Protein 3Q1P (pdb70)

InterPro domains:
  IPR000086 NUDIX hydrolase domain [PF00293] (69-178)
  IPR000086 NUDIX hydrolase domain [PS51462] (66-194)
  IPR015797 NUDIX hydrolase-like domain superfamily [SSF55811] (22-200)
  IPR059176 UDP-X diphosphatase-like, N-terminal oligomerisation domain [PF12535] (4-58)

Organism: Bacillus cereus (strain ATCC 14579 / DSM 31 / CCUG 7414 / JCM 2152 / NBRC 15305 / NCIMB 9373 / NCTC 2599 / NRRL B-3711) (NCBI:txid226900)

Sequence (390 aa):
TIKWIDWVKQIQSIAQQAGLTYSKDVYDIERFQQLRDISISSHYTKTDWEEVVEKLFASSETGYQTPKVDIRAVVFQNEKLLFVKEGKWALPGGWADVGYTPTEVAAKEVFEETGYEVDHFKLLAIFDKEKHQPSPSATHVYKIFIGCEIIGGEKKTSIETEEVEFFGENELPNLSIARNTEDQIKEFAYKDPQKEKLIDTIKWIDWVKQIQSIAQAGLTYSKDVYDIERFQQLRDISISSHYTKTDWEVVEKLFASETGYQTPKVDIRAVVFQNEKLLFVKEGKWALPGGWADVGYTPTEVAAKEVFEETGYEVDHFKLLAIFDKEKHQPSPSATHVYKIFIGCEIIGGEKKTEEVEFFGENELPNLSIARNTEDQIKEFAYKDPQKEKLID

CATH classification: 6.10.250.1120 (+1 more: 3.90.79.10)

Solvent-accessible surface area: 19028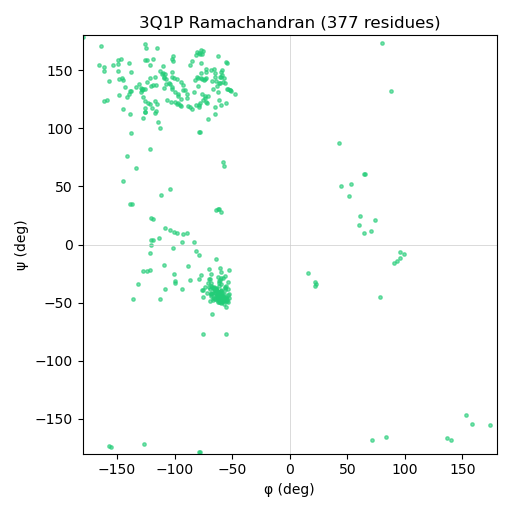 Å² total

Structure (mmCIF, N/CA/C/O backbone):
data_3Q1P
#
_entry.id   3Q1P
#
_cell.length_a   60.471
_cell.length_b   71.426
_cell.length_c   111.217
_cell.angle_alpha   90.000
_cell.angle_beta   90.000
_cell.angle_gamma   90.000
#
_symmetry.space_group_name_H-M   'P 21 21 21'
#
loop_
_entity.id
_entity.type
_entity.pdbx_description
1 polymer 'Phosphohydrolase (MutT/nudix family protein)'
2 non-polymer 'SULFATE ION'
3 water water
#
loop_
_atom_site.group_PDB
_atom_site.id
_atom_site.type_symbol
_atom_site.label_atom_id
_atom_site.label_alt_id
_atom_site.label_comp_id
_atom_site.label_asym_id
_atom_site.label_entity_id
_atom_site.label_seq_id
_atom_site.pdbx_PDB_ins_code
_atom_site.Cartn_x
_atom_site.Cartn_y
_atom_site.Cartn_z
_atom_site.occupancy
_atom_site.B_iso_or_equiv
_atom_site.auth_seq_id
_atom_site.auth_comp_id
_atom_site.auth_asym_id
_atom_site.auth_atom_id
_atom_site.pdbx_PDB_model_num
ATOM 1 N N . THR A 1 2 ? 71.776 17.664 43.974 1.00 28.72 2 THR A N 1
ATOM 2 C CA . THR A 1 2 ? 70.296 17.436 44.109 1.00 28.11 2 THR A CA 1
ATOM 3 C C . THR A 1 2 ? 69.810 16.087 43.564 1.00 27.12 2 THR A C 1
ATOM 4 O O . THR A 1 2 ? 70.224 15.641 42.483 1.00 27.40 2 THR A O 1
ATOM 8 N N . ILE A 1 3 ? 68.928 15.433 44.320 1.00 25.07 3 ILE A N 1
ATOM 9 C CA . ILE A 1 3 ? 68.287 14.195 43.854 1.00 24.55 3 ILE A CA 1
ATOM 10 C C . ILE A 1 3 ? 66.752 14.352 43.767 1.00 23.70 3 ILE A C 1
ATOM 11 O O . ILE A 1 3 ? 66.010 13.362 43.776 1.00 23.59 3 ILE A O 1
ATOM 16 N N . LYS A 1 4 ? 66.304 15.606 43.669 1.00 23.78 4 LYS A N 1
ATOM 17 C CA . LYS A 1 4 ? 64.886 15.949 43.518 1.00 24.30 4 LYS A CA 1
ATOM 18 C C . LYS A 1 4 ? 64.269 15.254 42.290 1.00 23.56 4 LYS A C 1
ATOM 19 O O . LYS A 1 4 ? 63.063 15.001 42.244 1.00 22.80 4 LYS A O 1
ATOM 25 N N . TRP A 1 5 ? 65.110 14.955 41.303 1.00 23.39 5 TRP A N 1
ATOM 26 C CA . TRP A 1 5 ? 64.647 14.356 40.042 1.00 23.39 5 TRP A CA 1
ATOM 27 C C . TRP A 1 5 ? 63.978 12.999 40.226 1.00 23.68 5 TRP A C 1
ATOM 28 O O . TRP A 1 5 ? 63.083 12.640 39.459 1.00 23.61 5 TRP A O 1
ATOM 39 N N . ILE A 1 6 ? 64.414 12.237 41.230 1.00 23.76 6 ILE A N 1
ATOM 40 C CA . ILE A 1 6 ? 63.788 10.943 41.515 1.00 24.67 6 ILE A CA 1
ATOM 41 C C . ILE A 1 6 ? 62.277 11.111 41.714 1.00 24.72 6 ILE A C 1
ATOM 42 O O . ILE A 1 6 ? 61.477 10.402 41.088 1.00 24.19 6 ILE A O 1
ATOM 47 N N . ASP A 1 7 ? 61.902 12.083 42.547 1.00 24.87 7 ASP A N 1
ATOM 48 C CA . ASP A 1 7 ? 60.488 12.418 42.783 1.00 25.63 7 ASP A CA 1
ATOM 49 C C . ASP A 1 7 ? 59.751 12.765 41.501 1.00 24.57 7 ASP A C 1
ATOM 50 O O . ASP A 1 7 ? 58.627 12.295 41.282 1.00 24.05 7 ASP A O 1
ATOM 55 N N . TRP A 1 8 ? 60.385 13.596 40.671 1.00 23.52 8 TRP A N 1
ATOM 56 C CA . TRP A 1 8 ? 59.804 14.042 39.407 1.00 23.45 8 TRP A CA 1
ATOM 57 C C . TRP A 1 8 ? 59.514 12.848 38.510 1.00 22.30 8 TRP A C 1
ATOM 58 O O . TRP A 1 8 ? 58.407 12.701 37.986 1.00 21.63 8 TRP A O 1
ATOM 69 N N . VAL A 1 9 ? 60.514 11.992 38.345 1.00 21.15 9 VAL A N 1
ATOM 70 C CA . VAL A 1 9 ? 60.400 10.855 37.424 1.00 20.55 9 VAL A CA 1
ATOM 71 C C . VAL A 1 9 ? 59.345 9.869 37.939 1.00 20.26 9 VAL A C 1
ATOM 72 O O . VAL A 1 9 ? 58.582 9.301 37.157 1.00 19.50 9 VAL A O 1
ATOM 76 N N . LYS A 1 10 ? 59.289 9.686 39.257 1.00 20.25 10 LYS A N 1
ATOM 77 C CA . LYS A 1 10 ? 58.244 8.867 39.872 1.00 20.75 10 LYS A CA 1
ATOM 78 C C . LYS A 1 10 ? 56.848 9.412 39.571 1.00 21.16 10 LYS A C 1
ATOM 79 O O . LYS A 1 10 ? 55.909 8.641 39.291 1.00 21.37 10 LYS A O 1
ATOM 85 N N . GLN A 1 11 ? 56.725 10.737 39.605 1.00 21.66 11 GLN A N 1
ATOM 86 C CA . GLN A 1 11 ? 55.473 11.422 39.263 1.00 22.60 11 GLN A CA 1
ATOM 87 C C . GLN A 1 11 ? 55.061 11.175 37.822 1.00 21.88 11 GLN A C 1
ATOM 88 O O . GLN A 1 11 ? 53.905 10.826 37.562 1.00 22.30 11 GLN A O 1
ATOM 94 N N . ILE A 1 12 ? 56.004 11.359 36.895 1.00 20.80 12 ILE A N 1
ATOM 95 C CA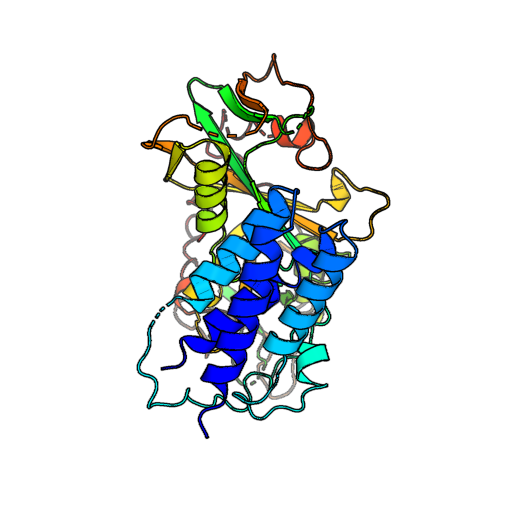 . ILE A 1 12 ? 55.742 11.143 35.461 1.00 20.16 12 ILE A CA 1
ATOM 96 C C . ILE A 1 12 ? 55.261 9.716 35.192 1.00 19.42 12 ILE A C 1
ATOM 97 O O . ILE A 1 12 ? 54.267 9.519 34.478 1.00 19.15 12 ILE A O 1
ATOM 102 N N . GLN A 1 13 ? 55.942 8.731 35.776 1.00 18.94 13 GLN A N 1
ATOM 103 C CA . GLN A 1 13 ? 55.566 7.321 35.601 1.00 18.83 13 GLN A CA 1
ATOM 104 C C . GLN A 1 13 ? 54.167 7.087 36.136 1.00 18.67 13 GLN A C 1
ATOM 105 O O . GLN A 1 13 ? 53.358 6.443 35.473 1.00 17.71 13 GLN A O 1
ATOM 111 N N . SER A 1 14 ? 53.890 7.617 37.330 1.00 18.72 14 SER A N 1
ATOM 112 C CA . SER A 1 14 ? 52.589 7.484 37.963 1.00 19.46 14 SER A CA 1
ATOM 113 C C . SER A 1 14 ? 51.450 8.040 37.091 1.00 19.18 14 SER A C 1
ATOM 114 O O . SER A 1 14 ? 50.413 7.389 36.940 1.00 18.90 14 SER A O 1
ATOM 117 N N . ILE A 1 15 ? 51.637 9.244 36.553 1.00 18.93 15 ILE A N 1
ATOM 118 C CA . ILE A 1 15 ? 50.615 9.871 35.726 1.00 19.25 15 ILE A CA 1
ATOM 119 C C . ILE A 1 15 ? 50.451 9.067 34.426 1.00 19.43 15 ILE A C 1
ATOM 120 O O . ILE A 1 15 ? 49.319 8.831 33.987 1.00 20.01 15 ILE A O 1
ATOM 125 N N . ALA A 1 16 ? 51.567 8.626 33.839 1.00 19.02 16 ALA A N 1
ATOM 126 C CA . ALA A 1 16 ? 51.508 7.790 32.614 1.00 18.67 16 ALA A CA 1
ATOM 127 C C . ALA A 1 16 ? 50.758 6.487 32.884 1.00 18.24 16 ALA A C 1
ATOM 128 O O . ALA A 1 16 ? 49.896 6.086 32.092 1.00 18.28 16 ALA A O 1
ATOM 130 N N A GLN A 1 17 ? 51.069 5.839 34.011 0.50 17.90 17 GLN A N 1
ATOM 131 N N B GLN A 1 17 ? 51.069 5.852 34.014 0.50 18.16 17 GLN A N 1
ATOM 132 C CA A GLN A 1 17 ? 50.391 4.597 34.423 0.50 17.63 17 GLN A CA 1
ATOM 133 C CA B GLN A 1 17 ? 50.386 4.625 34.421 0.50 18.14 17 GLN A CA 1
ATOM 134 C C A GLN A 1 17 ? 48.880 4.794 34.638 0.50 17.39 17 GLN A C 1
ATOM 135 C C B GLN A 1 17 ? 48.879 4.820 34.595 0.50 17.67 17 GLN A C 1
ATOM 136 O O A GLN A 1 17 ? 48.083 3.924 34.273 0.50 17.59 17 GLN A O 1
ATOM 137 O O B GLN A 1 17 ? 48.084 3.981 34.161 0.50 17.79 17 GLN A O 1
ATOM 148 N N . ALA A 1 18 ? 48.498 5.930 35.222 1.00 17.64 18 ALA A N 1
ATOM 149 C CA . ALA A 1 18 ? 47.079 6.301 35.401 1.00 17.25 18 ALA A CA 1
ATOM 150 C C . ALA A 1 18 ? 46.386 6.421 34.049 1.00 17.03 18 ALA A C 1
ATOM 151 O O . ALA A 1 18 ? 45.272 5.921 33.867 1.00 16.93 18 ALA A O 1
ATOM 153 N N . GLY A 1 19 ? 47.063 7.092 33.118 1.00 17.18 19 GLY A N 1
ATOM 154 C CA . GLY A 1 19 ? 46.550 7.288 31.756 1.00 17.71 19 GLY A CA 1
ATOM 155 C C . GLY A 1 19 ? 46.371 5.971 31.018 1.00 17.92 19 GLY A C 1
ATOM 156 O O . GLY A 1 19 ? 45.332 5.741 30.403 1.00 18.73 19 GLY A O 1
ATOM 157 N N . LEU A 1 20 ? 47.382 5.111 31.077 1.00 18.49 20 LEU A N 1
ATOM 158 C CA . LEU A 1 20 ? 47.312 3.762 30.506 1.00 18.91 20 LEU A CA 1
ATOM 159 C C . LEU A 1 20 ? 46.139 2.964 31.074 1.00 19.92 20 LEU A C 1
ATOM 160 O O . LEU A 1 20 ? 45.483 2.204 30.358 1.00 19.96 20 LEU A O 1
ATOM 165 N N . THR A 1 21 ? 45.861 3.164 32.360 1.00 19.17 21 THR A N 1
ATOM 166 C CA . THR A 1 21 ? 44.780 2.451 33.028 1.00 19.71 21 THR A CA 1
ATOM 167 C C . THR A 1 21 ? 43.405 2.997 32.649 1.00 19.96 21 THR A C 1
ATOM 168 O O . THR A 1 21 ? 42.489 2.223 32.348 1.00 20.25 21 THR A O 1
ATOM 172 N N . TYR A 1 22 ? 43.264 4.318 32.647 1.00 20.11 22 TYR A N 1
ATOM 173 C CA . TYR A 1 22 ? 41.933 4.920 32.561 1.00 20.42 22 TYR A CA 1
ATOM 174 C C . TYR A 1 22 ? 41.568 5.624 31.259 1.00 20.76 22 TYR A C 1
ATOM 175 O O . TYR A 1 22 ? 40.385 5.868 31.015 1.00 21.01 22 TYR A O 1
ATOM 184 N N . SER A 1 23 ? 42.556 5.965 30.434 1.00 20.88 23 SER A N 1
ATOM 185 C CA . SER A 1 23 ? 42.231 6.613 29.173 1.00 21.27 23 SER A CA 1
ATOM 186 C C . SER A 1 23 ? 41.497 5.637 28.269 1.00 21.74 23 SER A C 1
ATOM 187 O O . SER A 1 23 ? 41.827 4.456 28.226 1.00 21.72 23 SER A O 1
ATOM 190 N N . LYS A 1 24 ? 40.503 6.154 27.557 1.00 22.40 24 LYS A N 1
ATOM 191 C CA . LYS A 1 24 ? 39.707 5.351 26.620 1.00 23.19 24 LYS A CA 1
ATOM 192 C C . LYS A 1 24 ? 39.943 5.812 25.178 1.00 22.97 24 LYS A C 1
ATOM 193 O O . LYS A 1 24 ? 39.291 5.330 24.246 1.00 23.37 24 LYS A O 1
ATOM 199 N N . ASP A 1 25 ? 40.877 6.746 25.007 1.00 21.67 25 ASP A N 1
ATOM 200 C CA . ASP A 1 25 ? 41.192 7.290 23.683 1.00 20.81 25 ASP A CA 1
ATOM 201 C C . ASP A 1 25 ? 42.442 6.637 23.103 1.00 20.01 25 ASP A C 1
ATOM 202 O O . ASP A 1 25 ? 43.520 6.696 23.702 1.00 19.33 25 ASP A O 1
ATOM 207 N N . VAL A 1 26 ? 42.314 6.036 21.921 1.00 19.05 26 VAL A N 1
ATOM 208 C CA . VAL A 1 26 ? 43.450 5.316 21.328 1.00 18.60 26 VAL A CA 1
ATOM 209 C C . VAL A 1 26 ? 44.709 6.194 21.161 1.00 18.22 26 VAL A C 1
ATOM 210 O O . VAL A 1 26 ? 45.837 5.716 21.351 1.00 18.95 26 VAL A O 1
ATOM 214 N N . TYR A 1 27 ? 44.517 7.462 20.810 1.00 17.91 27 TYR A N 1
ATOM 215 C CA . TYR A 1 27 ? 45.651 8.353 20.603 1.00 17.88 27 TYR A CA 1
ATOM 216 C C . TYR A 1 27 ? 46.262 8.800 21.928 1.00 18.07 27 TYR A C 1
ATOM 217 O O . TYR A 1 27 ? 47.484 8.881 22.044 1.00 18.08 27 TYR A O 1
ATOM 226 N N . ASP A 1 28 ? 45.419 9.071 22.920 1.00 18.86 28 ASP A N 1
ATOM 227 C CA . ASP A 1 28 ? 45.961 9.458 24.237 1.00 20.07 28 ASP A CA 1
ATOM 228 C C . ASP A 1 28 ? 46.619 8.299 24.974 1.00 20.41 28 ASP A C 1
ATOM 229 O O . ASP A 1 28 ? 47.602 8.497 25.700 1.00 20.94 28 ASP A O 1
ATOM 234 N N . ILE A 1 29 ? 46.104 7.083 24.780 1.00 19.74 29 ILE A N 1
ATOM 235 C CA . ILE A 1 29 ? 46.764 5.863 25.295 1.00 19.97 29 ILE A CA 1
ATOM 236 C C . ILE A 1 29 ? 48.197 5.735 24.760 1.00 20.32 29 ILE A C 1
ATOM 237 O O . ILE A 1 29 ? 49.136 5.406 25.500 1.00 20.45 29 ILE A O 1
ATOM 242 N N . GLU A 1 30 ? 48.358 6.013 23.474 1.00 20.04 30 GLU A N 1
ATOM 243 C CA . GLU A 1 30 ? 49.657 6.022 22.818 1.00 20.85 30 GLU A CA 1
ATOM 244 C C . GLU A 1 30 ? 50.561 7.095 23.449 1.00 19.89 30 GLU A C 1
ATOM 245 O O . GLU A 1 30 ? 51.733 6.844 23.701 1.00 19.51 30 GLU A O 1
ATOM 251 N N . ARG A 1 31 ? 49.997 8.274 23.707 1.00 19.43 31 ARG A N 1
ATOM 252 C CA . ARG A 1 31 ? 50.742 9.356 24.362 1.00 18.99 31 ARG A CA 1
ATOM 253 C C . ARG A 1 31 ? 51.217 8.944 25.767 1.00 18.63 31 ARG A C 1
ATOM 254 O O . ARG A 1 31 ? 52.377 9.154 26.111 1.00 18.39 31 ARG A O 1
ATOM 262 N N . PHE A 1 32 ? 50.340 8.313 26.545 1.00 18.39 32 PHE A N 1
ATOM 263 C CA . PHE A 1 32 ? 50.706 7.836 27.882 1.00 18.03 32 PHE A CA 1
ATOM 264 C C . PHE A 1 32 ? 51.754 6.724 27.809 1.00 18.24 32 PHE A C 1
ATOM 265 O O . PHE A 1 32 ? 52.672 6.663 28.638 1.00 18.06 32 PHE A O 1
ATOM 273 N N . GLN A 1 33 ? 51.663 5.861 26.796 1.00 18.89 33 GLN A N 1
ATOM 274 C CA . GLN A 1 33 ? 52.717 4.857 26.611 1.00 19.25 33 GLN A CA 1
ATOM 275 C C . GLN A 1 33 ? 54.088 5.523 26.376 1.00 19.36 33 GLN A C 1
ATOM 276 O O . GLN A 1 33 ? 55.090 5.116 26.963 1.00 19.40 33 GLN A O 1
ATOM 282 N N . GLN A 1 34 ? 54.131 6.540 25.520 1.00 19.72 34 GLN A N 1
ATOM 283 C CA . GLN A 1 34 ? 55.395 7.222 25.214 1.00 20.31 34 GLN A CA 1
ATOM 284 C C . GLN A 1 34 ? 55.956 7.875 26.477 1.00 19.78 34 GLN A C 1
ATOM 285 O O . GLN A 1 34 ? 57.163 7.831 26.724 1.00 19.37 34 GLN A O 1
ATOM 291 N N . LEU A 1 35 ? 55.069 8.495 27.251 1.00 19.37 35 LEU A N 1
ATOM 292 C CA . LEU A 1 35 ? 55.445 9.108 28.533 1.00 19.53 35 LEU A CA 1
ATOM 293 C C . LEU A 1 35 ? 56.019 8.102 29.542 1.00 19.48 35 LEU A C 1
ATOM 294 O O . LEU A 1 35 ? 57.049 8.375 30.181 1.00 19.25 35 LEU A O 1
ATOM 299 N N . ARG A 1 36 ? 55.377 6.941 29.682 1.00 19.51 36 ARG A N 1
ATOM 300 C CA . ARG A 1 36 ? 55.917 5.866 30.518 1.00 19.98 36 ARG A CA 1
ATOM 301 C C . ARG A 1 36 ? 57.312 5.455 30.054 1.00 20.81 36 ARG A C 1
ATOM 302 O O . ARG A 1 36 ? 58.217 5.283 30.866 1.00 20.77 36 ARG A O 1
ATOM 310 N N . ASP A 1 37 ? 57.484 5.305 28.743 1.00 20.35 37 ASP A N 1
ATOM 311 C CA . ASP A 1 37 ? 58.778 4.930 28.197 1.00 21.05 37 ASP A CA 1
ATOM 312 C C . ASP A 1 37 ? 59.839 6.017 28.419 1.00 20.54 37 ASP A C 1
ATOM 313 O O . ASP A 1 37 ? 60.989 5.702 28.711 1.00 21.11 37 ASP A O 1
ATOM 318 N N . ILE A 1 38 ? 59.456 7.285 28.306 1.00 20.22 38 ILE A N 1
ATOM 319 C CA . ILE A 1 38 ? 60.384 8.378 28.647 1.00 20.77 38 ILE A CA 1
ATOM 320 C C . ILE A 1 38 ? 60.810 8.275 30.121 1.00 20.38 38 ILE A C 1
ATOM 321 O O . ILE A 1 38 ? 61.996 8.406 30.445 1.00 20.32 38 ILE A O 1
ATOM 326 N N . SER A 1 39 ? 59.848 8.011 31.005 1.00 20.47 39 SER A N 1
ATOM 327 C CA . SER A 1 39 ? 60.153 7.905 32.437 1.00 20.10 39 SER A CA 1
ATOM 328 C C . SER A 1 39 ? 61.141 6.756 32.724 1.00 20.60 39 SER A C 1
ATOM 329 O O . SER A 1 39 ? 62.061 6.916 33.528 1.00 20.28 39 SER A O 1
ATOM 332 N N . ILE A 1 40 ? 60.959 5.613 32.056 1.00 20.88 40 ILE A N 1
ATOM 333 C CA . ILE A 1 40 ? 61.914 4.502 32.161 1.00 21.01 40 ILE A CA 1
ATOM 334 C C . ILE A 1 40 ? 63.306 4.923 31.650 1.00 21.86 40 ILE A C 1
ATOM 335 O O . ILE A 1 40 ? 64.317 4.658 32.304 1.00 21.63 40 ILE A O 1
ATOM 340 N N . SER A 1 41 ? 63.349 5.572 30.487 1.00 22.53 41 SER A N 1
ATOM 341 C CA . SER A 1 41 ? 64.619 6.031 29.919 1.00 23.12 41 SER A CA 1
ATOM 342 C C . SER A 1 41 ? 65.376 6.953 30.880 1.00 23.22 41 SER A C 1
ATOM 343 O O . SER A 1 41 ? 66.587 6.819 31.046 1.00 23.45 41 SER A O 1
ATOM 362 N N . SER A 1 44 ? 66.533 4.864 33.894 1.00 24.56 44 SER A N 1
ATOM 363 C CA . SER A 1 44 ? 67.612 3.993 33.450 1.00 24.74 44 SER A CA 1
ATOM 364 C C . SER A 1 44 ? 68.947 4.733 33.340 1.00 24.80 44 SER A C 1
ATOM 365 O O . SER A 1 44 ? 69.986 4.227 33.787 1.00 24.89 44 SER A O 1
ATOM 368 N N . HIS A 1 45 ? 68.912 5.922 32.748 1.00 24.73 45 HIS A N 1
ATOM 369 C CA . HIS A 1 45 ? 70.129 6.692 32.518 1.00 25.53 45 HIS A CA 1
ATOM 370 C C . HIS A 1 45 ? 70.710 7.192 33.837 1.00 25.53 45 HIS A C 1
ATOM 371 O O . HIS A 1 45 ? 71.903 7.005 34.104 1.00 25.20 45 HIS A O 1
ATOM 378 N N . TYR A 1 46 ? 69.860 7.795 34.669 1.00 24.96 46 TYR A N 1
ATOM 379 C CA . TYR A 1 46 ? 70.320 8.436 35.907 1.00 24.79 46 TYR A CA 1
ATOM 380 C C . TYR A 1 46 ? 70.516 7.525 37.128 1.00 24.92 46 TYR A C 1
ATOM 381 O O . TYR A 1 46 ? 70.877 7.991 38.216 1.00 25.25 46 TYR A O 1
ATOM 390 N N . THR A 1 47 ? 70.301 6.225 36.938 1.00 24.65 47 THR A N 1
ATOM 391 C CA . THR A 1 47 ? 70.666 5.223 37.937 1.00 25.42 47 THR A CA 1
ATOM 392 C C . THR A 1 47 ? 71.655 4.206 37.364 1.00 25.95 47 THR A C 1
ATOM 393 O O . THR A 1 47 ? 72.018 3.247 38.044 1.00 26.03 47 THR A O 1
ATOM 397 N N . LYS A 1 48 ? 72.076 4.435 36.116 1.00 26.52 48 LYS A N 1
ATOM 398 C CA . LYS A 1 48 ? 72.930 3.510 35.348 1.00 27.56 48 LYS A CA 1
ATOM 399 C C . LYS A 1 48 ? 72.459 2.061 35.474 1.00 27.40 48 LYS A C 1
ATOM 400 O O . LYS A 1 48 ? 73.240 1.157 35.804 1.00 27.79 48 LYS A O 1
ATOM 406 N N . THR A 1 49 ? 71.167 1.858 35.229 1.00 27.12 49 THR A N 1
ATOM 407 C CA . THR A 1 49 ? 70.536 0.549 35.332 1.00 27.34 49 THR A CA 1
ATOM 408 C C . THR A 1 49 ? 69.946 0.187 33.975 1.00 27.85 49 THR A C 1
ATOM 409 O O . THR A 1 49 ? 69.349 1.033 33.310 1.00 28.13 49 THR A O 1
ATOM 413 N N . ASP A 1 50 ? 70.147 -1.064 33.559 1.00 28.60 50 ASP A N 1
ATOM 414 C CA . ASP A 1 50 ? 69.643 -1.576 32.295 1.00 29.12 50 ASP A CA 1
ATOM 415 C C . ASP A 1 50 ? 68.168 -1.210 32.110 1.00 28.86 50 ASP A C 1
ATOM 416 O O . ASP A 1 50 ? 67.356 -1.444 33.001 1.00 27.97 50 ASP A O 1
ATOM 421 N N . TRP A 1 51 ? 67.842 -0.641 30.951 1.00 28.52 51 TRP A N 1
ATOM 422 C CA . TRP A 1 51 ? 66.484 -0.180 30.610 1.00 28.49 51 TRP A CA 1
ATOM 423 C C . TRP A 1 51 ? 65.371 -1.211 30.882 1.00 28.68 51 TRP A C 1
ATOM 424 O O . TRP A 1 51 ? 64.340 -0.872 31.461 1.00 28.79 51 TRP A O 1
ATOM 435 N N A GLU A 1 52 ? 65.613 -2.456 30.483 0.50 28.75 52 GLU A N 1
ATOM 436 N N B GLU A 1 52 ? 65.571 -2.460 30.464 0.50 28.72 52 GLU A N 1
ATOM 437 C CA A GLU A 1 52 ? 64.655 -3.552 30.650 0.50 28.84 52 GLU A CA 1
ATOM 438 C CA B GLU A 1 52 ? 64.560 -3.505 30.692 0.50 28.75 52 GLU A CA 1
ATOM 439 C C A GLU A 1 52 ? 64.474 -3.949 32.120 0.50 28.53 52 GLU A C 1
ATOM 440 C C B GLU A 1 52 ? 64.450 -3.943 32.154 0.50 28.49 52 GLU A C 1
ATOM 441 O O A GLU A 1 52 ? 63.388 -4.367 32.531 0.50 28.56 52 GLU A O 1
ATOM 442 O O B GLU A 1 52 ? 63.387 -4.391 32.593 0.50 28.51 52 GLU A O 1
ATOM 453 N N . VAL A 1 53 ? 65.544 -3.807 32.900 1.00 28.25 53 VAL A N 1
ATOM 454 C CA . VAL A 1 53 ? 65.517 -4.039 34.341 1.00 27.47 53 VAL A CA 1
ATOM 455 C C . VAL A 1 53 ? 64.684 -2.943 34.995 1.00 27.29 53 VAL A C 1
ATOM 456 O O . VAL A 1 53 ? 63.824 -3.230 35.822 1.00 26.59 53 VAL A O 1
ATOM 460 N N . VAL A 1 54 ? 64.927 -1.693 34.607 1.00 26.80 54 VAL A N 1
ATOM 461 C CA . VAL A 1 54 ? 64.084 -0.589 35.079 1.00 26.97 54 VAL A CA 1
ATOM 462 C C . VAL A 1 54 ? 62.614 -0.800 34.723 1.00 27.44 54 VAL A C 1
ATOM 463 O O . VAL A 1 54 ? 61.744 -0.639 35.587 1.00 27.44 54 VAL A O 1
ATOM 467 N N . GLU A 1 55 ? 62.327 -1.154 33.471 1.00 27.93 55 GLU A N 1
ATOM 468 C CA . GLU A 1 55 ? 60.934 -1.393 33.069 1.00 29.16 55 GLU A CA 1
ATOM 469 C C . GLU A 1 55 ? 60.254 -2.410 33.987 1.00 29.23 55 GLU A C 1
ATOM 470 O O . GLU A 1 55 ? 59.107 -2.212 34.402 1.00 29.47 55 GLU A O 1
ATOM 476 N N . LYS A 1 56 ? 60.977 -3.483 34.309 1.00 29.28 56 LYS A N 1
ATOM 477 C CA . LYS A 1 56 ? 60.463 -4.581 35.136 1.00 29.27 56 LYS A CA 1
ATOM 478 C C . LYS A 1 56 ? 60.201 -4.127 36.570 1.00 29.09 56 LYS A C 1
ATOM 479 O O . LYS A 1 56 ? 59.147 -4.423 37.144 1.00 29.18 56 LYS A O 1
ATOM 485 N N . LEU A 1 57 ? 61.158 -3.398 37.138 1.00 28.12 57 LEU A N 1
ATOM 486 C CA . LEU A 1 57 ? 61.125 -3.062 38.558 1.00 27.71 57 LEU A CA 1
ATOM 487 C C . LEU A 1 57 ? 60.372 -1.772 38.890 1.00 27.43 57 LEU A C 1
ATOM 488 O O . LEU A 1 57 ? 59.988 -1.572 40.043 1.00 27.64 57 LEU A O 1
ATOM 493 N N . PHE A 1 58 ? 60.166 -0.923 37.880 1.00 26.72 58 PHE A N 1
ATOM 494 C CA . PHE A 1 58 ? 59.659 0.445 38.063 1.00 26.37 58 PHE A CA 1
ATOM 495 C C . PHE A 1 58 ? 58.386 0.752 37.254 1.00 26.88 58 PHE A C 1
ATOM 496 O O . PHE A 1 58 ? 57.647 1.677 37.599 1.00 27.33 58 PHE A O 1
ATOM 504 N N . ALA A 1 59 ? 58.131 0.007 36.180 1.00 26.39 59 ALA A N 1
ATOM 505 C CA . ALA A 1 59 ? 57.049 0.386 35.255 1.00 26.61 59 ALA A CA 1
ATOM 506 C C . ALA A 1 59 ? 56.311 -0.793 34.616 1.00 26.50 59 ALA A C 1
ATOM 507 O O . ALA A 1 59 ? 55.942 -0.735 33.424 1.00 27.07 59 ALA A O 1
ATOM 509 N N A SER A 1 60 ? 56.098 -1.848 35.402 0.50 26.09 60 SER A N 1
ATOM 510 N N B SER A 1 60 ? 56.108 -1.858 35.389 0.50 26.18 60 SER A N 1
ATOM 511 C CA A SER A 1 60 ? 55.418 -3.057 34.923 0.50 25.90 60 SER A CA 1
ATOM 512 C CA B SER A 1 60 ? 55.402 -3.040 34.887 0.50 26.10 60 SER A CA 1
ATOM 513 C C A SER A 1 60 ? 54.124 -3.376 35.669 0.50 25.76 60 SER A C 1
ATOM 514 C C B SER A 1 60 ? 54.041 -3.260 35.546 0.50 25.83 60 SER A C 1
ATOM 515 O O A SER A 1 60 ? 53.467 -4.383 35.383 0.50 25.36 60 SER A O 1
ATOM 516 O O B SER A 1 60 ? 53.254 -4.088 35.073 0.50 25.44 60 SER A O 1
ATOM 521 N N . GLU A 1 61 ? 53.763 -2.520 36.625 1.00 25.74 61 GLU A N 1
ATOM 522 C CA . GLU A 1 61 ? 52.476 -2.643 37.339 1.00 25.39 61 GLU A CA 1
ATOM 523 C C . GLU A 1 61 ? 51.326 -2.298 36.395 1.00 24.35 61 GLU A C 1
ATOM 524 O O . GLU A 1 61 ? 51.469 -1.425 35.541 1.00 24.73 61 GLU A O 1
ATOM 530 N N . THR A 1 62 ? 50.200 -2.990 36.526 1.00 23.82 62 THR A N 1
ATOM 531 C CA . THR A 1 62 ? 48.976 -2.545 35.858 1.00 23.51 62 THR A CA 1
ATOM 532 C C . THR A 1 62 ? 48.090 -1.844 36.882 1.00 22.34 62 THR A C 1
ATOM 533 O O . THR A 1 62 ? 48.293 -2.014 38.084 1.00 21.67 62 THR A O 1
ATOM 537 N N . GLY A 1 63 ? 47.120 -1.064 36.400 1.00 21.59 63 GLY A N 1
ATOM 538 C CA . GLY A 1 63 ? 46.197 -0.336 37.262 1.00 21.03 63 GLY A CA 1
ATOM 539 C C . GLY A 1 63 ? 46.849 0.926 37.783 1.00 20.45 63 GLY A C 1
ATOM 540 O O . GLY A 1 63 ? 48.036 1.164 37.558 1.00 21.32 63 GLY A O 1
ATOM 541 N N . TYR A 1 64 ? 46.070 1.749 38.474 1.00 20.42 64 TYR A N 1
ATOM 542 C CA . TYR A 1 64 ? 46.588 2.984 39.056 1.00 19.94 64 TYR A CA 1
ATOM 543 C C . TYR A 1 64 ? 47.762 2.685 39.987 1.00 19.96 64 TYR A C 1
ATOM 544 O O . TYR A 1 64 ? 47.719 1.719 40.737 1.00 20.69 64 TYR A O 1
ATOM 553 N N . GLN A 1 65 ? 48.808 3.511 39.938 1.00 20.17 65 GLN A N 1
ATOM 554 C CA . GLN A 1 65 ? 49.948 3.284 40.816 1.00 19.84 65 GLN A CA 1
ATOM 555 C C . GLN A 1 65 ? 49.744 3.914 42.191 1.00 19.26 65 GLN A C 1
ATOM 556 O O . GLN A 1 65 ? 49.638 5.144 42.332 1.00 19.37 65 GLN A O 1
ATOM 562 N N . THR A 1 66 ? 49.702 3.060 43.202 1.00 18.35 66 THR A N 1
ATOM 563 C CA . THR A 1 66 ? 49.622 3.553 44.584 1.00 17.42 66 THR A CA 1
ATOM 564 C C . THR A 1 66 ? 50.892 3.162 45.343 1.00 17.11 66 THR A C 1
ATOM 565 O O . THR A 1 66 ? 51.680 2.350 44.853 1.00 16.78 66 THR A O 1
ATOM 569 N N . PRO A 1 67 ? 51.096 3.729 46.555 1.00 16.03 67 PRO A N 1
ATOM 570 C CA . PRO A 1 67 ? 52.142 3.216 47.413 1.00 15.48 67 PRO A CA 1
ATOM 571 C C . PRO A 1 67 ? 51.993 1.706 47.659 1.00 15.10 67 PRO A C 1
ATOM 572 O O . PRO A 1 67 ? 50.905 1.143 47.504 1.00 15.37 67 PRO A O 1
ATOM 576 N N . LYS A 1 68 ? 53.106 1.078 47.992 1.00 15.34 68 LYS A N 1
ATOM 577 C CA . LYS A 1 68 ? 53.149 -0.329 48.351 1.00 15.64 68 LYS A CA 1
ATOM 578 C C . LYS A 1 68 ? 52.867 -0.474 49.836 1.00 15.68 68 LYS A C 1
ATOM 579 O O . LYS A 1 68 ? 53.106 0.458 50.605 1.00 16.69 68 LYS A O 1
ATOM 585 N N . VAL A 1 69 ? 52.358 -1.638 50.231 1.00 15.50 69 VAL A N 1
ATOM 586 C CA . VAL A 1 69 ? 52.005 -1.880 51.640 1.00 15.27 69 VAL A CA 1
ATOM 587 C C . VAL A 1 69 ? 52.996 -2.818 52.364 1.00 15.26 69 VAL A C 1
ATOM 588 O O . VAL A 1 69 ? 53.218 -3.961 51.934 1.00 15.86 69 VAL A O 1
ATOM 592 N N . ASP A 1 70 ? 53.557 -2.334 53.473 1.00 15.19 70 ASP A N 1
ATOM 593 C CA . ASP A 1 70 ? 54.398 -3.125 54.375 1.00 15.09 70 ASP A CA 1
ATOM 594 C C . ASP A 1 70 ? 53.572 -3.369 55.643 1.00 15.56 70 ASP A C 1
ATOM 595 O O . ASP A 1 70 ? 52.832 -2.486 56.075 1.00 15.46 70 ASP A O 1
ATOM 600 N N . ILE A 1 71 ? 53.704 -4.557 56.215 1.00 14.72 71 ILE A N 1
ATOM 601 C CA . ILE A 1 71 ? 52.994 -4.919 57.442 1.00 15.48 71 ILE A CA 1
ATOM 602 C C . ILE A 1 71 ? 54.040 -5.154 58.527 1.00 15.08 71 ILE A C 1
ATOM 603 O O . ILE A 1 71 ? 55.087 -5.777 58.285 1.00 14.82 71 ILE A O 1
ATOM 608 N N . ARG A 1 72 ? 53.785 -4.650 59.734 1.00 15.27 72 ARG A N 1
ATOM 609 C CA . ARG A 1 72 ? 54.643 -4.989 60.867 1.00 15.40 72 ARG A CA 1
ATOM 610 C C . ARG A 1 72 ? 53.779 -5.504 62.027 1.00 15.85 72 ARG A C 1
ATOM 611 O O . ARG A 1 72 ? 52.820 -4.845 62.419 1.00 15.84 72 ARG A O 1
ATOM 619 N N . ALA A 1 73 ? 54.123 -6.682 62.551 1.00 14.98 73 ALA A N 1
ATOM 620 C CA . ALA A 1 73 ? 53.411 -7.257 63.694 1.00 15.40 73 ALA A CA 1
ATOM 621 C C . ALA A 1 73 ? 54.060 -6.841 65.009 1.00 15.29 73 ALA A C 1
ATOM 622 O O . ALA A 1 73 ? 55.290 -6.884 65.164 1.00 15.86 73 ALA A O 1
ATOM 624 N N . VAL A 1 74 ? 53.212 -6.417 65.938 1.00 15.14 74 VAL A N 1
ATOM 625 C CA . VAL A 1 74 ? 53.625 -5.871 67.217 1.00 15.13 74 VAL A CA 1
ATOM 626 C C . VAL A 1 74 ? 53.113 -6.874 68.243 1.00 16.15 74 VAL A C 1
ATOM 627 O O . VAL A 1 74 ? 51.914 -6.933 68.514 1.00 15.57 74 VAL A O 1
ATOM 631 N N . VAL A 1 75 ? 54.042 -7.649 68.795 1.00 17.13 75 VAL A N 1
ATOM 632 C CA . VAL A 1 75 ? 53.704 -8.768 69.688 1.00 18.22 75 VAL A CA 1
ATOM 633 C C . VAL A 1 75 ? 54.488 -8.540 70.976 1.00 18.23 75 VAL A C 1
ATOM 634 O O . VAL A 1 75 ? 55.713 -8.513 70.959 1.00 17.95 75 VAL A O 1
ATOM 638 N N . PHE A 1 76 ? 53.775 -8.352 72.089 1.00 18.66 76 PHE A N 1
ATOM 639 C CA . PHE A 1 76 ? 54.408 -8.133 73.386 1.00 19.19 76 PHE A CA 1
ATOM 640 C C . PHE A 1 76 ? 54.238 -9.356 74.279 1.00 20.20 76 PHE A C 1
ATOM 641 O O . PHE A 1 76 ? 53.214 -10.043 74.217 1.00 19.75 76 PHE A O 1
ATOM 649 N N . GLN A 1 77 ? 55.240 -9.603 75.119 1.00 21.28 77 GLN A N 1
ATOM 650 C CA . GLN A 1 77 ? 55.117 -10.590 76.189 1.00 23.08 77 GLN A CA 1
ATOM 651 C C . GLN A 1 77 ? 55.893 -10.087 77.395 1.00 23.49 77 GLN A C 1
ATOM 652 O O . GLN A 1 77 ? 57.112 -9.900 77.334 1.00 23.71 77 GLN A O 1
ATOM 658 N N . ASN A 1 78 ? 55.158 -9.851 78.477 1.00 24.37 78 ASN A N 1
ATOM 659 C CA . ASN A 1 78 ? 55.720 -9.366 79.741 1.00 24.39 78 ASN A CA 1
ATOM 660 C C . ASN A 1 78 ? 56.561 -8.101 79.535 1.00 24.40 78 ASN A C 1
ATOM 661 O O . ASN A 1 78 ? 57.730 -8.019 79.945 1.00 23.58 78 ASN A O 1
ATOM 666 N N . GLU A 1 79 ? 55.943 -7.127 78.861 1.00 23.86 79 GLU A N 1
ATOM 667 C CA . GLU A 1 79 ? 56.517 -5.792 78.637 1.00 24.48 79 GLU A CA 1
ATOM 668 C C . GLU A 1 79 ? 57.698 -5.771 77.654 1.00 23.71 79 GLU A C 1
ATOM 669 O O . GLU A 1 79 ? 58.394 -4.761 77.536 1.00 24.78 79 GLU A O 1
ATOM 675 N N . LYS A 1 80 ? 57.906 -6.880 76.957 1.00 23.03 80 LYS A N 1
ATOM 676 C CA . LYS A 1 80 ? 58.980 -6.987 75.972 1.00 22.43 80 LYS A CA 1
ATOM 677 C C . LYS A 1 80 ? 58.430 -7.223 74.575 1.00 21.48 80 LYS A C 1
ATOM 678 O O . LYS A 1 80 ? 57.443 -7.936 74.398 1.00 21.46 80 LYS A O 1
ATOM 684 N N . LEU A 1 81 ? 59.102 -6.641 73.581 1.00 19.99 81 LEU A N 1
ATOM 685 C CA . LEU A 1 81 ? 58.602 -6.646 72.217 1.00 19.22 81 LEU A CA 1
ATOM 686 C C . LEU A 1 81 ? 59.366 -7.632 71.326 1.00 19.28 81 LEU A C 1
ATOM 687 O O . LEU A 1 81 ? 60.584 -7.747 71.432 1.00 19.66 81 LEU A O 1
ATOM 692 N N . LEU A 1 82 ? 58.643 -8.344 70.463 1.00 18.86 82 LEU A N 1
ATOM 693 C CA . LEU A 1 82 ? 59.239 -9.412 69.646 1.00 19.27 82 LEU A CA 1
ATOM 694 C C . LEU A 1 82 ? 59.955 -8.895 68.404 1.00 19.46 82 LEU A C 1
ATOM 695 O O . LEU A 1 82 ? 59.328 -8.275 67.536 1.00 19.19 82 LEU A O 1
ATOM 700 N N . PHE A 1 83 ? 61.257 -9.182 68.325 1.00 19.59 83 PHE A N 1
ATOM 701 C CA . PHE A 1 83 ? 62.099 -8.833 67.161 1.00 20.33 83 PHE A CA 1
ATOM 702 C C . PHE A 1 83 ? 62.754 -10.061 66.530 1.00 21.48 83 PHE A C 1
ATOM 703 O O . PHE A 1 83 ? 62.971 -11.083 67.202 1.00 21.60 83 PHE A O 1
ATOM 711 N N . VAL A 1 84 ? 63.068 -9.929 65.240 1.00 22.63 84 VAL A N 1
ATOM 712 C CA . VAL A 1 84 ? 63.734 -10.952 64.430 1.00 23.95 84 VAL A CA 1
ATOM 713 C C . VAL A 1 84 ? 64.984 -10.337 63.797 1.00 25.46 84 VAL A C 1
ATOM 714 O O . VAL A 1 84 ? 64.930 -9.225 63.258 1.00 25.19 84 VAL A O 1
ATOM 718 N N . LYS A 1 85 ? 66.104 -11.061 63.869 1.00 27.22 85 LYS A N 1
ATOM 719 C CA . LYS A 1 85 ? 67.380 -10.591 63.320 1.00 29.32 85 LYS A CA 1
ATOM 720 C C . LYS A 1 85 ? 67.563 -11.007 61.855 1.00 30.68 85 LYS A C 1
ATOM 721 O O . LYS A 1 85 ? 67.379 -12.178 61.496 1.00 30.60 85 LYS A O 1
ATOM 727 N N . GLU A 1 86 ? 67.912 -10.041 61.007 1.00 32.54 86 GLU A N 1
ATOM 728 C CA . GLU A 1 86 ? 68.361 -10.332 59.637 1.00 34.30 86 GLU A CA 1
ATOM 729 C C . GLU A 1 86 ? 69.787 -10.882 59.641 1.00 34.58 86 GLU A C 1
ATOM 730 O O . GLU A 1 86 ? 70.697 -10.290 60.238 1.00 34.82 86 GLU A O 1
ATOM 736 N N . GLY A 1 90 ? 73.347 -7.466 60.337 1.00 30.56 90 GLY A N 1
ATOM 737 C CA . GLY A 1 90 ? 72.809 -8.179 61.506 1.00 29.69 90 GLY A CA 1
ATOM 738 C C . GLY A 1 90 ? 71.844 -7.323 62.317 1.00 28.90 90 GLY A C 1
ATOM 739 O O . GLY A 1 90 ? 71.932 -7.249 63.552 1.00 29.45 90 GLY A O 1
ATOM 740 N N . LYS A 1 91 ? 70.910 -6.682 61.621 1.00 27.59 91 LYS A N 1
ATOM 741 C CA . LYS A 1 91 ? 69.991 -5.740 62.267 1.00 26.07 91 LYS A CA 1
ATOM 742 C C . LYS A 1 91 ? 68.598 -6.333 62.531 1.00 24.45 91 LYS A C 1
ATOM 743 O O . LYS A 1 91 ? 68.197 -7.293 61.890 1.00 24.32 91 LYS A O 1
ATOM 749 N N . TRP A 1 92 ? 67.876 -5.749 63.485 1.00 22.88 92 TRP A N 1
ATOM 750 C CA . TRP A 1 92 ? 66.638 -6.350 63.984 1.00 21.66 92 TRP A CA 1
ATOM 751 C C . TRP A 1 92 ? 65.372 -5.592 63.580 1.00 20.70 92 TRP A C 1
ATOM 752 O O . TRP A 1 92 ? 65.381 -4.358 63.480 1.00 20.37 92 TRP A O 1
ATOM 763 N N . ALA A 1 93 ? 64.280 -6.334 63.389 1.00 19.27 93 ALA A N 1
ATOM 764 C CA . ALA A 1 93 ? 62.994 -5.729 63.053 1.00 18.76 93 ALA A CA 1
ATOM 765 C C . ALA A 1 93 ? 61.826 -6.537 63.587 1.00 18.86 93 ALA A C 1
ATOM 766 O O . ALA A 1 93 ? 61.949 -7.730 63.866 1.00 18.50 93 ALA A O 1
ATOM 768 N N . LEU A 1 94 ? 60.681 -5.879 63.718 1.00 17.70 94 LEU A N 1
ATOM 769 C CA . LEU A 1 94 ? 59.436 -6.585 63.980 1.00 16.98 94 LEU A CA 1
ATOM 770 C C . LEU A 1 94 ? 59.141 -7.587 62.863 1.00 16.93 94 LEU A C 1
ATOM 771 O O . LEU A 1 94 ? 59.550 -7.383 61.710 1.00 16.21 94 LEU A O 1
ATOM 776 N N . PRO A 1 95 ? 58.448 -8.690 63.194 1.00 16.98 95 PRO A N 1
ATOM 777 C CA . PRO A 1 95 ? 58.041 -9.602 62.130 1.00 17.16 95 PRO A CA 1
ATOM 778 C C . PRO A 1 95 ? 57.160 -8.851 61.127 1.00 18.60 95 PRO A C 1
ATOM 779 O O . PRO A 1 95 ? 56.426 -7.927 61.521 1.00 17.76 95 PRO A O 1
ATOM 783 N N . GLY A 1 96 ? 57.267 -9.209 59.847 1.00 18.90 96 GLY A N 1
ATOM 784 C CA . GLY A 1 96 ? 56.392 -8.631 58.829 1.00 19.17 96 GLY A CA 1
ATOM 785 C C . GLY A 1 96 ? 57.023 -8.626 57.455 1.00 19.50 96 GLY A C 1
ATOM 786 O O . GLY A 1 96 ? 57.800 -9.527 57.126 1.00 19.88 96 GLY A O 1
ATOM 787 N N . GLY A 1 97 ? 56.709 -7.602 56.664 1.00 18.66 97 GLY A N 1
ATOM 788 C CA . GLY A 1 97 ? 57.180 -7.533 55.272 1.00 18.78 97 GLY A CA 1
ATOM 789 C C . GLY A 1 97 ? 56.088 -7.085 54.332 1.00 18.17 97 GLY A C 1
ATOM 790 O O . GLY A 1 97 ? 55.028 -6.625 54.770 1.00 16.86 97 GLY A O 1
ATOM 791 N N . TRP A 1 98 ? 56.312 -7.245 53.026 1.00 18.45 98 TRP A N 1
ATOM 792 C CA . TRP A 1 98 ? 55.300 -6.858 52.047 1.00 19.33 98 TRP A CA 1
ATOM 793 C C . TRP A 1 98 ? 53.979 -7.575 52.247 1.00 19.33 98 TRP A C 1
ATOM 794 O O . TRP A 1 98 ? 53.958 -8.776 52.517 1.00 20.05 98 TRP A O 1
ATOM 805 N N . ALA A 1 99 ? 52.876 -6.849 52.080 1.00 19.59 99 ALA A N 1
ATOM 806 C CA . ALA A 1 99 ? 51.562 -7.460 52.051 1.00 20.12 99 ALA A CA 1
ATOM 807 C C . ALA A 1 99 ? 51.388 -8.207 50.728 1.00 20.96 99 ALA A C 1
ATOM 808 O O . ALA A 1 99 ? 51.504 -7.609 49.652 1.00 20.41 99 ALA A O 1
ATOM 810 N N . ASP A 1 100 ? 51.113 -9.505 50.813 1.00 21.87 100 ASP A N 1
ATOM 811 C CA . ASP A 1 100 ? 50.928 -10.322 49.614 1.00 22.96 100 ASP A CA 1
ATOM 812 C C . ASP A 1 100 ? 49.548 -10.148 49.038 1.00 22.70 100 ASP A C 1
ATOM 813 O O . ASP A 1 100 ? 48.548 -10.132 49.763 1.00 22.09 100 ASP A O 1
ATOM 818 N N . VAL A 1 101 ? 49.491 -10.015 47.717 1.00 22.22 101 VAL A N 1
ATOM 819 C CA . VAL A 1 101 ? 48.212 -9.981 47.025 1.00 22.12 101 VAL A CA 1
ATOM 820 C C . VAL A 1 101 ? 47.414 -11.238 47.410 1.00 22.18 101 VAL A C 1
ATOM 821 O O . VAL A 1 101 ? 47.964 -12.341 47.448 1.00 22.62 101 VAL A O 1
ATOM 825 N N . GLY A 1 102 ? 4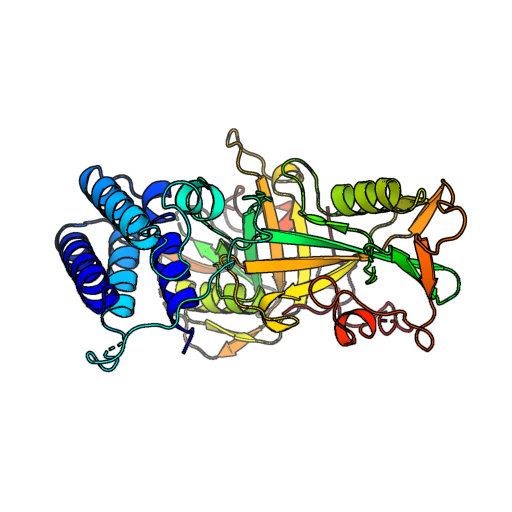6.140 -11.045 47.738 1.00 21.72 102 GLY A N 1
ATOM 826 C CA . GLY A 1 102 ? 45.243 -12.128 48.127 1.00 22.05 102 GLY A CA 1
ATOM 827 C C . GLY A 1 102 ? 45.099 -12.371 49.621 1.00 22.26 102 GLY A C 1
ATOM 828 O O . GLY A 1 102 ? 44.278 -13.201 50.026 1.00 22.79 102 GLY A O 1
ATOM 829 N N . TYR A 1 103 ? 45.892 -11.667 50.438 1.00 21.59 103 TYR A N 1
ATOM 830 C CA . TYR A 1 103 ? 45.809 -11.772 51.907 1.00 21.48 103 TYR A CA 1
ATOM 831 C C . TYR A 1 103 ? 45.263 -10.476 52.505 1.00 20.58 103 TYR A C 1
ATOM 832 O O . TYR A 1 103 ? 45.554 -9.391 52.000 1.00 20.73 103 TYR A O 1
ATOM 841 N N . THR A 1 104 ? 44.511 -10.586 53.599 1.00 19.80 104 THR A N 1
ATOM 842 C CA . THR A 1 104 ? 44.080 -9.380 54.333 1.00 18.87 104 THR A CA 1
ATOM 843 C C . THR A 1 104 ? 45.256 -8.891 55.171 1.00 18.00 104 THR A C 1
ATOM 844 O O . THR A 1 104 ? 46.241 -9.626 55.354 1.00 17.35 104 THR A O 1
ATOM 848 N N . PRO A 1 105 ? 45.195 -7.633 55.667 1.00 17.26 105 PRO A N 1
ATOM 849 C CA . PRO A 1 105 ? 46.291 -7.180 56.527 1.00 17.13 105 PRO A CA 1
ATOM 850 C C . PRO A 1 105 ? 46.600 -8.109 57.710 1.00 16.73 105 PRO A C 1
ATOM 851 O O . PRO A 1 105 ? 47.777 -8.401 57.987 1.00 16.28 105 PRO A O 1
ATOM 855 N N . THR A 1 106 ? 45.562 -8.610 58.378 1.00 17.04 106 THR A N 1
ATOM 856 C CA . THR A 1 106 ? 45.798 -9.458 59.549 1.00 17.19 106 THR A CA 1
ATOM 857 C C . THR A 1 106 ? 46.377 -10.814 59.144 1.00 17.50 106 THR A C 1
ATOM 858 O O . THR A 1 106 ? 47.224 -11.362 59.844 1.00 17.58 106 THR A O 1
ATOM 862 N N . GLU A 1 107 ? 45.922 -11.332 58.005 1.00 17.66 107 GLU A N 1
ATOM 863 C CA . GLU A 1 107 ? 46.456 -12.588 57.463 1.00 18.14 107 GLU A CA 1
ATOM 864 C C . GLU A 1 107 ? 47.946 -12.504 57.177 1.00 17.57 107 GLU A C 1
ATOM 865 O O . GLU A 1 107 ? 48.677 -13.449 57.446 1.00 17.87 107 GLU A O 1
ATOM 871 N N . VAL A 1 108 ? 48.411 -11.363 56.664 1.00 17.12 108 VAL A N 1
ATOM 872 C CA . VAL A 1 108 ? 49.848 -11.140 56.479 1.00 16.92 108 VAL A CA 1
ATOM 873 C C . VAL A 1 108 ? 50.595 -11.106 57.821 1.00 16.72 108 VAL A C 1
ATOM 874 O O . VAL A 1 108 ? 51.648 -11.718 57.960 1.00 15.58 108 VAL A O 1
ATOM 878 N N . ALA A 1 109 ? 50.054 -10.367 58.790 1.00 16.39 109 ALA A N 1
ATOM 879 C CA . ALA A 1 109 ? 50.656 -10.287 60.114 1.00 17.08 109 ALA A CA 1
ATOM 880 C C . ALA A 1 109 ? 50.815 -11.691 60.703 1.00 17.28 109 ALA A C 1
ATOM 881 O O . ALA A 1 109 ? 51.890 -12.028 61.178 1.00 17.46 109 ALA A O 1
ATOM 883 N N . ALA A 1 110 ? 49.744 -12.483 60.635 1.00 18.44 110 ALA A N 1
ATOM 884 C CA . ALA A 1 110 ? 49.718 -13.855 61.175 1.00 19.34 110 ALA A CA 1
ATOM 885 C C . ALA A 1 110 ? 50.761 -14.758 60.519 1.00 20.34 110 ALA A C 1
ATOM 886 O O . ALA A 1 110 ? 51.537 -15.435 61.204 1.00 20.15 110 ALA A O 1
ATOM 888 N N . LYS A 1 111 ? 50.781 -14.739 59.190 1.00 21.00 111 LYS A N 1
ATOM 889 C CA . LYS A 1 111 ? 51.695 -15.571 58.403 1.00 21.47 111 LYS A CA 1
ATOM 890 C C . LYS A 1 111 ? 53.148 -15.222 58.716 1.00 21.19 111 LYS A C 1
ATOM 891 O O . LYS A 1 111 ? 53.975 -16.110 58.911 1.00 20.66 111 LYS A O 1
ATOM 897 N N . GLU A 1 112 ? 53.452 -13.921 58.761 1.00 20.84 112 GLU A N 1
ATOM 898 C CA . GLU A 1 112 ? 54.819 -13.468 59.000 1.00 20.97 112 GLU A CA 1
ATOM 899 C C . GLU A 1 112 ? 55.301 -13.775 60.417 1.00 20.90 112 GLU A C 1
ATOM 900 O O . GLU A 1 112 ? 56.443 -14.210 60.612 1.00 20.11 112 GLU A O 1
ATOM 906 N N . VAL A 1 113 ? 54.442 -13.567 61.415 1.00 20.51 113 VAL A N 1
ATOM 907 C CA . VAL A 1 113 ? 54.810 -13.948 62.781 1.00 20.23 113 VAL A CA 1
ATOM 908 C C . VAL A 1 113 ? 55.099 -15.461 62.831 1.00 20.88 113 VAL A C 1
ATOM 909 O O . VAL A 1 113 ? 56.113 -15.884 63.391 1.00 21.28 113 VAL A O 1
ATOM 913 N N . PHE A 1 114 ? 54.218 -16.257 62.237 1.00 21.65 114 PHE A N 1
ATOM 914 C CA . PHE A 1 114 ? 54.391 -17.717 62.282 1.00 22.88 114 PHE A CA 1
ATOM 915 C C . PHE A 1 114 ? 55.674 -18.165 61.571 1.00 23.22 114 PHE A C 1
ATOM 916 O O . PHE A 1 114 ? 56.468 -18.947 62.121 1.00 23.06 114 PHE A O 1
ATOM 924 N N . GLU A 1 115 ? 55.884 -17.642 60.364 1.00 23.61 115 GLU A N 1
ATOM 925 C CA . GLU A 1 115 ? 57.031 -18.030 59.542 1.00 23.99 115 GLU A CA 1
ATOM 926 C C . GLU A 1 115 ? 58.360 -17.541 60.113 1.00 23.67 115 GLU A C 1
ATOM 927 O O . GLU A 1 115 ? 59.368 -18.247 60.037 1.00 23.40 115 GLU A O 1
ATOM 933 N N . GLU A 1 116 ? 58.367 -16.331 60.671 1.00 22.51 116 GLU A N 1
ATOM 934 C CA . GLU A 1 116 ? 59.600 -15.748 61.190 1.00 22.67 116 GLU A CA 1
ATOM 935 C C . GLU A 1 116 ? 59.918 -16.146 62.630 1.00 22.67 116 GLU A C 1
ATOM 936 O O . GLU A 1 116 ? 61.084 -16.205 63.003 1.00 23.36 116 GLU A O 1
ATOM 942 N N . THR A 1 117 ? 58.892 -16.404 63.440 1.00 22.85 117 THR A N 1
ATOM 943 C CA . THR A 1 117 ? 59.120 -16.575 64.888 1.00 22.65 117 THR A CA 1
ATOM 944 C C . THR A 1 117 ? 58.675 -17.918 65.459 1.00 23.04 117 THR A C 1
ATOM 945 O O . THR A 1 117 ? 59.158 -18.303 66.523 1.00 23.44 117 THR A O 1
ATOM 949 N N . GLY A 1 118 ? 57.762 -18.601 64.768 1.00 22.82 118 GLY A N 1
ATOM 950 C CA . GLY A 1 118 ? 57.183 -19.864 65.256 1.00 23.47 118 GLY A CA 1
ATOM 951 C C . GLY A 1 118 ? 55.878 -19.723 66.033 1.00 23.89 118 GLY A C 1
ATOM 952 O O . GLY A 1 118 ? 55.167 -20.718 66.254 1.00 24.26 118 GLY A O 1
ATOM 953 N N . TYR A 1 119 ? 55.552 -18.495 66.449 1.00 23.55 119 TYR A N 1
ATOM 954 C CA . TYR A 1 119 ? 54.327 -18.235 67.224 1.00 23.56 119 TYR A CA 1
ATOM 955 C C . TYR A 1 119 ? 53.069 -18.133 66.356 1.00 23.86 119 TYR A C 1
ATOM 956 O O . TYR A 1 119 ? 53.112 -17.628 65.225 1.00 23.80 119 TYR A O 1
ATOM 965 N N . GLU A 1 120 ? 51.954 -18.620 66.893 1.00 23.28 120 GLU A N 1
ATOM 966 C CA . GLU A 1 120 ? 50.645 -18.458 66.273 1.00 23.25 120 GLU A CA 1
ATOM 967 C C . GLU A 1 120 ? 49.971 -17.308 66.982 1.00 22.41 120 GLU A C 1
ATOM 968 O O . GLU A 1 120 ? 49.958 -17.265 68.213 1.00 22.43 120 GLU A O 1
ATOM 974 N N . VAL A 1 121 ? 49.425 -16.373 66.207 1.00 21.29 121 VAL A N 1
ATOM 975 C CA . VAL A 1 121 ? 48.792 -15.190 66.786 1.00 20.44 121 VAL A CA 1
ATOM 976 C C . VAL A 1 121 ? 47.358 -14.958 66.317 1.00 20.32 121 VAL A C 1
ATOM 977 O O . VAL A 1 121 ? 46.944 -15.463 65.271 1.00 20.25 121 VAL A O 1
ATOM 981 N N . ASP A 1 122 ? 46.601 -14.188 67.102 1.00 19.76 122 ASP A N 1
ATOM 982 C CA . ASP A 1 122 ? 45.234 -13.826 66.770 1.00 20.29 122 ASP A CA 1
ATOM 983 C C . ASP A 1 122 ? 44.922 -12.547 67.529 1.00 19.51 122 ASP A C 1
ATOM 984 O O . ASP A 1 122 ? 45.826 -11.959 68.140 1.00 19.53 122 ASP A O 1
ATOM 989 N N . HIS A 1 123 ? 43.660 -12.114 67.471 1.00 18.92 123 HIS A N 1
ATOM 990 C CA . HIS A 1 123 ? 43.142 -10.996 68.257 1.00 18.80 123 HIS A CA 1
ATOM 991 C C . HIS A 1 123 ? 43.822 -9.700 67.839 1.00 18.42 123 HIS A C 1
ATOM 992 O O . HIS A 1 123 ? 44.480 -9.025 68.633 1.00 18.30 123 HIS A O 1
ATOM 999 N N . PHE A 1 124 ? 43.636 -9.375 66.567 1.00 17.68 124 PHE A N 1
ATOM 1000 C CA . PHE A 1 124 ? 44.374 -8.290 65.935 1.00 17.56 124 PHE A CA 1
ATOM 1001 C C . PHE A 1 124 ? 43.865 -6.903 66.315 1.00 17.32 124 PHE A C 1
ATOM 1002 O O . PHE A 1 124 ? 42.651 -6.688 66.452 1.00 17.46 124 PHE A O 1
ATOM 1010 N N . LYS A 1 125 ? 44.803 -5.963 66.463 1.00 17.06 125 LYS A N 1
ATOM 1011 C CA . LYS A 1 125 ? 44.499 -4.568 66.765 1.00 16.89 125 LYS A CA 1
ATOM 1012 C C . LYS A 1 125 ? 45.234 -3.680 65.773 1.00 16.42 125 LYS A C 1
ATOM 1013 O O . LYS A 1 125 ? 46.439 -3.850 65.573 1.00 16.55 125 LYS A O 1
ATOM 1019 N N . LEU A 1 126 ? 44.528 -2.732 65.174 1.00 15.52 126 LEU A N 1
ATOM 1020 C CA . LEU A 1 126 ? 45.177 -1.737 64.308 1.00 15.75 126 LEU A CA 1
ATOM 1021 C C . LEU A 1 126 ? 45.840 -0.670 65.201 1.00 15.58 126 LEU A C 1
ATOM 1022 O O . LEU A 1 126 ? 45.146 0.010 65.964 1.00 15.64 126 LEU A O 1
ATOM 1027 N N . LEU A 1 127 ? 47.163 -0.514 65.078 1.00 15.01 127 LEU A N 1
ATOM 1028 C CA . LEU A 1 127 ? 47.925 0.348 65.983 1.00 14.31 127 LEU A CA 1
ATOM 1029 C C . LEU A 1 127 ? 48.423 1.651 65.355 1.00 14.48 127 LEU A C 1
ATOM 1030 O O . LEU A 1 127 ? 48.484 2.670 66.033 1.00 14.63 127 LEU A O 1
ATOM 1035 N N . ALA A 1 128 ? 48.845 1.600 64.089 1.00 14.50 128 ALA A N 1
ATOM 1036 C CA . ALA A 1 128 ? 49.390 2.788 63.427 1.00 13.80 128 ALA A CA 1
ATOM 1037 C C . ALA A 1 128 ? 49.462 2.554 61.928 1.00 14.35 128 ALA A C 1
ATOM 1038 O O . ALA A 1 128 ? 49.558 1.409 61.475 1.00 14.31 128 ALA A O 1
ATOM 1040 N N . ILE A 1 129 ? 49.420 3.636 61.163 1.00 13.85 129 ILE A N 1
ATOM 1041 C CA . ILE A 1 129 ? 49.841 3.568 59.759 1.00 14.97 129 ILE A CA 1
ATOM 1042 C C . ILE A 1 129 ? 50.866 4.666 59.545 1.00 14.98 129 ILE A C 1
ATOM 1043 O O . ILE A 1 129 ? 50.532 5.861 59.580 1.00 14.94 129 ILE A O 1
ATOM 1048 N N . PHE A 1 130 ? 52.122 4.255 59.373 1.00 15.09 130 PHE A N 1
ATOM 1049 C CA . PHE A 1 130 ? 53.215 5.199 59.169 1.00 15.55 130 PHE A CA 1
ATOM 1050 C C . PHE A 1 130 ? 53.610 5.270 57.696 1.00 15.93 130 PHE A C 1
ATOM 1051 O O . PHE A 1 130 ? 53.604 4.262 56.983 1.00 16.37 130 PHE A O 1
ATOM 1059 N N . ASP A 1 131 ? 53.984 6.464 57.260 1.00 15.26 131 ASP A N 1
ATOM 1060 C CA . ASP A 1 131 ? 54.540 6.654 55.925 1.00 15.11 131 ASP A CA 1
ATOM 1061 C C . ASP A 1 131 ? 56.061 6.407 55.971 1.00 14.99 131 ASP A C 1
ATOM 1062 O O . ASP A 1 131 ? 56.802 7.090 56.685 1.00 13.48 131 ASP A O 1
ATOM 1067 N N . LYS A 1 132 ? 56.522 5.409 55.223 1.00 15.89 132 LYS A N 1
ATOM 1068 C CA . LYS A 1 132 ? 57.933 5.019 55.266 1.00 16.24 132 LYS A CA 1
ATOM 1069 C C . LYS A 1 132 ? 58.830 6.181 54.866 1.00 16.67 132 LYS A C 1
ATOM 1070 O O . LYS A 1 132 ? 59.891 6.404 55.448 1.00 17.00 132 LYS A O 1
ATOM 1076 N N . GLU A 1 133 ? 58.387 6.928 53.857 1.00 16.99 133 GLU A N 1
ATOM 1077 C CA . GLU A 1 133 ? 59.209 7.984 53.281 1.00 17.62 133 GLU A CA 1
ATOM 1078 C C . GLU A 1 133 ? 59.350 9.147 54.248 1.00 17.75 133 GLU A C 1
ATOM 1079 O O . GLU A 1 133 ? 60.370 9.821 54.257 1.00 19.09 133 GLU A O 1
ATOM 1085 N N . LYS A 1 134 ? 58.334 9.358 55.088 1.00 17.04 134 LYS A N 1
ATOM 1086 C CA . LYS A 1 134 ? 58.376 10.379 56.131 1.00 17.10 134 LYS A CA 1
ATOM 1087 C C . LYS A 1 134 ? 59.323 9.993 57.282 1.00 16.77 134 LYS A C 1
ATOM 1088 O O . LYS A 1 134 ? 60.064 10.837 57.801 1.00 16.08 134 LYS A O 1
ATOM 1094 N N . HIS A 1 135 ? 59.292 8.721 57.685 1.00 15.66 135 HIS A N 1
ATOM 1095 C CA . HIS A 1 135 ? 59.997 8.297 58.899 1.00 15.47 135 HIS A CA 1
ATOM 1096 C C . HIS A 1 135 ? 61.413 7.758 58.722 1.00 15.28 135 HIS A C 1
ATOM 1097 O O . HIS A 1 135 ? 62.289 7.993 59.562 1.00 15.69 135 HIS A O 1
ATOM 1104 N N . GLN A 1 136 ? 61.609 7.013 57.648 1.00 16.09 136 GLN A N 1
ATOM 1105 C CA . GLN A 1 136 ? 62.891 6.400 57.343 1.00 16.58 136 GLN A CA 1
ATOM 1106 C C . GLN A 1 136 ? 63.196 6.656 55.865 1.00 17.37 136 GLN A C 1
ATOM 1107 O O . GLN A 1 136 ? 63.215 5.726 55.049 1.00 17.63 136 GLN A O 1
ATOM 1113 N N . PRO A 1 137 ? 63.398 7.943 55.509 1.00 17.99 137 PRO A N 1
ATOM 1114 C CA . PRO A 1 137 ? 63.575 8.333 54.108 1.00 18.70 137 PRO A CA 1
ATOM 1115 C C . PRO A 1 137 ? 64.856 7.741 53.530 1.00 19.59 137 PRO A C 1
ATOM 1116 O O . PRO A 1 137 ? 65.826 7.514 54.252 1.00 20.09 137 PRO A O 1
ATOM 1120 N N . SER A 1 138 ? 64.819 7.443 52.243 1.00 20.96 138 SER A N 1
ATOM 1121 C CA . SER A 1 138 ? 65.983 6.972 51.513 1.00 21.87 138 SER A CA 1
ATOM 1122 C C . SER A 1 138 ? 65.630 7.209 50.065 1.00 21.94 138 SER A C 1
ATOM 1123 O O . SER A 1 138 ? 64.445 7.172 49.711 1.00 22.46 138 SER A O 1
ATOM 1126 N N . PRO A 1 139 ? 66.638 7.485 49.221 1.00 22.24 139 PRO A N 1
ATOM 1127 C CA . PRO A 1 139 ? 66.367 7.567 47.790 1.00 22.04 139 PRO A CA 1
ATOM 1128 C C . PRO A 1 139 ? 65.720 6.257 47.371 1.00 21.89 139 PRO A C 1
ATOM 1129 O O . PRO A 1 139 ? 66.300 5.180 47.584 1.00 23.00 139 PRO A O 1
ATOM 1133 N N . SER A 1 140 ? 64.514 6.348 46.814 1.00 20.91 140 SER A N 1
ATOM 1134 C CA . SER A 1 140 ? 63.722 5.168 46.503 1.00 20.65 140 SER A CA 1
ATOM 1135 C C . SER A 1 140 ? 62.902 5.377 45.235 1.00 20.18 140 SER A C 1
ATOM 1136 O O . SER A 1 140 ? 62.395 6.473 44.989 1.00 20.35 140 SER A O 1
ATOM 1139 N N . ALA A 1 141 ? 62.776 4.313 44.443 1.00 20.41 141 ALA A N 1
ATOM 1140 C CA . ALA A 1 141 ? 61.929 4.318 43.249 1.00 20.03 141 ALA A CA 1
ATOM 1141 C C . ALA A 1 141 ? 60.458 4.147 43.600 1.00 19.57 141 ALA A C 1
ATOM 1142 O O . ALA A 1 141 ? 59.601 4.257 42.729 1.00 19.41 141 ALA A O 1
ATOM 1144 N N . THR A 1 142 ? 60.170 3.842 44.865 1.00 19.48 142 THR A N 1
ATOM 1145 C CA . THR A 1 142 ? 58.793 3.540 45.267 1.00 18.83 142 THR A CA 1
ATOM 1146 C C . THR A 1 142 ? 58.322 4.406 46.460 1.00 17.99 142 THR A C 1
ATOM 1147 O O . THR A 1 142 ? 58.991 5.372 46.839 1.00 18.36 142 THR A O 1
ATOM 1151 N N . HIS A 1 143 ? 57.151 4.079 46.997 1.00 17.18 143 HIS A N 1
ATOM 1152 C CA . HIS A 1 143 ? 56.593 4.769 48.167 1.00 16.07 143 HIS A CA 1
ATOM 1153 C C . HIS A 1 143 ? 55.891 3.684 48.977 1.00 15.26 143 HIS A C 1
ATOM 1154 O O . HIS A 1 143 ? 55.187 2.856 48.409 1.00 15.71 143 HIS A O 1
ATOM 1161 N N . VAL A 1 144 ? 56.084 3.688 50.295 1.00 14.46 144 VAL A N 1
ATOM 1162 C CA . VAL A 1 144 ? 55.561 2.608 51.139 1.00 14.08 144 VAL A CA 1
ATOM 1163 C C . VAL A 1 144 ? 54.760 3.165 52.320 1.00 13.60 144 VAL A C 1
ATOM 1164 O O . VAL A 1 144 ? 55.199 4.115 52.970 1.00 13.75 144 VAL A O 1
ATOM 1168 N N . TYR A 1 145 ? 53.598 2.561 52.557 1.00 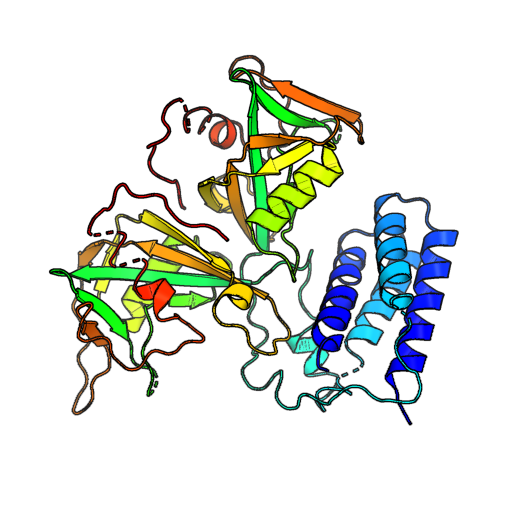13.69 145 TYR A N 1
ATOM 1169 C CA . TYR A 1 145 ? 52.818 2.748 53.786 1.00 14.02 145 TYR A CA 1
ATOM 1170 C C . TYR A 1 145 ? 53.004 1.508 54.667 1.00 14.20 145 TYR A C 1
ATOM 1171 O O . TYR A 1 145 ? 52.987 0.377 54.171 1.00 14.18 145 TYR A O 1
ATOM 1180 N N . LYS A 1 146 ? 53.181 1.731 55.973 1.00 14.19 146 LYS A N 1
ATOM 1181 C CA . LYS A 1 146 ? 53.529 0.666 56.899 1.00 14.49 146 LYS A CA 1
ATOM 1182 C C . LYS A 1 146 ? 52.405 0.511 57.930 1.00 15.01 146 LYS A C 1
ATOM 1183 O O . LYS A 1 146 ? 52.163 1.424 58.722 1.00 14.96 146 LYS A O 1
ATOM 1189 N N . ILE A 1 147 ? 51.707 -0.621 57.889 1.00 14.42 147 ILE A N 1
ATOM 1190 C CA . ILE A 1 147 ? 50.598 -0.871 58.823 1.00 15.18 147 ILE A CA 1
ATOM 1191 C C . ILE A 1 147 ? 51.114 -1.682 60.019 1.00 14.81 147 ILE A C 1
ATOM 1192 O O . ILE A 1 147 ? 51.619 -2.791 59.846 1.00 15.07 147 ILE A O 1
ATOM 1197 N N . PHE A 1 148 ? 50.990 -1.116 61.224 1.00 14.46 148 PHE A N 1
ATOM 1198 C CA . PHE A 1 148 ? 51.452 -1.771 62.449 1.00 14.21 148 PHE A CA 1
ATOM 1199 C C . PHE A 1 148 ? 50.239 -2.425 63.090 1.00 14.44 148 PHE A C 1
ATOM 1200 O O . PHE A 1 148 ? 49.248 -1.740 63.402 1.00 14.49 148 PHE A O 1
ATOM 1208 N N . ILE A 1 149 ? 50.314 -3.745 63.266 1.00 13.98 149 ILE A N 1
ATOM 1209 C CA . ILE A 1 149 ? 49.184 -4.538 63.745 1.00 14.64 149 ILE A CA 1
ATOM 1210 C C . ILE A 1 149 ? 49.561 -5.274 65.025 1.00 15.39 149 ILE A C 1
ATOM 1211 O O . ILE A 1 149 ? 50.497 -6.077 65.027 1.00 16.04 149 ILE A O 1
ATOM 1216 N N . GLY A 1 150 ? 48.832 -5.015 66.108 1.00 15.65 150 GLY A N 1
ATOM 1217 C CA . GLY A 1 150 ? 49.085 -5.716 67.373 1.00 16.09 150 GLY A CA 1
ATOM 1218 C C . GLY A 1 150 ? 48.461 -7.104 67.355 1.00 17.10 150 GLY A C 1
ATOM 1219 O O . GLY A 1 150 ? 47.371 -7.285 66.803 1.00 16.98 150 GLY A O 1
ATOM 1220 N N . CYS A 1 151 ? 49.149 -8.077 67.960 1.00 17.64 151 CYS A N 1
ATOM 1221 C CA . CYS A 1 151 ? 48.692 -9.478 67.975 1.00 19.09 151 CYS A CA 1
ATOM 1222 C C . CYS A 1 151 ? 48.899 -10.114 69.347 1.00 18.79 151 CYS A C 1
ATOM 1223 O O . CYS A 1 151 ? 49.869 -9.814 70.042 1.00 19.02 151 CYS A O 1
ATOM 1226 N N . GLU A 1 152 ? 48.012 -11.037 69.693 1.00 18.88 152 GLU A N 1
ATOM 1227 C CA . GLU A 1 152 ? 48.194 -11.861 70.891 1.00 18.60 152 GLU A CA 1
ATOM 1228 C C . GLU A 1 152 ? 48.697 -13.256 70.522 1.00 18.64 152 GLU A C 1
ATOM 1229 O O . GLU A 1 152 ? 48.146 -13.896 69.619 1.00 18.26 152 GLU A O 1
ATOM 1235 N N . ILE A 1 153 ? 49.717 -13.732 71.239 1.00 18.95 153 ILE A N 1
ATOM 1236 C CA . ILE A 1 153 ? 50.204 -15.108 71.068 1.00 19.87 153 ILE A CA 1
ATOM 1237 C C . ILE A 1 153 ? 49.182 -16.080 71.669 1.00 21.14 153 ILE A C 1
ATOM 1238 O O . ILE A 1 153 ? 48.838 -15.978 72.867 1.00 20.32 153 ILE A O 1
ATOM 1243 N N . ILE A 1 154 ? 48.693 -16.985 70.825 1.00 21.91 154 ILE A N 1
ATOM 1244 C CA . ILE A 1 154 ? 47.688 -17.987 71.231 1.00 23.46 154 ILE A CA 1
ATOM 1245 C C . ILE A 1 154 ? 48.162 -19.433 71.038 1.00 24.73 154 ILE A C 1
ATOM 1246 O O . ILE A 1 154 ? 47.435 -20.375 71.372 1.00 25.24 154 ILE A O 1
ATOM 1251 N N . GLY A 1 155 ? 49.381 -19.606 70.526 1.00 25.30 155 GLY A N 1
ATOM 1252 C CA . GLY A 1 155 ? 49.909 -20.934 70.173 1.00 26.93 155 GLY A CA 1
ATOM 1253 C C . GLY A 1 155 ? 51.322 -20.897 69.614 1.00 27.65 155 GLY A C 1
ATOM 1254 O O . GLY A 1 155 ? 51.915 -19.819 69.463 1.00 26.94 155 GLY A O 1
ATOM 1255 N N . GLY A 1 156 ? 51.855 -22.082 69.310 1.00 28.17 156 GLY A N 1
ATOM 1256 C CA . GLY A 1 156 ? 53.228 -22.234 68.831 1.00 29.65 156 GLY A CA 1
ATOM 1257 C C . GLY A 1 156 ? 54.288 -21.990 69.893 1.00 30.53 156 GLY A C 1
ATOM 1258 O O . GLY A 1 156 ? 53.994 -21.916 71.086 1.00 30.98 156 GLY A O 1
ATOM 1259 N N . GLU A 1 157 ? 55.535 -21.873 69.455 1.00 31.72 157 GLU A N 1
ATOM 1260 C CA . GLU A 1 157 ? 56.650 -21.576 70.354 1.00 33.02 157 GLU A CA 1
ATOM 1261 C C . GLU A 1 157 ? 57.777 -20.873 69.607 1.00 33.02 157 GLU A C 1
ATOM 1262 O O . GLU A 1 157 ? 57.925 -21.029 68.396 1.00 32.90 157 GLU A O 1
ATOM 1268 N N . LYS A 1 158 ? 58.563 -20.109 70.356 1.00 33.39 158 LYS A N 1
ATOM 1269 C CA . LYS A 1 158 ? 59.635 -19.291 69.813 1.00 33.83 158 LYS A CA 1
ATOM 1270 C C . LYS A 1 158 ? 60.687 -20.171 69.138 1.00 34.44 158 LYS A C 1
ATOM 1271 O O . LYS A 1 158 ? 61.132 -21.182 69.709 1.00 34.20 158 LYS A O 1
ATOM 1277 N N . LYS A 1 159 ? 61.057 -19.801 67.914 1.00 34.80 159 LYS A N 1
ATOM 1278 C CA . LYS A 1 159 ? 62.166 -20.455 67.227 1.00 35.98 159 LYS A CA 1
ATOM 1279 C C . LYS A 1 159 ? 63.450 -20.284 68.015 1.00 36.79 159 LYS A C 1
ATOM 1280 O O . LYS A 1 159 ? 63.679 -19.249 68.645 1.00 36.62 159 LYS A O 1
ATOM 1286 N N . THR A 1 160 ? 64.270 -21.329 67.970 1.00 38.00 160 THR A N 1
ATOM 1287 C CA . THR A 1 160 ? 65.586 -21.354 68.592 1.00 39.32 160 THR A CA 1
ATOM 1288 C C . THR A 1 160 ? 66.642 -21.347 67.491 1.00 40.06 160 THR A C 1
ATOM 1289 O O . THR A 1 160 ? 66.386 -21.801 66.368 1.00 40.26 160 THR A O 1
ATOM 1293 N N . SER A 1 161 ? 67.827 -20.840 67.809 1.00 40.85 161 SER A N 1
ATOM 1294 C CA . SER A 1 161 ? 68.935 -20.837 66.858 1.00 41.62 161 SER A CA 1
ATOM 1295 C C . SER A 1 161 ? 70.242 -21.209 67.558 1.00 42.08 161 SER A C 1
ATOM 1296 O O . SER A 1 161 ? 70.560 -20.670 68.620 1.00 42.31 161 SER A O 1
ATOM 1299 N N . ILE A 1 162 ? 70.988 -22.136 66.962 1.00 42.35 162 ILE A N 1
ATOM 1300 C CA . ILE A 1 162 ? 72.262 -22.585 67.529 1.00 42.66 162 ILE A CA 1
ATOM 1301 C C . ILE A 1 162 ? 73.386 -21.562 67.320 1.00 43.21 162 ILE A C 1
ATOM 1302 O O . ILE A 1 162 ? 73.668 -21.149 66.186 1.00 43.06 162 ILE A O 1
ATOM 1307 N N . GLU A 1 163 ? 73.997 -21.161 68.439 1.00 43.80 163 GLU A N 1
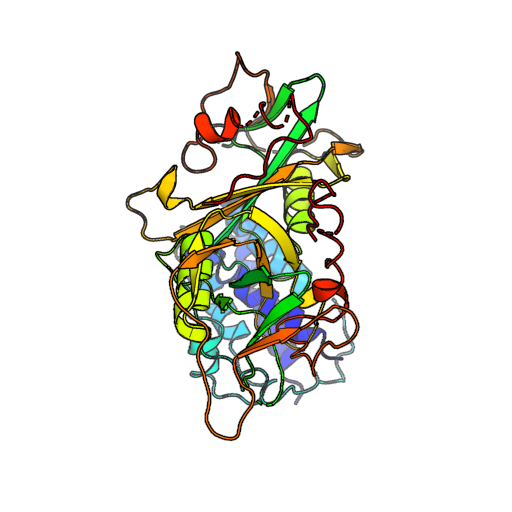ATOM 1308 C CA . GLU A 1 163 ? 75.156 -20.253 68.486 1.00 44.69 163 GLU A CA 1
ATOM 1309 C C . GLU A 1 163 ? 74.917 -18.822 67.980 1.00 44.63 163 GLU A C 1
ATOM 1310 O O . GLU A 1 163 ? 75.873 -18.049 67.825 1.00 44.90 163 GLU A O 1
ATOM 1316 N N . THR A 1 164 ? 73.651 -18.472 67.742 1.00 44.16 164 THR A N 1
ATOM 1317 C CA . THR A 1 164 ? 73.271 -17.134 67.269 1.00 43.87 164 THR A CA 1
ATOM 1318 C C . THR A 1 164 ? 71.987 -16.639 67.952 1.00 43.30 164 THR A C 1
ATOM 1319 O O . THR A 1 164 ? 71.187 -17.444 68.437 1.00 43.59 164 THR A O 1
ATOM 1323 N N . GLU A 1 165 ? 71.810 -15.317 67.997 1.00 42.43 165 GLU A N 1
ATOM 1324 C CA . GLU A 1 165 ? 70.524 -14.697 68.355 1.00 41.45 165 GLU A CA 1
ATOM 1325 C C . GLU A 1 165 ? 69.756 -14.383 67.076 1.00 39.75 165 GLU A C 1
ATOM 1326 O O . GLU A 1 165 ? 70.282 -13.701 66.196 1.00 39.85 165 GLU A O 1
ATOM 1332 N N . GLU A 1 166 ? 68.526 -14.875 66.959 1.00 37.36 166 GLU A N 1
ATOM 1333 C CA . GLU A 1 166 ? 67.729 -14.589 65.762 1.00 35.40 166 GLU A CA 1
ATOM 1334 C C . GLU A 1 166 ? 66.302 -14.109 66.028 1.00 33.34 166 GLU A C 1
ATOM 1335 O O . GLU A 1 166 ? 65.766 -13.331 65.250 1.00 32.41 166 GLU A O 1
ATOM 1341 N N . VAL A 1 167 ? 65.691 -14.610 67.098 1.00 30.82 167 VAL A N 1
ATOM 1342 C CA . VAL A 1 167 ? 64.299 -14.300 67.428 1.00 28.90 167 VAL A CA 1
ATOM 1343 C C . VAL A 1 167 ? 64.250 -14.085 68.934 1.00 28.16 167 VAL A C 1
ATOM 1344 O O . VAL A 1 167 ? 64.461 -15.030 69.688 1.00 27.45 167 VAL A O 1
ATOM 1348 N N . GLU A 1 168 ? 63.993 -12.853 69.377 1.00 27.12 168 GLU A N 1
ATOM 1349 C CA . GLU A 1 168 ? 63.993 -12.546 70.821 1.00 26.90 168 GLU A CA 1
ATOM 1350 C C . GLU A 1 168 ? 63.029 -11.424 71.206 1.00 25.94 168 GLU A C 1
ATOM 1351 O O . GLU A 1 168 ? 62.704 -10.571 70.375 1.00 24.76 168 GLU A O 1
ATOM 1357 N N . PHE A 1 169 ? 62.603 -11.436 72.473 1.00 24.70 169 PHE A N 1
ATOM 1358 C CA . PHE A 1 169 ? 61.812 -10.360 73.079 1.00 24.55 169 PHE A CA 1
ATOM 1359 C C . PHE A 1 169 ? 62.741 -9.350 73.766 1.00 24.47 169 PHE A C 1
ATOM 1360 O O . PHE A 1 169 ? 63.626 -9.739 74.523 1.00 24.09 169 PHE A O 1
ATOM 1368 N N . PHE A 1 170 ? 62.523 -8.057 73.519 1.00 23.85 170 PHE A N 1
ATOM 1369 C CA . PHE A 1 170 ? 63.367 -6.999 74.076 1.00 23.88 170 PHE A CA 1
ATOM 1370 C C . PHE A 1 170 ? 62.530 -5.925 74.769 1.00 24.16 170 PHE A C 1
ATOM 1371 O O . PHE A 1 170 ? 61.534 -5.460 74.220 1.00 22.77 170 PHE A O 1
ATOM 1379 N N . GLY A 1 171 ? 62.946 -5.541 75.976 1.00 24.66 171 GLY A N 1
ATOM 1380 C CA . GLY A 1 171 ? 62.344 -4.418 76.689 1.00 25.97 171 GLY A CA 1
ATOM 1381 C C . GLY A 1 171 ? 62.777 -3.069 76.130 1.00 26.71 171 GLY A C 1
ATOM 1382 O O . GLY A 1 171 ? 63.744 -2.984 75.370 1.00 26.69 171 GLY A O 1
ATOM 1383 N N . GLU A 1 172 ? 62.068 -2.012 76.530 1.00 27.74 172 GLU A N 1
ATOM 1384 C CA . GLU A 1 172 ? 62.276 -0.672 75.980 1.00 29.46 172 GLU A CA 1
ATOM 1385 C C . GLU A 1 172 ? 63.671 -0.106 76.249 1.00 29.94 172 GLU A C 1
ATOM 1386 O O . GLU A 1 172 ? 64.164 0.717 75.480 1.00 30.49 172 GLU A O 1
ATOM 1392 N N . ASN A 1 173 ? 64.299 -0.541 77.337 1.00 30.85 173 ASN A N 1
ATOM 1393 C CA . ASN A 1 173 ? 65.628 -0.031 77.698 1.00 31.76 173 ASN A CA 1
ATOM 1394 C C . ASN A 1 173 ? 66.792 -0.933 77.261 1.00 31.46 173 ASN A C 1
ATOM 1395 O O . ASN A 1 173 ? 67.950 -0.701 77.634 1.00 31.76 173 ASN A O 1
ATOM 1400 N N . GLU A 1 174 ? 66.479 -1.940 76.449 1.00 30.77 174 GLU A N 1
ATOM 1401 C CA . GLU A 1 174 ? 67.474 -2.889 75.955 1.00 30.45 174 GLU A CA 1
ATOM 1402 C C . GLU A 1 174 ? 67.260 -3.219 74.476 1.00 29.71 174 GLU A C 1
ATOM 1403 O O . GLU A 1 174 ? 67.485 -4.344 74.052 1.00 29.35 174 GLU A O 1
ATOM 1409 N N . LEU A 1 175 ? 66.818 -2.236 73.697 1.00 29.07 175 LEU A N 1
ATOM 1410 C CA . LEU A 1 175 ? 66.542 -2.478 72.280 1.00 29.17 175 LEU A CA 1
ATOM 1411 C C . LEU A 1 175 ? 67.812 -2.856 71.515 1.00 28.71 175 LEU A C 1
ATOM 1412 O O . LEU A 1 175 ? 68.876 -2.281 71.767 1.00 28.71 175 LEU A O 1
ATOM 1417 N N . PRO A 1 176 ? 67.703 -3.819 70.580 1.00 28.90 176 PRO A N 1
ATOM 1418 C CA . PRO A 1 176 ? 68.862 -4.246 69.815 1.00 28.76 176 PRO A CA 1
ATOM 1419 C C . PRO A 1 176 ? 69.139 -3.233 68.698 1.00 28.54 176 PRO A C 1
ATOM 1420 O O . PRO A 1 176 ? 68.435 -2.220 68.600 1.00 28.83 176 PRO A O 1
ATOM 1424 N N . ASN A 1 177 ? 70.155 -3.507 67.884 1.00 27.98 177 ASN A N 1
ATOM 1425 C CA . ASN A 1 177 ? 70.446 -2.716 66.693 1.00 27.39 177 ASN A CA 1
ATOM 1426 C C . ASN A 1 177 ? 69.316 -2.835 65.684 1.00 25.87 177 ASN A C 1
ATOM 1427 O O . ASN A 1 177 ? 69.114 -3.893 65.099 1.00 25.19 177 ASN A O 1
ATOM 1432 N N . LEU A 1 178 ? 68.597 -1.731 65.475 1.00 24.23 178 LEU A N 1
ATOM 1433 C CA . LEU A 1 178 ? 67.420 -1.727 64.616 1.00 22.96 178 LEU A CA 1
ATOM 1434 C C . LEU A 1 178 ? 67.732 -1.589 63.128 1.00 22.32 178 LEU A C 1
ATOM 1435 O O . LEU A 1 178 ? 68.632 -0.848 62.726 1.00 22.18 178 LEU A O 1
ATOM 1440 N N . SER A 1 179 ? 66.974 -2.320 62.318 1.00 21.58 179 SER A N 1
ATOM 1441 C CA . SER A 1 179 ? 66.925 -2.075 60.885 1.00 21.20 179 SER A CA 1
ATOM 1442 C C . SER A 1 179 ? 65.996 -0.871 60.683 1.00 20.87 179 SER A C 1
ATOM 1443 O O . SER A 1 179 ? 64.771 -1.010 60.646 1.00 20.50 179 SER A O 1
ATOM 1446 N N . ILE A 1 180 ? 66.588 0.313 60.566 1.00 21.11 180 ILE A N 1
ATOM 1447 C CA . ILE A 1 180 ? 65.814 1.570 60.487 1.00 21.03 180 ILE A CA 1
ATOM 1448 C C . ILE A 1 180 ? 64.858 1.599 59.290 1.00 20.60 180 ILE A C 1
ATOM 1449 O O . ILE A 1 180 ? 63.765 2.172 59.390 1.00 20.48 180 ILE A O 1
ATOM 1454 N N . ALA A 1 181 ? 65.254 0.980 58.175 1.00 19.37 181 ALA A N 1
ATOM 1455 C CA . ALA A 1 181 ? 64.402 0.913 56.987 1.00 19.66 181 ALA A CA 1
ATOM 1456 C C . ALA A 1 181 ? 63.078 0.213 57.287 1.00 18.86 181 ALA A C 1
ATOM 1457 O O . ALA A 1 181 ? 62.059 0.496 56.641 1.00 18.69 181 ALA A O 1
ATOM 1459 N N . ARG A 1 182 ? 63.110 -0.710 58.258 1.00 17.98 182 ARG A N 1
ATOM 1460 C CA . ARG A 1 182 ? 61.939 -1.507 58.620 1.00 18.22 182 ARG A CA 1
ATOM 1461 C C . ARG A 1 182 ? 61.211 -0.984 59.862 1.00 17.46 182 ARG A C 1
ATOM 1462 O O . ARG A 1 182 ? 59.979 -1.103 59.960 1.00 17.02 182 ARG A O 1
ATOM 1470 N N . ASN A 1 183 ? 61.970 -0.419 60.793 1.00 17.31 183 ASN A N 1
ATOM 1471 C CA . ASN A 1 183 ? 61.396 0.262 61.969 1.00 17.61 183 ASN A CA 1
ATOM 1472 C C . ASN A 1 183 ? 62.364 1.240 62.605 1.00 17.65 183 ASN A C 1
ATOM 1473 O O . ASN A 1 183 ? 63.482 0.870 62.956 1.00 17.16 183 ASN A O 1
ATOM 1478 N N . THR A 1 184 ? 61.929 2.494 62.737 1.00 17.48 184 THR A N 1
ATOM 1479 C CA . THR A 1 184 ? 62.732 3.539 63.352 1.00 18.04 184 THR A CA 1
ATOM 1480 C C . THR A 1 184 ? 62.650 3.432 64.873 1.00 18.62 184 THR A C 1
ATOM 1481 O O . THR A 1 184 ? 61.771 2.747 65.415 1.00 18.56 184 THR A O 1
ATOM 1485 N N . GLU A 1 185 ? 63.551 4.126 65.562 1.00 19.54 185 GLU A N 1
ATOM 1486 C CA . GLU A 1 185 ? 63.536 4.149 67.014 1.00 20.55 185 GLU A CA 1
ATOM 1487 C C . GLU A 1 185 ? 62.196 4.677 67.535 1.00 19.91 185 GLU A C 1
ATOM 1488 O O . GLU A 1 185 ? 61.589 4.067 68.429 1.00 19.66 185 GLU A O 1
ATOM 1494 N N . ASP A 1 186 ? 61.734 5.795 66.976 1.00 18.82 186 ASP A N 1
ATOM 1495 C CA . ASP A 1 186 ? 60.474 6.409 67.439 1.00 18.94 186 ASP A CA 1
ATOM 1496 C C . ASP A 1 186 ? 59.208 5.592 67.089 1.00 18.31 186 ASP A C 1
ATOM 1497 O O . ASP A 1 186 ? 58.209 5.619 67.836 1.00 17.69 186 ASP A O 1
ATOM 1502 N N . GLN A 1 187 ? 59.251 4.853 65.980 1.00 16.47 187 GLN A N 1
ATOM 1503 C CA . GLN A 1 187 ? 58.152 3.934 65.661 1.00 16.09 187 GLN A CA 1
ATOM 1504 C C . GLN A 1 187 ? 58.055 2.858 66.750 1.00 15.96 187 GLN A C 1
ATOM 1505 O O . GLN A 1 187 ? 56.962 2.528 67.208 1.00 15.95 187 GLN A O 1
ATOM 1511 N N . ILE A 1 188 ? 59.204 2.328 67.164 1.00 15.52 188 ILE A N 1
ATOM 1512 C CA . ILE A 1 188 ? 59.244 1.371 68.277 1.00 15.93 188 ILE A CA 1
ATOM 1513 C C . ILE A 1 188 ? 58.802 1.998 69.601 1.00 16.27 188 ILE A C 1
ATOM 1514 O O . ILE A 1 188 ? 58.019 1.396 70.335 1.00 15.88 188 ILE A O 1
ATOM 1519 N N . LYS A 1 189 ? 59.288 3.205 69.892 1.00 16.65 189 LYS A N 1
ATOM 1520 C CA . LYS A 1 189 ? 58.862 3.939 71.086 1.00 18.23 189 LYS A CA 1
ATOM 1521 C C . LYS A 1 189 ? 57.350 4.122 71.135 1.00 17.92 189 LYS A C 1
ATOM 1522 O O . LYS A 1 189 ? 56.738 3.990 72.190 1.00 17.64 189 LYS A O 1
ATOM 1528 N N . GLU A 1 190 ? 56.743 4.395 69.985 1.00 17.71 190 GLU A N 1
ATOM 1529 C CA . GLU A 1 190 ? 55.298 4.550 69.921 1.00 17.66 190 GLU A CA 1
ATOM 1530 C C . GLU A 1 190 ? 54.573 3.243 70.270 1.00 17.25 190 GLU A C 1
ATOM 1531 O O . GLU A 1 190 ? 53.496 3.272 70.892 1.00 16.89 190 GLU A O 1
ATOM 1545 N N . PHE A 1 192 ? 55.755 0.869 72.359 1.00 17.25 192 PHE A N 1
ATOM 1546 C CA . PHE A 1 192 ? 55.841 0.815 73.834 1.00 18.08 192 PHE A CA 1
ATOM 1547 C C . PHE A 1 192 ? 54.862 1.766 74.519 1.00 18.26 192 PHE A C 1
ATOM 1548 O O . PHE A 1 192 ? 54.306 1.428 75.575 1.00 18.46 192 PHE A O 1
ATOM 1556 N N . ALA A 1 193 ? 54.629 2.932 73.913 1.00 17.72 193 ALA A N 1
ATOM 1557 C CA . ALA A 1 193 ? 53.660 3.903 74.450 1.00 18.17 193 ALA A CA 1
ATOM 1558 C C . ALA A 1 193 ? 52.250 3.318 74.410 1.00 18.11 193 ALA A C 1
ATOM 1559 O O . ALA A 1 193 ? 51.486 3.489 75.362 1.00 18.62 193 ALA A O 1
ATOM 1561 N N . TYR A 1 194 ? 51.921 2.636 73.308 1.00 18.13 194 TYR A N 1
ATOM 1562 C CA . TYR A 1 194 ? 50.666 1.894 73.192 1.00 18.61 194 TYR A CA 1
ATOM 1563 C C . TYR A 1 194 ? 50.567 0.807 74.275 1.00 18.92 194 TYR A C 1
ATOM 1564 O O . TYR A 1 194 ? 49.524 0.675 74.919 1.00 18.97 194 TYR A O 1
ATOM 1581 N N . LYS A 1 196 ? 51.835 0.647 77.191 1.00 22.04 196 LYS A N 1
ATOM 1582 C CA . LYS A 1 196 ? 51.626 1.299 78.483 1.00 23.06 196 LYS A CA 1
ATOM 1583 C C . LYS A 1 196 ? 50.239 1.915 78.619 1.00 23.45 196 LYS A C 1
ATOM 1584 O O . LYS A 1 196 ? 49.677 1.969 79.723 1.00 23.92 196 LYS A O 1
ATOM 1590 N N . ASP A 1 197 ? 49.692 2.382 77.500 1.00 22.88 197 ASP A N 1
ATOM 1591 C CA . ASP A 1 197 ? 48.388 3.038 77.473 1.00 23.67 197 ASP A CA 1
ATOM 1592 C C . ASP A 1 197 ? 47.610 2.623 76.218 1.00 23.32 197 ASP A C 1
ATOM 1593 O O . ASP A 1 197 ? 47.535 3.384 75.255 1.00 22.54 197 ASP A O 1
ATOM 1598 N N . PRO A 1 198 ? 47.049 1.400 76.221 1.00 23.19 198 PRO A N 1
ATOM 1599 C CA . PRO A 1 198 ? 46.409 0.860 75.009 1.00 23.05 198 PRO A CA 1
ATOM 1600 C C . PRO A 1 198 ? 45.230 1.665 74.461 1.00 23.48 198 PRO A C 1
ATOM 1601 O O . PRO A 1 198 ? 44.885 1.516 73.284 1.00 22.67 198 PRO A O 1
ATOM 1605 N N . GLN A 1 199 ? 44.626 2.511 75.295 1.00 23.21 199 GLN A N 1
ATOM 1606 C CA . GLN A 1 199 ? 43.507 3.343 74.862 1.00 24.40 199 GLN A CA 1
ATOM 1607 C C . GLN A 1 199 ? 43.931 4.612 74.106 1.00 23.64 199 GLN A C 1
ATOM 1608 O O . GLN A 1 199 ? 43.087 5.335 73.576 1.00 23.88 199 GLN A O 1
ATOM 1614 N N . LYS A 1 200 ? 45.236 4.864 74.027 1.00 23.28 200 LYS A N 1
ATOM 1615 C CA . LYS A 1 200 ? 45.753 6.078 73.384 1.00 22.48 200 LYS A CA 1
ATOM 1616 C C . LYS A 1 200 ? 45.422 6.201 71.891 1.00 22.55 200 LYS A C 1
ATOM 1617 O O . LYS A 1 200 ? 45.081 5.218 71.225 1.00 21.55 200 LYS A O 1
ATOM 1623 N N . GLU A 1 201 ? 45.546 7.422 71.389 1.00 22.52 201 GLU A N 1
ATOM 1624 C CA . GLU A 1 201 ? 45.367 7.724 69.965 1.00 23.41 201 GLU A CA 1
ATOM 1625 C C . GLU A 1 201 ? 46.251 6.831 69.082 1.00 22.05 201 GLU A C 1
ATOM 1626 O O . GLU A 1 201 ? 47.428 6.618 69.370 1.00 21.97 201 GLU A O 1
ATOM 1632 N N . LYS A 1 202 ? 45.662 6.287 68.027 1.00 21.34 202 LYS A N 1
ATOM 1633 C CA . LYS A 1 202 ? 46.398 5.429 67.090 1.00 20.77 202 LYS A CA 1
ATOM 1634 C C . LYS A 1 202 ? 46.890 6.289 65.925 1.00 20.93 202 LYS A C 1
ATOM 1635 O O . LYS A 1 202 ? 46.077 6.888 65.218 1.00 22.52 202 LYS A O 1
ATOM 1641 N N . LEU A 1 203 ? 48.208 6.353 65.737 1.00 19.65 203 LEU A N 1
ATOM 1642 C CA . LEU A 1 203 ? 48.826 7.345 64.857 1.00 18.03 203 LEU A CA 1
ATOM 1643 C C . LEU A 1 203 ? 48.624 7.048 63.375 1.00 17.18 203 LEU A C 1
ATOM 1644 O O . LEU A 1 203 ? 48.664 5.894 62.946 1.00 16.09 203 LEU A O 1
ATOM 1649 N N . ILE A 1 204 ? 48.415 8.109 62.602 1.00 16.55 204 ILE A N 1
ATOM 1650 C CA . ILE A 1 204 ? 48.419 8.007 61.142 1.00 16.22 204 ILE A CA 1
ATOM 1651 C C . ILE A 1 204 ? 49.126 9.217 60.524 1.00 16.20 204 ILE A C 1
ATOM 1652 O O . ILE A 1 204 ? 48.842 10.359 60.892 1.00 15.78 204 ILE A O 1
ATOM 1657 N N . ASP A 1 205 ? 50.082 8.970 59.623 1.00 15.86 205 ASP A N 1
ATOM 1658 C CA . ASP A 1 205 ? 50.741 10.074 58.897 1.00 16.20 205 ASP A CA 1
ATOM 1659 C C . ASP A 1 205 ? 49.856 10.640 57.789 1.00 16.57 205 ASP A C 1
ATOM 1660 O O . ASP A 1 205 ? 49.037 9.890 57.220 1.00 17.69 205 ASP A O 1
ATOM 1665 N N . THR B 1 2 ? 76.578 15.364 28.234 1.00 44.00 2 THR B N 1
ATOM 1666 C CA . THR B 1 2 ? 75.680 15.999 27.229 1.00 43.72 2 THR B CA 1
ATOM 1667 C C . THR B 1 2 ? 74.342 16.458 27.839 1.00 42.93 2 THR B C 1
ATOM 1668 O O . THR B 1 2 ? 73.475 16.966 27.124 1.00 43.32 2 THR B O 1
ATOM 1672 N N . ILE B 1 3 ? 74.208 16.298 29.158 1.00 41.72 3 ILE B N 1
ATOM 1673 C CA . ILE B 1 3 ? 72.976 16.598 29.929 1.00 40.17 3 ILE B CA 1
ATOM 1674 C C . ILE B 1 3 ? 71.679 16.123 29.249 1.00 39.03 3 ILE B C 1
ATOM 1675 O O . ILE B 1 3 ? 71.012 16.866 28.513 1.00 38.72 3 ILE B O 1
ATOM 1680 N N . LYS B 1 4 ? 71.337 14.869 29.531 1.00 37.45 4 LYS B N 1
ATOM 1681 C CA . LYS B 1 4 ? 70.244 14.180 28.855 1.00 36.03 4 LYS B CA 1
ATOM 1682 C C . LYS B 1 4 ? 68.832 14.572 29.311 1.00 34.64 4 LYS B C 1
ATOM 1683 O O . LYS B 1 4 ? 67.885 14.455 28.530 1.00 33.83 4 LYS B O 1
ATOM 1689 N N . TRP B 1 5 ? 68.691 15.043 30.551 1.00 33.11 5 TRP B N 1
ATOM 1690 C CA . TRP B 1 5 ? 67.357 15.334 31.101 1.00 31.98 5 TRP B CA 1
ATOM 1691 C C . TRP B 1 5 ? 66.586 16.408 30.337 1.00 31.09 5 TRP B C 1
ATOM 1692 O O . TRP B 1 5 ? 65.360 16.338 30.244 1.00 30.71 5 TRP B O 1
ATOM 1703 N N . ILE B 1 6 ? 67.312 17.380 29.784 1.00 30.43 6 ILE B N 1
ATOM 1704 C CA . ILE B 1 6 ? 66.720 18.493 29.041 1.00 29.70 6 ILE B CA 1
ATOM 1705 C C . ILE B 1 6 ? 65.820 18.029 27.885 1.00 29.18 6 ILE B C 1
ATOM 1706 O O . ILE B 1 6 ? 64.655 18.429 27.795 1.00 28.96 6 ILE B O 1
ATOM 1711 N N . ASP B 1 7 ? 66.369 17.193 27.009 1.00 28.85 7 ASP B N 1
ATOM 1712 C CA . ASP B 1 7 ? 65.624 16.704 25.851 1.00 29.02 7 ASP B CA 1
ATOM 1713 C C . ASP B 1 7 ? 64.449 15.807 26.245 1.00 27.88 7 ASP B C 1
ATOM 1714 O O . ASP B 1 7 ? 63.395 15.871 25.621 1.00 27.74 7 ASP B O 1
ATOM 1719 N N . TRP B 1 8 ? 64.625 14.989 27.281 1.00 26.88 8 TRP B N 1
ATOM 1720 C CA . TRP B 1 8 ? 63.510 14.157 27.759 1.00 26.17 8 TRP B CA 1
ATOM 1721 C C . TRP B 1 8 ? 62.372 15.011 28.318 1.00 26.03 8 TRP B C 1
ATOM 1722 O O . TRP B 1 8 ? 61.196 14.723 28.090 1.00 25.60 8 TRP B O 1
ATOM 1733 N N . VAL B 1 9 ? 62.717 16.065 29.052 1.00 25.63 9 VAL B N 1
ATOM 1734 C CA . VAL B 1 9 ? 61.697 16.981 29.552 1.00 26.13 9 VAL B CA 1
ATOM 1735 C C . VAL B 1 9 ? 60.979 17.697 28.400 1.00 26.19 9 VAL B C 1
ATOM 1736 O O . VAL B 1 9 ? 59.761 17.880 28.444 1.00 26.47 9 VAL B O 1
ATOM 1740 N N . LYS B 1 10 ? 61.724 18.069 27.359 1.00 26.59 10 LYS B N 1
ATOM 1741 C CA . LYS B 1 10 ? 61.123 18.737 26.208 1.00 26.73 10 LYS B CA 1
ATOM 1742 C C . LYS B 1 10 ? 60.126 17.817 25.487 1.00 26.09 10 LYS B C 1
ATOM 1743 O O . LYS B 1 10 ? 59.063 18.263 25.041 1.00 26.02 10 LYS B O 1
ATOM 1749 N N . GLN B 1 11 ? 60.473 16.538 25.416 1.00 25.44 11 GLN B N 1
ATOM 1750 C CA . GLN B 1 11 ? 59.604 15.514 24.837 1.00 25.23 11 GLN B CA 1
ATOM 1751 C C . GLN B 1 11 ? 58.321 15.373 25.644 1.00 24.76 11 GLN B C 1
ATOM 1752 O O . GLN B 1 11 ? 57.243 15.284 25.079 1.00 24.70 11 GLN B O 1
ATOM 1758 N N . ILE B 1 12 ? 58.443 15.340 26.969 1.00 24.28 12 ILE B N 1
ATOM 1759 C CA . ILE B 1 12 ? 57.267 15.328 27.849 1.00 24.16 12 ILE B CA 1
ATOM 1760 C C . ILE B 1 12 ? 56.379 16.548 27.612 1.00 24.08 12 ILE B C 1
ATOM 1761 O O . ILE B 1 12 ? 55.160 16.424 27.501 1.00 23.65 12 ILE B O 1
ATOM 1766 N N . GLN B 1 13 ? 57.002 17.724 27.544 1.00 24.31 13 GLN B N 1
ATOM 1767 C CA . GLN B 1 13 ? 56.286 18.970 27.290 1.00 24.93 13 GLN B CA 1
ATOM 1768 C C . GLN B 1 13 ? 55.456 18.908 26.005 1.00 24.59 13 GLN B C 1
ATOM 1769 O O . GLN B 1 13 ? 54.293 19.309 25.994 1.00 24.73 13 GLN B O 1
ATOM 1775 N N . SER B 1 14 ? 56.063 18.391 24.941 1.00 24.36 14 SER B N 1
ATOM 1776 C CA . SER B 1 14 ? 55.433 18.338 23.618 1.00 24.19 14 SER B CA 1
ATOM 1777 C C . SER B 1 14 ? 54.241 17.383 23.622 1.00 23.00 14 SER B C 1
ATOM 1778 O O . SER B 1 14 ? 53.149 17.737 23.166 1.00 22.81 14 SER B O 1
ATOM 1781 N N . ILE B 1 15 ? 54.448 16.193 24.172 1.00 22.22 15 ILE B N 1
ATOM 1782 C CA . ILE B 1 15 ? 53.367 15.201 24.289 1.00 21.39 15 ILE B CA 1
ATOM 1783 C C . ILE B 1 15 ? 52.216 15.729 25.148 1.00 21.33 15 ILE B C 1
ATOM 1784 O O . ILE B 1 15 ? 51.045 15.643 24.770 1.00 20.38 15 ILE B O 1
ATOM 1789 N N . ALA B 1 16 ? 52.558 16.297 26.301 1.00 21.49 16 ALA B N 1
ATOM 1790 C CA . ALA B 1 16 ? 51.565 16.868 27.195 1.00 21.86 16 ALA B CA 1
ATOM 1791 C C . ALA B 1 16 ? 50.717 17.957 26.526 1.00 22.07 16 ALA B C 1
ATOM 1792 O O . ALA B 1 16 ? 49.488 17.969 26.660 1.00 21.75 16 ALA B O 1
ATOM 1794 N N . GLN B 1 17 ? 51.392 18.860 25.819 1.00 22.67 17 GLN B N 1
ATOM 1795 C CA . GLN B 1 17 ? 50.745 19.955 25.098 1.00 23.90 17 GLN B CA 1
ATOM 1796 C C . GLN B 1 17 ? 49.800 19.431 24.018 1.00 23.33 17 GLN B C 1
ATOM 1797 O O . GLN B 1 17 ? 48.693 19.942 23.859 1.00 23.48 17 GLN B O 1
ATOM 1803 N N . ALA B 1 18 ? 50.235 18.412 23.281 1.00 23.23 18 ALA B N 1
ATOM 1804 C CA . ALA B 1 18 ? 49.367 17.782 22.275 1.00 23.23 18 ALA B CA 1
ATOM 1805 C C . ALA B 1 18 ? 48.142 17.162 22.948 1.00 23.22 18 ALA B C 1
ATOM 1806 O O . ALA B 1 18 ? 47.004 17.376 22.520 1.00 23.76 18 ALA B O 1
ATOM 1808 N N . GLY B 1 19 ? 48.378 16.434 24.038 1.00 23.00 19 GLY B N 1
ATOM 1809 C CA . GLY B 1 19 ? 47.310 15.779 24.764 1.00 23.96 19 GLY B CA 1
ATOM 1810 C C . GLY B 1 19 ? 46.263 16.748 25.269 1.00 24.84 19 GLY B C 1
ATOM 1811 O O . GLY B 1 19 ? 45.077 16.520 25.086 1.00 24.55 19 GLY B O 1
ATOM 1812 N N . LEU B 1 20 ? 46.696 17.828 25.924 1.00 26.07 20 LEU B N 1
ATOM 1813 C CA . LEU B 1 20 ? 45.741 18.800 26.471 1.00 27.52 20 LEU B CA 1
ATOM 1814 C C . LEU B 1 20 ? 44.995 19.591 25.383 1.00 27.63 20 LEU B C 1
ATOM 1815 O O . LEU B 1 20 ? 43.873 20.057 25.603 1.00 28.14 20 LEU B O 1
ATOM 1820 N N . THR B 1 21 ? 45.614 19.710 24.214 1.00 27.59 21 THR B N 1
ATOM 1821 C CA . THR B 1 21 ? 45.039 20.433 23.079 1.00 28.22 21 THR B CA 1
ATOM 1822 C C . THR B 1 21 ? 43.929 19.635 22.396 1.00 27.78 21 THR B C 1
ATOM 1823 O O . THR B 1 21 ? 42.895 20.210 22.009 1.00 28.27 21 THR B O 1
ATOM 1827 N N . TYR B 1 22 ? 44.140 18.320 22.277 1.00 26.92 22 TYR B N 1
ATOM 1828 C CA . TYR B 1 22 ? 43.248 17.436 21.513 1.00 26.37 22 TYR B CA 1
ATOM 1829 C C . TYR B 1 22 ? 42.237 16.601 22.309 1.00 26.47 22 TYR B C 1
ATOM 1830 O O . TYR B 1 22 ? 41.214 16.194 21.757 1.00 26.14 22 TYR B O 1
ATOM 1839 N N . SER B 1 23 ? 42.523 16.316 23.579 1.00 26.46 23 SER B N 1
ATOM 1840 C CA . SER B 1 23 ? 41.616 15.513 24.416 1.00 26.93 23 SER B CA 1
ATOM 1841 C C . SER B 1 23 ? 40.280 16.203 24.670 1.00 27.21 23 SER B C 1
ATOM 1842 O O . SER B 1 23 ? 40.220 17.424 24.812 1.00 27.74 23 SER B O 1
ATOM 1845 N N . LYS B 1 24 ? 39.210 15.415 24.726 1.00 27.37 24 LYS B N 1
ATOM 1846 C CA . LYS B 1 24 ? 37.904 15.924 25.130 1.00 28.31 24 LYS B CA 1
ATOM 1847 C C . LYS B 1 24 ? 37.394 15.188 26.368 1.00 28.09 24 LYS B C 1
ATOM 1848 O O . LYS B 1 24 ? 36.191 15.164 26.641 1.00 28.81 24 LYS B O 1
ATOM 1854 N N . ASP B 1 25 ? 38.322 14.609 27.125 1.00 28.01 25 ASP B N 1
ATOM 1855 C CA . ASP B 1 25 ? 37.997 13.911 28.358 1.00 28.13 25 ASP B CA 1
ATOM 1856 C C . ASP B 1 25 ? 38.628 14.652 29.530 1.00 27.89 25 ASP B C 1
ATOM 1857 O O . ASP B 1 25 ? 39.849 14.819 29.576 1.00 26.94 25 ASP B O 1
ATOM 1862 N N . VAL B 1 26 ? 37.790 15.090 30.475 1.00 27.85 26 VAL B N 1
ATOM 1863 C CA . VAL B 1 26 ? 38.269 15.911 31.593 1.00 27.48 26 VAL B CA 1
ATOM 1864 C C . VAL B 1 26 ? 39.435 15.259 32.342 1.00 26.85 26 VAL B C 1
ATOM 1865 O O . VAL B 1 26 ? 40.370 15.957 32.744 1.00 26.99 26 VAL B O 1
ATOM 1869 N N . TYR B 1 27 ? 39.386 13.934 32.508 1.00 26.03 27 TYR B N 1
ATOM 1870 C CA . TYR B 1 27 ? 40.395 13.203 33.290 1.00 26.01 27 TYR B CA 1
ATOM 1871 C C . TYR B 1 27 ? 41.733 13.068 32.572 1.00 25.17 27 TYR B C 1
ATOM 1872 O O . TYR B 1 27 ? 42.788 13.103 33.203 1.00 24.16 27 TYR B O 1
ATOM 1881 N N . ASP B 1 28 ? 41.685 12.891 31.256 1.00 24.07 28 ASP B N 1
ATOM 1882 C CA . ASP B 1 28 ? 42.902 12.913 30.448 1.00 23.47 28 ASP B CA 1
ATOM 1883 C C . ASP B 1 28 ? 43.493 14.322 30.406 1.00 22.65 28 ASP B C 1
ATOM 1884 O O . ASP B 1 28 ? 44.701 14.500 30.545 1.00 22.12 28 ASP B O 1
ATOM 1889 N N . ILE B 1 29 ? 42.633 15.319 30.200 1.00 22.36 29 ILE B N 1
ATOM 1890 C CA . ILE B 1 29 ? 43.071 16.710 30.152 1.00 22.55 29 ILE B CA 1
ATOM 1891 C C . ILE B 1 29 ? 43.830 17.035 31.449 1.00 22.97 29 ILE B C 1
ATOM 1892 O O . ILE B 1 29 ? 44.919 17.599 31.400 1.00 22.95 29 ILE B O 1
ATOM 1897 N N . GLU B 1 30 ? 43.262 16.628 32.583 1.00 23.60 30 GLU B N 1
ATOM 1898 C CA . GLU B 1 30 ? 43.887 16.835 33.899 1.00 24.43 30 GLU B CA 1
ATOM 1899 C C . GLU B 1 30 ? 45.272 16.200 33.979 1.00 23.76 30 GLU B C 1
ATOM 1900 O O . GLU B 1 30 ? 46.226 16.836 34.460 1.00 23.70 30 GLU B O 1
ATOM 1906 N N . ARG B 1 31 ? 45.372 14.948 33.518 1.00 22.86 31 ARG B N 1
ATOM 1907 C CA . ARG B 1 31 ? 46.647 14.217 33.475 1.00 21.93 31 ARG B CA 1
ATOM 1908 C C . ARG B 1 31 ? 47.701 14.960 32.656 1.00 21.55 31 ARG B C 1
ATOM 1909 O O . ARG B 1 31 ? 48.846 15.114 33.090 1.00 20.74 31 ARG B O 1
ATOM 1917 N N . PHE B 1 32 ? 47.321 15.408 31.462 1.00 21.18 32 PHE B N 1
ATOM 1918 C CA . PHE B 1 32 ? 48.232 16.143 30.614 1.00 20.91 32 PHE B CA 1
ATOM 1919 C C . PHE B 1 32 ? 48.570 17.514 31.216 1.00 21.22 32 PHE B C 1
ATOM 1920 O O . PHE B 1 32 ? 49.708 17.990 31.099 1.00 21.71 32 PHE B O 1
ATOM 1928 N N . GLN B 1 33 ? 47.586 18.137 31.858 1.00 21.88 33 GLN B N 1
ATOM 1929 C CA . GLN B 1 33 ? 47.785 19.437 32.530 1.00 23.55 33 GLN B CA 1
ATOM 1930 C C . GLN B 1 33 ? 48.865 19.299 33.604 1.00 23.40 33 GLN B C 1
ATOM 1931 O O . GLN B 1 33 ? 49.791 20.122 33.685 1.00 23.59 33 GLN B O 1
ATOM 1937 N N . GLN B 1 34 ? 48.740 18.246 34.409 1.00 23.76 34 GLN B N 1
ATOM 1938 C CA . GLN B 1 34 ? 49.739 17.899 35.428 1.00 24.16 34 GLN B CA 1
ATOM 1939 C C . GLN B 1 34 ? 51.143 17.706 34.848 1.00 24.13 34 GLN B C 1
ATOM 1940 O O . GLN B 1 34 ? 52.119 18.260 35.366 1.00 22.99 34 GLN B O 1
ATOM 1946 N N . LEU B 1 35 ? 51.245 16.938 33.763 1.00 22.98 35 LEU B N 1
ATOM 1947 C CA . LEU B 1 35 ? 52.527 16.713 33.097 1.00 23.14 35 LEU B CA 1
ATOM 1948 C C . LEU B 1 35 ? 53.137 17.991 32.509 1.00 23.58 35 LEU B C 1
ATOM 1949 O O . LEU B 1 35 ? 54.360 18.180 32.552 1.00 23.79 35 LEU B O 1
ATOM 1954 N N . ARG B 1 36 ? 52.286 18.860 31.967 1.00 24.29 36 ARG B N 1
ATOM 1955 C CA . ARG B 1 36 ? 52.711 20.183 31.509 1.00 25.54 36 ARG B CA 1
ATOM 1956 C C . ARG B 1 36 ? 53.361 20.965 32.661 1.00 26.02 36 ARG B C 1
ATOM 1957 O O . ARG B 1 36 ? 54.476 21.480 32.515 1.00 26.19 36 ARG B O 1
ATOM 1965 N N . ASP B 1 37 ? 52.652 21.026 33.789 1.00 26.22 37 ASP B N 1
ATOM 1966 C CA . ASP B 1 37 ? 53.065 21.788 34.976 1.00 27.16 37 ASP B CA 1
ATOM 1967 C C . ASP B 1 37 ? 54.380 21.267 35.536 1.00 27.29 37 ASP B C 1
ATOM 1968 O O . ASP B 1 37 ? 55.271 22.053 35.866 1.00 27.72 37 ASP B O 1
ATOM 1973 N N . ILE B 1 38 ? 54.497 19.943 35.635 1.00 27.16 38 ILE B N 1
ATOM 1974 C CA . ILE B 1 38 ? 55.711 19.285 36.128 1.00 27.62 38 ILE B CA 1
ATOM 1975 C C . ILE B 1 38 ? 56.909 19.570 35.224 1.00 28.11 38 ILE B C 1
ATOM 1976 O O . ILE B 1 38 ? 58.007 19.870 35.715 1.00 27.35 38 ILE B O 1
ATOM 1981 N N . SER B 1 39 ? 56.695 19.501 33.910 1.00 28.04 39 SER B N 1
ATOM 1982 C CA . SER B 1 39 ? 57.775 19.747 32.958 1.00 29.28 39 SER B CA 1
ATOM 1983 C C . SER B 1 39 ? 58.235 21.222 32.951 1.00 29.51 39 SER B C 1
ATOM 1984 O O . SER B 1 39 ? 59.431 21.492 32.810 1.00 29.50 39 SER B O 1
ATOM 1987 N N . ILE B 1 40 ? 57.292 22.154 33.132 1.00 29.69 40 ILE B N 1
ATOM 1988 C CA . ILE B 1 40 ? 57.600 23.585 33.287 1.00 30.65 40 ILE B CA 1
ATOM 1989 C C . ILE B 1 40 ? 58.531 23.782 34.479 1.00 31.30 40 ILE B C 1
ATOM 1990 O O . ILE B 1 40 ? 59.559 24.457 34.368 1.00 31.55 40 ILE B O 1
ATOM 1995 N N . SER B 1 41 ? 58.160 23.173 35.605 1.00 32.16 41 SER B N 1
ATOM 1996 C CA . SER B 1 41 ? 58.949 23.213 36.830 1.00 33.54 41 SER B CA 1
ATOM 1997 C C . SER B 1 41 ? 60.352 22.663 36.612 1.00 33.99 41 SER B C 1
ATOM 1998 O O . SER B 1 41 ? 61.338 23.308 36.962 1.00 33.82 41 SER B O 1
ATOM 2017 N N . SER B 1 44 ? 62.590 24.901 34.558 1.00 38.50 44 SER B N 1
ATOM 2018 C CA . SER B 1 44 ? 62.936 26.154 35.244 1.00 38.70 44 SER B CA 1
ATOM 2019 C C . SER B 1 44 ? 64.285 26.082 35.975 1.00 38.92 44 SER B C 1
ATOM 2020 O O . SER B 1 44 ? 64.815 27.107 36.417 1.00 38.80 44 SER B O 1
ATOM 2023 N N . HIS B 1 45 ? 64.821 24.869 36.099 1.00 39.27 45 HIS B N 1
ATOM 2024 C CA . HIS B 1 45 ? 66.143 24.641 36.688 1.00 39.48 45 HIS B CA 1
ATOM 2025 C C . HIS B 1 45 ? 67.275 24.978 35.723 1.00 39.93 45 HIS B C 1
ATOM 2026 O O . HIS B 1 45 ? 67.096 24.973 34.493 1.00 39.79 45 HIS B O 1
ATOM 2033 N N . TYR B 1 46 ? 68.436 25.278 36.304 1.00 40.24 46 TYR B N 1
ATOM 2034 C CA . TYR B 1 46 ? 69.611 25.712 35.559 1.00 40.85 46 TYR B CA 1
ATOM 2035 C C . TYR B 1 46 ? 70.063 24.653 34.550 1.00 41.24 46 TYR B C 1
ATOM 2036 O O . TYR B 1 46 ? 70.392 23.522 34.916 1.00 41.13 46 TYR B O 1
ATOM 2045 N N . THR B 1 47 ? 70.058 25.053 33.280 1.00 42.05 47 THR B N 1
ATOM 2046 C CA . THR B 1 47 ? 70.271 24.174 32.123 1.00 42.98 47 THR B CA 1
ATOM 2047 C C . THR B 1 47 ? 71.706 23.637 31.973 1.00 43.28 47 THR B C 1
ATOM 2048 O O . THR B 1 47 ? 71.933 22.610 31.321 1.00 43.38 47 THR B O 1
ATOM 2052 N N . LYS B 1 48 ? 72.666 24.325 32.584 1.00 43.65 48 LYS B N 1
ATOM 2053 C CA . LYS B 1 48 ? 74.081 23.974 32.435 1.00 44.00 48 LYS B CA 1
ATOM 2054 C C . LYS B 1 48 ? 74.578 22.965 33.473 1.00 43.88 48 LYS B C 1
ATOM 2055 O O . LYS B 1 48 ? 75.780 22.714 33.568 1.00 44.20 48 LYS B O 1
ATOM 2061 N N . THR B 1 49 ? 73.654 22.381 34.240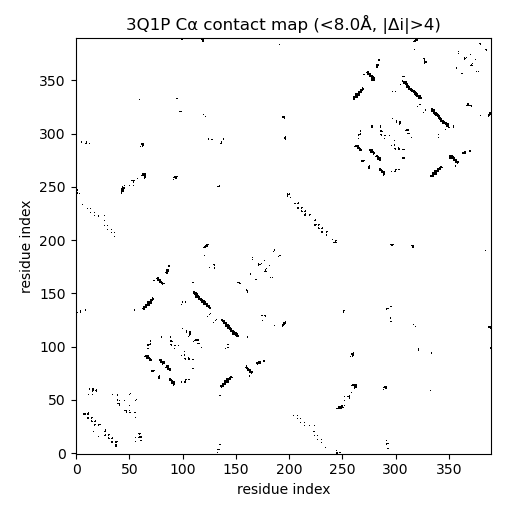 1.00 43.67 49 THR B N 1
ATOM 2062 C CA . THR B 1 49 ? 74.005 21.337 35.204 1.00 43.28 49 THR B CA 1
ATOM 2063 C C . THR B 1 49 ? 73.150 20.072 35.056 1.00 42.80 49 THR B C 1
ATOM 2064 O O . THR B 1 49 ? 71.916 20.138 34.942 1.00 42.57 49 THR B O 1
ATOM 2068 N N . ASP B 1 50 ? 73.828 18.926 35.064 1.00 42.20 50 ASP B N 1
ATOM 2069 C CA . ASP B 1 50 ? 73.185 17.619 34.967 1.00 41.38 50 ASP B CA 1
ATOM 2070 C C . ASP B 1 50 ? 72.718 17.094 36.333 1.00 40.81 50 ASP B C 1
ATOM 2071 O O . ASP B 1 50 ? 73.227 17.519 37.374 1.00 40.97 50 ASP B O 1
ATOM 2076 N N . TRP B 1 51 ? 71.754 16.168 36.324 1.00 39.70 51 TRP B N 1
ATOM 2077 C CA . TRP B 1 51 ? 71.269 15.542 37.559 1.00 38.40 51 TRP B CA 1
ATOM 2078 C C . TRP B 1 51 ? 72.293 14.564 38.124 1.00 38.20 51 TRP B C 1
ATOM 2079 O O . TRP B 1 51 ? 73.051 13.952 37.366 1.00 38.38 51 TRP B O 1
ATOM 2090 N N . GLU B 1 52 ? 72.281 14.396 39.447 1.00 37.79 52 GLU B N 1
ATOM 2091 C CA . GLU B 1 52 ? 73.157 13.439 40.124 1.00 37.59 52 GLU B CA 1
ATOM 2092 C C . GLU B 1 52 ? 72.708 11.998 39.918 1.00 36.87 52 GLU B C 1
ATOM 2093 O O . GLU B 1 52 ? 71.556 11.648 40.192 1.00 36.72 52 GLU B O 1
ATOM 2099 N N . VAL B 1 53 ? 73.637 11.176 39.440 1.00 36.12 53 VAL B N 1
ATOM 2100 C CA . VAL B 1 53 ? 73.415 9.746 39.277 1.00 35.66 53 VAL B CA 1
ATOM 2101 C C . VAL B 1 53 ? 73.260 9.073 40.643 1.00 35.54 53 VAL B C 1
ATOM 2102 O O . VAL B 1 53 ? 74.015 9.357 41.575 1.00 35.59 53 VAL B O 1
ATOM 2106 N N . VAL B 1 54 ? 72.251 8.212 40.766 1.00 35.23 54 VAL B N 1
ATOM 2107 C CA . VAL B 1 54 ? 72.034 7.441 41.982 1.00 35.03 54 VAL B CA 1
ATOM 2108 C C . VAL B 1 54 ? 72.071 5.961 41.614 1.00 35.46 54 VAL B C 1
ATOM 2109 O O . VAL B 1 54 ? 71.031 5.334 41.393 1.00 34.59 54 VAL B O 1
ATOM 2113 N N . GLU B 1 55 ? 73.291 5.422 41.521 1.00 35.99 55 GLU B N 1
ATOM 2114 C CA . GLU B 1 55 ? 73.513 4.025 41.150 1.00 37.25 55 GLU B CA 1
ATOM 2115 C C . GLU B 1 55 ? 72.963 3.107 42.233 1.00 37.67 55 GLU B C 1
ATOM 2116 O O . GLU B 1 55 ? 72.906 3.485 43.404 1.00 37.85 55 GLU B O 1
ATOM 2122 N N . LYS B 1 56 ? 72.535 1.913 41.842 1.00 38.39 56 LYS B N 1
ATOM 2123 C CA . LYS B 1 56 ? 71.965 0.951 42.798 1.00 39.21 56 LYS B CA 1
ATOM 2124 C C . LYS B 1 56 ? 70.691 1.446 43.531 1.00 38.95 56 LYS B C 1
ATOM 2125 O O . LYS B 1 56 ? 70.364 0.976 44.632 1.00 39.06 56 LYS B O 1
ATOM 2131 N N . LEU B 1 57 ? 69.974 2.388 42.914 1.00 38.56 57 LEU B N 1
ATOM 2132 C CA . LEU B 1 57 ? 68.629 2.757 43.377 1.00 37.87 57 LEU B CA 1
ATOM 2133 C C . LEU B 1 57 ? 67.748 1.512 43.355 1.00 37.84 57 LEU B C 1
ATOM 2134 O O . LEU B 1 57 ? 66.805 1.391 44.137 1.00 37.75 57 LEU B O 1
ATOM 2139 N N . PHE B 1 58 ? 68.072 0.589 42.452 1.00 37.77 58 PHE B N 1
ATOM 2140 C CA . PHE B 1 58 ? 67.315 -0.647 42.304 1.00 37.91 58 PHE B CA 1
ATOM 2141 C C . PHE B 1 58 ? 68.017 -1.868 42.898 1.00 39.14 58 PHE B C 1
ATOM 2142 O O . PHE B 1 58 ? 67.589 -2.997 42.651 1.00 39.44 58 PHE B O 1
ATOM 2150 N N . ALA B 1 59 ? 69.073 -1.639 43.684 1.00 40.48 59 ALA B N 1
ATOM 2151 C CA . ALA B 1 59 ? 69.867 -2.733 44.282 1.00 41.66 59 ALA B CA 1
ATOM 2152 C C . ALA B 1 59 ? 69.032 -3.765 45.055 1.00 42.46 59 ALA B C 1
ATOM 2153 O O . ALA B 1 59 ? 69.214 -4.972 44.883 1.00 42.99 59 ALA B O 1
ATOM 2155 N N . SER B 1 60 ? 68.117 -3.286 45.894 1.00 43.15 60 SER B N 1
ATOM 2156 C CA . SER B 1 60 ? 67.286 -4.160 46.727 1.00 43.68 60 SER B CA 1
ATOM 2157 C C . SER B 1 60 ? 65.872 -4.347 46.159 1.00 43.73 60 SER B C 1
ATOM 2158 O O . SER B 1 60 ? 65.065 -5.102 46.713 1.00 44.05 60 SER B O 1
ATOM 2161 N N . GLU B 1 61 ? 65.576 -3.655 45.060 1.00 43.75 61 GLU B N 1
ATOM 2162 C CA . GLU B 1 61 ? 64.245 -3.681 44.450 1.00 43.55 61 GLU B CA 1
ATOM 2163 C C . GLU B 1 61 ? 64.010 -4.982 43.679 1.00 43.08 61 GLU B C 1
ATOM 2164 O O . GLU B 1 61 ? 64.845 -5.378 42.857 1.00 43.31 61 GLU B O 1
ATOM 2170 N N . THR B 1 62 ? 62.883 -5.645 43.955 1.00 42.15 62 THR B N 1
ATOM 2171 C CA . THR B 1 62 ? 62.551 -6.927 43.306 1.00 41.36 62 THR B CA 1
ATOM 2172 C C . THR B 1 62 ? 61.254 -6.882 42.492 1.00 40.24 62 THR B C 1
ATOM 2173 O O . THR B 1 62 ? 60.821 -7.900 41.938 1.00 40.42 62 THR B O 1
ATOM 2177 N N . GLY B 1 63 ? 60.645 -5.701 42.412 1.00 38.80 63 GLY B N 1
ATOM 2178 C CA . GLY B 1 63 ? 59.413 -5.511 41.646 1.00 37.03 63 GLY B CA 1
ATOM 2179 C C . GLY B 1 63 ? 58.210 -6.118 42.342 1.00 35.73 63 GLY B C 1
ATOM 2180 O O . GLY B 1 63 ? 57.191 -6.396 41.700 1.00 35.87 63 GLY B O 1
ATOM 2181 N N . TYR B 1 64 ? 58.344 -6.313 43.655 1.00 33.99 64 TYR B N 1
ATOM 2182 C CA . TYR B 1 64 ? 57.319 -6.930 44.491 1.00 32.27 64 TYR B CA 1
ATOM 2183 C C . TYR B 1 64 ? 56.046 -6.103 44.478 1.00 30.69 64 TYR B C 1
ATOM 2184 O O . TYR B 1 64 ? 56.079 -4.910 44.787 1.00 30.67 64 TYR B O 1
ATOM 2193 N N . GLN B 1 65 ? 54.935 -6.735 44.110 1.00 28.16 65 GLN B N 1
ATOM 2194 C CA . GLN B 1 65 ? 53.633 -6.079 44.087 1.00 26.52 65 GLN B CA 1
ATOM 2195 C C . GLN B 1 65 ? 52.836 -6.401 45.363 1.00 24.85 65 GLN B C 1
ATOM 2196 O O . GLN B 1 65 ? 52.902 -7.518 45.891 1.00 24.10 65 GLN B O 1
ATOM 2202 N N . THR B 1 66 ? 52.104 -5.400 45.847 1.00 22.29 66 THR B N 1
ATOM 2203 C CA . THR B 1 66 ? 51.235 -5.555 47.007 1.00 20.07 66 THR B CA 1
ATOM 2204 C C . THR B 1 66 ? 49.836 -5.088 46.595 1.00 19.46 66 THR B C 1
ATOM 2205 O O . THR B 1 66 ? 49.657 -4.535 45.499 1.00 18.32 66 THR B O 1
ATOM 2209 N N . PRO B 1 67 ? 48.828 -5.279 47.473 1.00 18.46 67 PRO B N 1
ATOM 2210 C CA . PRO B 1 67 ? 47.547 -4.667 47.156 1.00 17.90 67 PRO B CA 1
ATOM 2211 C C . PRO B 1 67 ? 47.701 -3.149 46.939 1.00 17.56 67 PRO B C 1
ATOM 2212 O O . PRO B 1 67 ? 48.671 -2.553 47.398 1.00 17.52 67 PRO B O 1
ATOM 2216 N N . LYS B 1 68 ? 46.767 -2.553 46.205 1.00 17.89 68 LYS B N 1
ATOM 2217 C CA . LYS B 1 68 ? 46.725 -1.101 46.012 1.00 17.38 68 LYS B CA 1
ATOM 2218 C C . LYS B 1 68 ? 46.049 -0.471 47.226 1.00 17.22 68 LYS B C 1
ATOM 2219 O O . LYS B 1 68 ? 45.381 -1.161 47.991 1.00 17.34 68 LYS B O 1
ATOM 2225 N N . VAL B 1 69 ? 46.222 0.832 47.387 1.00 16.12 69 VAL B N 1
ATOM 2226 C CA . VAL B 1 69 ? 45.671 1.556 48.543 1.00 15.48 69 VAL B CA 1
ATOM 2227 C C . VAL B 1 69 ? 44.648 2.602 48.100 1.00 15.13 69 VAL B C 1
ATOM 2228 O O . VAL B 1 69 ? 44.969 3.483 47.311 1.00 14.10 69 VAL B O 1
ATOM 2232 N N . ASP B 1 70 ? 43.433 2.494 48.638 1.00 14.62 70 ASP B N 1
ATOM 2233 C CA . ASP B 1 70 ? 42.373 3.478 48.451 1.00 15.44 70 ASP B CA 1
ATOM 2234 C C . ASP B 1 70 ? 42.206 4.200 49.800 1.00 15.49 70 ASP B C 1
ATOM 2235 O O . ASP B 1 70 ? 42.347 3.583 50.869 1.00 15.75 70 ASP B O 1
ATOM 2240 N N . ILE B 1 71 ? 41.915 5.492 49.743 1.00 14.93 71 ILE B N 1
ATOM 2241 C CA . ILE B 1 71 ? 41.692 6.295 50.959 1.00 15.65 71 ILE B CA 1
ATOM 2242 C C . ILE B 1 71 ? 40.273 6.851 50.928 1.00 15.66 71 ILE B C 1
ATOM 2243 O O . ILE B 1 71 ? 39.813 7.309 49.888 1.00 15.66 71 ILE B O 1
ATOM 2248 N N . ARG B 1 72 ? 39.577 6.817 52.060 1.00 15.22 72 ARG B N 1
ATOM 2249 C CA . ARG B 1 72 ? 38.275 7.472 52.157 1.00 15.74 72 ARG B CA 1
ATOM 2250 C C . ARG B 1 72 ? 38.269 8.447 53.335 1.00 15.46 72 ARG B C 1
ATOM 2251 O O . ARG B 1 72 ? 38.551 8.052 54.461 1.00 15.28 72 ARG B O 1
ATOM 2259 N N . ALA B 1 73 ? 37.956 9.715 53.057 1.00 15.60 73 ALA B N 1
ATOM 2260 C CA . ALA B 1 73 ? 37.806 10.716 54.107 1.00 15.09 73 ALA B CA 1
ATOM 2261 C C . ALA B 1 73 ? 36.404 10.660 54.732 1.00 15.60 73 ALA B C 1
ATOM 2262 O O . ALA B 1 73 ? 35.384 10.647 54.015 1.00 15.49 73 ALA B O 1
ATOM 2264 N N . VAL B 1 74 ? 36.378 10.636 56.058 1.00 15.59 74 VAL B N 1
ATOM 2265 C CA . VAL B 1 74 ? 35.142 10.519 56.839 1.00 15.95 74 VAL B CA 1
ATOM 2266 C C . VAL B 1 74 ? 34.948 11.843 57.586 1.00 16.62 74 VAL B C 1
ATOM 2267 O O . VAL B 1 74 ? 35.576 12.094 58.613 1.00 15.78 74 VAL B O 1
ATOM 2271 N N . VAL B 1 75 ? 34.086 12.689 57.036 1.00 17.47 75 VAL B N 1
ATOM 2272 C CA . VAL B 1 75 ? 33.924 14.058 57.516 1.00 18.44 75 VAL B CA 1
ATOM 2273 C C . VAL B 1 75 ? 32.482 14.247 57.973 1.00 20.49 75 VAL B C 1
ATOM 2274 O O . VAL B 1 75 ? 31.559 14.118 57.170 1.00 20.32 75 VAL B O 1
ATOM 2278 N N . PHE B 1 76 ? 32.310 14.528 59.262 1.00 22.72 76 PHE B N 1
ATOM 2279 C CA . PHE B 1 76 ? 30.998 14.796 59.855 1.00 24.95 76 PHE B CA 1
ATOM 2280 C C . PHE B 1 76 ? 30.801 16.262 60.211 1.00 26.77 76 PHE B C 1
ATOM 2281 O O . PHE B 1 76 ? 31.715 16.910 60.735 1.00 27.28 76 PHE B O 1
ATOM 2289 N N . GLN B 1 77 ? 29.602 16.764 59.913 1.00 28.86 77 GLN B N 1
ATOM 2290 C CA . GLN B 1 77 ? 29.117 18.074 60.367 1.00 30.68 77 GLN B CA 1
ATOM 2291 C C . GLN B 1 77 ? 27.663 17.882 60.791 1.00 31.14 77 GLN B C 1
ATOM 2292 O O . GLN B 1 77 ? 26.889 17.269 60.054 1.00 31.40 77 GLN B O 1
ATOM 2298 N N . ASN B 1 78 ? 27.288 18.390 61.968 1.00 32.09 78 ASN B N 1
ATOM 2299 C CA . ASN B 1 78 ? 25.886 18.316 62.444 1.00 32.42 78 ASN B CA 1
ATOM 2300 C C . ASN B 1 78 ? 25.324 16.881 62.365 1.00 32.30 78 ASN B C 1
ATOM 2301 O O . ASN B 1 78 ? 24.175 16.663 61.948 1.00 32.88 78 ASN B O 1
ATOM 2306 N N . GLU B 1 79 ? 26.165 15.917 62.756 1.00 31.98 79 GLU B N 1
ATOM 2307 C CA . GLU B 1 79 ? 25.865 14.470 62.725 1.00 31.15 79 GLU B CA 1
ATOM 2308 C C . GLU B 1 79 ? 25.548 13.900 61.332 1.00 29.53 79 GLU B C 1
ATOM 2309 O O . GLU B 1 79 ? 25.014 12.794 61.196 1.00 30.01 79 GLU B O 1
ATOM 2315 N N . LYS B 1 80 ? 25.918 14.655 60.305 1.00 27.22 80 LYS B N 1
ATOM 2316 C CA . LYS B 1 80 ? 25.745 14.234 58.923 1.00 25.16 80 LYS B CA 1
ATOM 2317 C C . LYS B 1 80 ? 27.102 14.003 58.265 1.00 24.50 80 LYS B C 1
ATOM 2318 O O . LYS B 1 80 ? 28.082 14.667 58.609 1.00 24.44 80 LYS B O 1
ATOM 2324 N N . LEU B 1 81 ? 27.134 13.068 57.319 1.00 23.22 81 LEU B N 1
ATOM 2325 C CA . LEU B 1 81 ? 28.376 12.576 56.716 1.00 22.05 81 LEU B CA 1
ATOM 2326 C C . LEU B 1 81 ? 28.516 13.058 55.279 1.00 21.50 81 LEU B C 1
ATOM 2327 O O . LEU B 1 81 ? 27.556 13.002 54.498 1.00 21.63 81 LEU B O 1
ATOM 2332 N N . LEU B 1 82 ? 29.714 13.528 54.923 1.00 20.51 82 LEU B N 1
ATOM 2333 C CA . LEU B 1 82 ? 29.959 14.143 53.621 1.00 20.39 82 LEU B CA 1
ATOM 2334 C C . LEU B 1 82 ? 30.104 13.149 52.469 1.00 20.67 82 LEU B C 1
ATOM 2335 O O . LEU B 1 82 ? 30.985 12.281 52.499 1.00 19.90 82 LEU B O 1
ATOM 2340 N N . PHE B 1 83 ? 29.240 13.292 51.459 1.00 21.15 83 PHE B N 1
ATOM 2341 C CA . PHE B 1 83 ? 29.307 12.472 50.240 1.00 21.60 83 PHE B CA 1
ATOM 2342 C C . PHE B 1 83 ? 29.413 13.336 48.986 1.00 22.32 83 PHE B C 1
ATOM 2343 O O . PHE B 1 83 ? 29.029 14.524 48.984 1.00 22.43 83 PHE B O 1
ATOM 2351 N N . VAL B 1 84 ? 29.921 12.715 47.919 1.00 23.22 84 VAL B N 1
ATOM 2352 C CA . VAL B 1 84 ? 30.074 13.332 46.603 1.00 24.78 84 VAL B CA 1
ATOM 2353 C C . VAL B 1 84 ? 29.413 12.428 45.550 1.00 26.03 84 VAL B C 1
ATOM 2354 O O . VAL B 1 84 ? 29.616 11.211 45.560 1.00 25.23 84 VAL B O 1
ATOM 2358 N N . LYS B 1 85 ? 28.630 13.034 44.655 1.00 28.01 85 LYS B N 1
ATOM 2359 C CA . LYS B 1 85 ? 27.968 12.298 43.568 1.00 30.88 85 LYS B CA 1
ATOM 2360 C C . LYS B 1 85 ? 28.772 12.388 42.268 1.00 32.38 85 LYS B C 1
ATOM 2361 O O . LYS B 1 85 ? 29.139 13.482 41.832 1.00 32.60 85 LYS B O 1
ATOM 2367 N N . GLU B 1 86 ? 29.021 11.231 41.655 1.00 34.60 86 GLU B N 1
ATOM 2368 C CA . GLU B 1 86 ? 29.817 11.108 40.420 1.00 36.59 86 GLU B CA 1
ATOM 2369 C C . GLU B 1 86 ? 29.320 11.974 39.263 1.00 37.18 86 GLU B C 1
ATOM 2370 O O . GLU B 1 86 ? 28.259 11.716 38.690 1.00 38.22 86 GLU B O 1
ATOM 2376 N N . GLY B 1 90 ? 25.420 8.108 38.748 1.00 32.61 90 GLY B N 1
ATOM 2377 C CA . GLY B 1 90 ? 24.902 9.014 39.767 1.00 32.61 90 GLY B CA 1
ATOM 2378 C C . GLY B 1 90 ? 24.841 8.394 41.150 1.00 32.03 90 GLY B C 1
ATOM 2379 O O . GLY B 1 90 ? 23.852 8.562 41.881 1.00 32.73 90 GLY B O 1
ATOM 2380 N N . LYS B 1 91 ? 25.894 7.664 41.509 1.00 31.14 91 LYS B N 1
ATOM 2381 C CA . LYS B 1 91 ? 26.000 7.087 42.845 1.00 29.79 91 LYS B CA 1
ATOM 2382 C C . LYS B 1 91 ? 26.950 7.906 43.733 1.00 28.48 91 LYS B C 1
ATOM 2383 O O . LYS B 1 91 ? 27.785 8.666 43.252 1.00 28.58 91 LYS B O 1
ATOM 2389 N N . TRP B 1 92 ? 26.795 7.741 45.033 1.00 27.12 92 TRP B N 1
ATOM 2390 C CA . TRP B 1 92 ? 27.456 8.601 46.006 1.00 25.47 92 TRP B CA 1
ATOM 2391 C C . TRP B 1 92 ? 28.556 7.867 46.747 1.00 24.15 92 TRP B C 1
ATOM 2392 O O . TRP B 1 92 ? 28.419 6.687 47.072 1.00 23.58 92 TRP B O 1
ATOM 2403 N N . ALA B 1 93 ? 29.640 8.586 47.032 1.00 22.93 93 ALA B N 1
ATOM 2404 C CA . ALA B 1 93 ? 30.716 8.035 47.851 1.00 21.81 93 ALA B CA 1
ATOM 2405 C C . ALA B 1 93 ? 31.378 9.113 48.712 1.00 20.86 93 ALA B C 1
ATOM 2406 O O . ALA B 1 93 ? 31.298 10.300 48.415 1.00 20.09 93 ALA B O 1
ATOM 2408 N N . LEU B 1 94 ? 32.044 8.670 49.773 1.00 20.09 94 LEU B N 1
ATOM 2409 C CA . LEU B 1 94 ? 32.921 9.541 50.564 1.00 18.81 94 LEU B CA 1
ATOM 2410 C C . LEU B 1 94 ? 34.030 10.109 49.689 1.00 18.05 94 LEU B C 1
ATOM 2411 O O . LEU B 1 94 ? 34.458 9.453 48.732 1.00 18.52 94 LEU B O 1
ATOM 2416 N N . PRO B 1 95 ? 34.496 11.331 50.000 1.00 17.27 95 PRO B N 1
ATOM 2417 C CA . PRO B 1 95 ? 35.623 11.828 49.229 1.00 17.19 95 PRO B CA 1
ATOM 2418 C C . PRO B 1 95 ? 36.782 10.861 49.412 1.00 17.18 95 PRO B C 1
ATOM 2419 O O . PRO B 1 95 ? 36.924 10.268 50.477 1.00 17.82 95 PRO B O 1
ATOM 2423 N N . GLY B 1 96 ? 37.562 10.663 48.363 1.00 18.27 96 GLY B N 1
ATOM 2424 C CA . GLY B 1 96 ? 38.719 9.783 48.445 1.00 18.20 96 GLY B CA 1
ATOM 2425 C C . GLY B 1 96 ? 39.137 9.287 47.080 1.00 18.56 96 GLY B C 1
ATOM 2426 O O . GLY B 1 96 ? 38.871 9.933 46.058 1.00 19.13 96 GLY B O 1
ATOM 2427 N N . GLY B 1 97 ? 39.790 8.131 47.061 1.00 17.87 97 GLY B N 1
ATOM 2428 C CA . GLY B 1 97 ? 40.304 7.576 45.814 1.00 17.41 97 GLY B CA 1
ATOM 2429 C C . GLY B 1 97 ? 41.661 6.967 46.051 1.00 17.30 97 GLY B C 1
ATOM 2430 O O . GLY B 1 97 ? 42.073 6.794 47.196 1.00 17.09 97 GLY B O 1
ATOM 2431 N N . TRP B 1 98 ? 42.355 6.643 44.963 1.00 17.01 98 TRP B N 1
ATOM 2432 C CA . TRP B 1 98 ? 43.649 6.002 45.056 1.00 17.02 98 TRP B CA 1
ATOM 2433 C C . TRP B 1 98 ? 44.635 6.904 45.786 1.00 16.04 98 TRP B C 1
ATOM 2434 O O . TRP B 1 98 ? 44.686 8.113 45.556 1.00 16.47 98 TRP B O 1
ATOM 2445 N N . ALA B 1 99 ? 45.449 6.306 46.640 1.00 16.07 99 ALA B N 1
ATOM 2446 C CA . ALA B 1 99 ? 46.578 7.032 47.226 1.00 16.14 99 ALA B CA 1
ATOM 2447 C C . ALA B 1 99 ? 47.674 7.196 46.169 1.00 16.54 99 ALA B C 1
ATOM 2448 O O . ALA B 1 99 ? 47.918 6.279 45.389 1.00 17.19 99 ALA B O 1
ATOM 2450 N N . ASP B 1 100 ? 48.332 8.350 46.160 1.00 17.08 100 ASP B N 1
ATOM 2451 C CA . ASP B 1 100 ? 49.433 8.604 45.229 1.00 17.62 100 ASP B CA 1
ATOM 2452 C C . ASP B 1 100 ? 50.811 8.448 45.856 1.00 17.12 100 ASP B C 1
ATOM 2453 O O . ASP B 1 100 ? 51.045 8.792 47.016 1.00 16.72 100 ASP B O 1
ATOM 2458 N N . VAL B 1 101 ? 51.737 7.929 45.057 1.00 18.00 101 VAL B N 1
ATOM 2459 C CA . VAL B 1 101 ? 53.156 8.044 45.344 1.00 18.55 101 VAL B CA 1
ATOM 2460 C C . VAL B 1 101 ? 53.489 9.512 45.631 1.00 18.02 101 VAL B C 1
ATOM 2461 O O . VAL B 1 101 ? 53.072 10.418 44.879 1.00 18.81 101 VAL B O 1
ATOM 2465 N N . GLY B 1 102 ? 54.229 9.736 46.718 1.00 17.40 102 GLY B N 1
ATOM 2466 C CA . GLY B 1 102 ? 54.659 11.076 47.126 1.00 17.58 102 GLY B CA 1
ATOM 2467 C C . GLY B 1 102 ? 53.820 11.716 48.225 1.00 17.37 102 GLY B C 1
ATOM 2468 O O . GLY B 1 102 ? 54.194 12.774 48.733 1.00 18.59 102 GLY B O 1
ATOM 2469 N N . TYR B 1 103 ? 52.699 11.079 48.587 1.00 16.87 103 TYR B N 1
ATOM 2470 C CA . TYR B 1 103 ? 51.781 11.592 49.627 1.00 15.83 103 TYR B CA 1
ATOM 2471 C C . TYR B 1 103 ? 51.597 10.616 50.793 1.00 15.00 103 TYR B C 1
ATOM 2472 O O . TYR B 1 103 ? 51.522 9.404 50.591 1.00 14.37 103 TYR B O 1
ATOM 2481 N N . THR B 1 104 ? 51.480 11.160 52.010 1.00 14.40 104 THR B N 1
ATOM 2482 C CA . THR B 1 104 ? 51.087 10.345 53.178 1.00 13.55 104 THR B CA 1
ATOM 2483 C C . THR B 1 104 ? 49.571 10.057 53.121 1.00 13.37 104 THR B C 1
ATOM 2484 O O . THR B 1 104 ? 48.843 10.734 52.392 1.00 12.96 104 THR B O 1
ATOM 2488 N N . PRO B 1 105 ? 49.090 9.066 53.899 1.00 13.53 105 PRO B N 1
ATOM 2489 C CA . PRO B 1 105 ? 47.663 8.763 53.921 1.00 13.50 105 PRO B CA 1
ATOM 2490 C C . PRO B 1 105 ? 46.778 9.989 54.249 1.00 13.35 105 PRO B C 1
ATOM 2491 O O . PRO B 1 105 ? 45.803 10.251 53.528 1.00 13.45 105 PRO B O 1
ATOM 2495 N N . THR B 1 106 ? 47.133 10.760 55.273 1.00 13.95 106 THR B N 1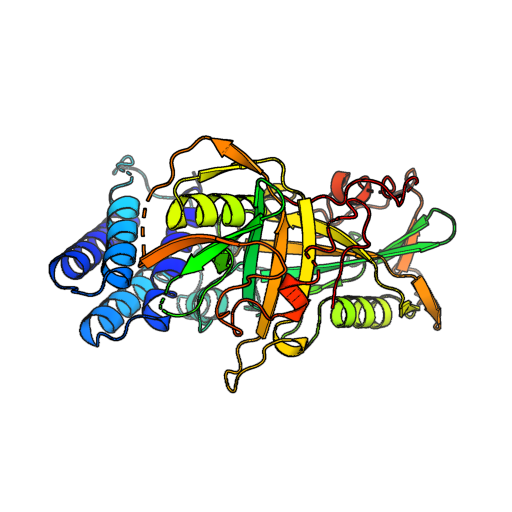
ATOM 2496 C CA . THR B 1 106 ? 46.313 11.954 55.580 1.00 14.35 106 THR B CA 1
ATOM 2497 C C . THR B 1 106 ? 46.426 13.036 54.507 1.00 14.48 106 THR B C 1
ATOM 2498 O O . THR B 1 106 ? 45.466 13.766 54.281 1.00 15.45 106 THR B O 1
ATOM 2502 N N . GLU B 1 107 ? 47.590 13.174 53.872 1.00 13.45 107 GLU B N 1
ATOM 2503 C CA . GLU B 1 107 ? 47.732 14.093 52.728 1.00 13.79 107 GLU B CA 1
ATOM 2504 C C . GLU B 1 107 ? 46.786 13.749 51.575 1.00 13.84 107 GLU B C 1
ATOM 2505 O O . GLU B 1 107 ? 46.185 14.643 50.987 1.00 14.11 107 GLU B O 1
ATOM 2511 N N . VAL B 1 108 ? 46.648 12.458 51.281 1.00 13.54 108 VAL B N 1
ATOM 2512 C CA . VAL B 1 108 ? 45.683 11.977 50.286 1.00 14.00 108 VAL B CA 1
ATOM 2513 C C . VAL B 1 108 ? 44.244 12.317 50.698 1.00 14.43 108 VAL B C 1
ATOM 2514 O O . VAL B 1 108 ? 43.491 12.854 49.898 1.00 14.27 108 VAL B O 1
ATOM 2518 N N . ALA B 1 109 ? 43.879 12.012 51.939 1.00 14.01 109 ALA B N 1
ATOM 2519 C CA . ALA B 1 109 ? 42.541 12.367 52.447 1.00 14.49 109 ALA B CA 1
ATOM 2520 C C . ALA B 1 109 ? 42.245 13.869 52.259 1.00 15.03 109 ALA B C 1
ATOM 2521 O O . ALA B 1 109 ? 41.184 14.228 51.749 1.00 15.22 109 ALA B O 1
ATOM 2523 N N . ALA B 1 110 ? 43.178 14.727 52.665 1.00 14.89 110 ALA B N 1
ATOM 2524 C CA . ALA B 1 110 ? 43.003 16.186 52.596 1.00 15.39 110 ALA B CA 1
ATOM 2525 C C . ALA B 1 110 ? 42.922 16.659 51.139 1.00 16.00 110 ALA B C 1
ATOM 2526 O O . ALA B 1 110 ? 42.041 17.444 50.780 1.00 15.19 110 ALA B O 1
ATOM 2528 N N . LYS B 1 111 ? 43.836 16.164 50.302 1.00 16.25 111 LYS B N 1
ATOM 2529 C CA . LYS B 1 111 ? 43.839 16.489 48.867 1.00 17.26 111 LYS B CA 1
ATOM 2530 C C . LYS B 1 111 ? 42.522 16.090 48.186 1.00 16.64 111 LYS B C 1
ATOM 2531 O O . LYS B 1 111 ? 41.972 16.874 47.414 1.00 17.07 111 LYS B O 1
ATOM 2537 N N . GLU B 1 112 ? 41.998 14.896 48.489 1.00 16.88 112 GLU B N 1
ATOM 2538 C CA . GLU B 1 112 ? 40.740 14.451 47.871 1.00 16.85 112 GLU B CA 1
ATOM 2539 C C . GLU B 1 112 ? 39.531 15.259 48.350 1.00 16.89 112 GLU B C 1
ATOM 2540 O O . GLU B 1 112 ? 38.672 15.651 47.554 1.00 16.29 112 GLU B O 1
ATOM 2546 N N . VAL B 1 113 ? 39.472 15.541 49.650 1.00 15.91 113 VAL B N 1
ATOM 2547 C CA . VAL B 1 113 ? 38.407 16.420 50.143 1.00 15.39 113 VAL B CA 1
ATOM 2548 C C . VAL B 1 113 ? 38.493 17.793 49.461 1.00 15.92 113 VAL B C 1
ATOM 2549 O O . VAL B 1 113 ? 37.483 18.313 48.981 1.00 16.09 113 VAL B O 1
ATOM 2553 N N . PHE B 1 114 ? 39.700 18.345 49.377 1.00 16.22 114 PHE B N 1
ATOM 2554 C CA . PHE B 1 114 ? 39.896 19.656 48.766 1.00 17.47 114 PHE B CA 1
ATOM 2555 C C . PHE B 1 114 ? 39.452 19.662 47.302 1.00 17.83 114 PHE B C 1
ATOM 2556 O O . PHE B 1 114 ? 38.695 20.540 46.865 1.00 16.91 114 PHE B O 1
ATOM 2564 N N . GLU B 1 115 ? 39.911 18.667 46.557 1.00 17.69 115 GLU B N 1
ATOM 2565 C CA . GLU B 1 115 ? 39.662 18.615 45.118 1.00 18.95 115 GLU B CA 1
ATOM 2566 C C . GLU B 1 115 ? 38.196 18.362 44.792 1.00 19.22 115 GLU B C 1
ATOM 2567 O O . GLU B 1 115 ? 37.644 19.005 43.901 1.00 20.30 115 GLU B O 1
ATOM 2573 N N . GLU B 1 116 ? 37.565 17.443 45.523 1.00 18.65 116 GLU B N 1
ATOM 2574 C CA . GLU B 1 116 ? 36.175 17.073 45.258 1.00 19.06 116 GLU B CA 1
ATOM 2575 C C . GLU B 1 116 ? 35.154 18.064 45.806 1.00 18.55 116 GLU B C 1
ATOM 2576 O O . GLU B 1 116 ? 34.053 18.185 45.245 1.00 18.94 116 GLU B O 1
ATOM 2582 N N . THR B 1 117 ? 35.497 18.744 46.906 1.00 17.66 117 THR B N 1
ATOM 2583 C CA . THR B 1 117 ? 34.488 19.486 47.688 1.00 17.78 117 THR B CA 1
ATOM 2584 C C . THR B 1 117 ? 34.837 20.950 47.953 1.00 17.25 117 THR B C 1
ATOM 2585 O O . THR B 1 117 ? 33.945 21.756 48.245 1.00 17.63 117 THR B O 1
ATOM 2589 N N . GLY B 1 118 ? 36.126 21.278 47.899 1.00 16.81 118 GLY B N 1
ATOM 2590 C CA . GLY B 1 118 ? 36.597 22.622 48.194 1.00 16.65 118 GLY B CA 1
ATOM 2591 C C . GLY B 1 118 ? 36.962 22.855 49.652 1.00 16.30 118 GLY B C 1
ATOM 2592 O O . GLY B 1 118 ? 37.654 23.821 49.979 1.00 15.86 118 GLY B O 1
ATOM 2593 N N . TYR B 1 119 ? 36.516 21.966 50.529 1.00 16.17 119 TYR B N 1
ATOM 2594 C CA . TYR B 1 119 ? 36.781 22.096 51.957 1.00 16.53 119 TYR B CA 1
ATOM 2595 C C . TYR B 1 119 ? 38.236 21.795 52.326 1.00 16.89 119 TYR B C 1
ATOM 2596 O O . TYR B 1 119 ? 38.872 20.905 51.743 1.00 16.82 119 TYR B O 1
ATOM 2605 N N . GLU B 1 120 ? 38.745 22.544 53.296 1.00 17.43 120 GLU B N 1
ATOM 2606 C CA . GLU B 1 120 ? 40.052 22.263 53.920 1.00 17.87 120 GLU B CA 1
ATOM 2607 C C . GLU B 1 120 ? 39.811 21.486 55.209 1.00 17.51 120 GLU B C 1
ATOM 2608 O O . GLU B 1 120 ? 38.998 21.900 56.051 1.00 16.47 120 GLU B O 1
ATOM 2614 N N . VAL B 1 121 ? 40.493 20.350 55.364 1.00 17.15 121 VAL B N 1
ATOM 2615 C CA . VAL B 1 121 ? 40.341 19.534 56.578 1.00 17.07 121 VAL B CA 1
ATOM 2616 C C . VAL B 1 121 ? 41.642 19.367 57.378 1.00 16.94 121 VAL B C 1
ATOM 2617 O O . VAL B 1 121 ? 42.750 19.574 56.855 1.00 17.13 121 VAL B O 1
ATOM 2621 N N . ASP B 1 122 ? 41.490 19.012 58.651 1.00 17.01 122 ASP B N 1
ATOM 2622 C CA . ASP B 1 122 ? 42.623 18.737 59.547 1.00 17.56 122 ASP B CA 1
ATOM 2623 C C . ASP B 1 122 ? 42.090 17.804 60.625 1.00 16.82 122 ASP B C 1
ATOM 2624 O O . ASP B 1 122 ? 40.943 17.330 60.540 1.00 16.19 122 ASP B O 1
ATOM 2629 N N . HIS B 1 123 ? 42.924 17.510 61.618 1.00 16.25 123 HIS B N 1
ATOM 2630 C CA . HIS B 1 123 ? 42.523 16.718 62.778 1.00 16.55 123 HIS B CA 1
ATOM 2631 C C . HIS B 1 123 ? 42.163 15.287 62.380 1.00 16.39 123 HIS B C 1
ATOM 2632 O O . HIS B 1 123 ? 41.040 14.813 62.589 1.00 15.70 123 HIS B O 1
ATOM 2639 N N . PHE B 1 124 ? 43.153 14.607 61.812 1.00 15.77 124 PHE B N 1
ATOM 2640 C CA . PHE B 1 124 ? 42.942 13.275 61.260 1.00 15.92 124 PHE B CA 1
ATOM 2641 C C . PHE B 1 124 ? 42.879 12.223 62.341 1.00 15.64 124 PHE B C 1
ATOM 2642 O O . PHE B 1 124 ? 43.549 12.338 63.379 1.00 16.32 124 PHE B O 1
ATOM 2650 N N . LYS B 1 125 ? 42.074 11.198 62.084 1.00 15.51 125 LYS B N 1
ATOM 2651 C CA . LYS B 1 125 ? 41.901 10.106 63.015 1.00 15.97 125 LYS B CA 1
ATOM 2652 C C . LYS B 1 125 ? 41.806 8.810 62.226 1.00 15.68 125 LYS B C 1
ATOM 2653 O O . LYS B 1 125 ? 41.017 8.706 61.297 1.00 15.68 125 LYS B O 1
ATOM 2659 N N . LEU B 1 126 ? 42.631 7.838 62.578 1.00 15.15 126 LEU B N 1
ATOM 2660 C CA . LEU B 1 126 ? 42.591 6.543 61.900 1.00 16.07 126 LEU B CA 1
ATOM 2661 C C . LEU B 1 126 ? 41.351 5.783 62.355 1.00 15.90 126 LEU B C 1
ATOM 2662 O O . LEU B 1 126 ? 41.144 5.624 63.549 1.00 16.46 126 LEU B O 1
ATOM 2667 N N . LEU B 1 127 ? 40.536 5.303 61.417 1.00 16.17 127 LEU B N 1
ATOM 2668 C CA . LEU B 1 127 ? 39.302 4.600 61.809 1.00 15.66 127 LEU B CA 1
ATOM 2669 C C . LEU B 1 127 ? 39.285 3.102 61.464 1.00 16.27 127 LEU B C 1
ATOM 2670 O O . LEU B 1 127 ? 38.959 2.262 62.315 1.00 16.62 127 LEU B O 1
ATOM 2675 N N . ALA B 1 128 ? 39.666 2.762 60.231 1.00 16.00 128 ALA B N 1
ATOM 2676 C CA . ALA B 1 128 ? 39.582 1.369 59.787 1.00 16.34 128 ALA B CA 1
ATOM 2677 C C . ALA B 1 128 ? 40.452 1.119 58.571 1.00 16.63 128 ALA B C 1
ATOM 2678 O O . ALA B 1 128 ? 40.715 2.040 57.792 1.00 16.47 128 ALA B O 1
ATOM 2680 N N . ILE B 1 129 ? 40.903 -0.128 58.416 1.00 16.83 129 ILE B N 1
ATOM 2681 C CA . ILE B 1 129 ? 41.428 -0.570 57.130 1.00 17.60 129 ILE B CA 1
ATOM 2682 C C . ILE B 1 129 ? 40.671 -1.817 56.724 1.00 17.57 129 ILE B C 1
ATOM 2683 O O . ILE B 1 129 ? 40.804 -2.854 57.375 1.00 17.47 129 ILE B O 1
ATOM 2688 N N . PHE B 1 130 ? 39.903 -1.717 55.644 1.00 17.89 130 PHE B N 1
ATOM 2689 C CA . PHE B 1 130 ? 39.173 -2.860 55.133 1.00 18.89 130 PHE B CA 1
ATOM 2690 C C . PHE B 1 130 ? 39.853 -3.464 53.919 1.00 20.00 130 PHE B C 1
ATOM 2691 O O . PHE B 1 130 ? 40.490 -2.757 53.125 1.00 20.30 130 PHE B O 1
ATOM 2699 N N . ASP B 1 131 ? 39.698 -4.772 53.779 1.00 20.37 131 ASP B N 1
ATOM 2700 C CA . ASP B 1 131 ? 40.101 -5.466 52.577 1.00 21.37 131 ASP B CA 1
ATOM 2701 C C . ASP B 1 131 ? 38.909 -5.428 51.623 1.00 22.37 131 ASP B C 1
ATOM 2702 O O . ASP B 1 131 ? 37.832 -5.952 51.938 1.00 22.25 131 ASP B O 1
ATOM 2707 N N . LYS B 1 132 ? 39.105 -4.807 50.456 1.00 23.30 132 LYS B N 1
ATOM 2708 C CA . LYS B 1 132 ? 38.016 -4.597 49.511 1.00 24.78 132 LYS B CA 1
ATOM 2709 C C . LYS B 1 132 ? 37.337 -5.936 49.173 1.00 25.69 132 LYS B C 1
ATOM 2710 O O . LYS B 1 132 ? 36.117 -6.002 49.022 1.00 25.47 132 LYS B O 1
ATOM 2716 N N . GLU B 1 133 ? 38.138 -6.995 49.100 1.00 27.02 133 GLU B N 1
ATOM 2717 C CA . GLU B 1 133 ? 37.635 -8.359 48.837 1.00 28.51 133 GLU B CA 1
ATOM 2718 C C . GLU B 1 133 ? 36.638 -8.927 49.843 1.00 29.35 133 GLU B C 1
ATOM 2719 O O . GLU B 1 133 ? 35.866 -9.820 49.488 1.00 30.17 133 GLU B O 1
ATOM 2725 N N . LYS B 1 134 ? 36.647 -8.424 51.077 1.00 29.90 134 LYS B N 1
ATOM 2726 C CA . LYS B 1 134 ? 35.743 -8.904 52.122 1.00 30.56 134 LYS B CA 1
ATOM 2727 C C . LYS B 1 134 ? 34.457 -8.087 52.217 1.00 30.57 134 LYS B C 1
ATOM 2728 O O . LYS B 1 134 ? 33.615 -8.343 53.091 1.00 30.67 134 LYS B O 1
ATOM 2734 N N . HIS B 1 135 ? 34.304 -7.098 51.342 1.00 29.68 135 HIS B N 1
ATOM 2735 C CA . HIS B 1 135 ? 33.204 -6.155 51.478 1.00 29.69 135 HIS B CA 1
ATOM 2736 C C . HIS B 1 135 ? 32.505 -5.837 50.160 1.00 29.57 135 HIS B C 1
ATOM 2737 O O . HIS B 1 135 ? 31.273 -5.832 50.100 1.00 29.79 135 HIS B O 1
ATOM 2744 N N . GLN B 1 136 ? 33.290 -5.558 49.120 1.00 29.61 136 GLN B N 1
ATOM 2745 C CA . GLN B 1 136 ? 32.749 -5.122 47.829 1.00 30.25 136 GLN B CA 1
ATOM 2746 C C . GLN B 1 136 ? 33.563 -5.658 46.650 1.00 31.08 136 GLN B C 1
ATOM 2747 O O . GLN B 1 136 ? 34.011 -4.880 45.797 1.00 30.90 136 GLN B O 1
ATOM 2753 N N . PRO B 1 137 ? 33.751 -6.994 46.589 1.00 32.12 137 PRO B N 1
ATOM 2754 C CA . PRO B 1 137 ? 34.516 -7.549 45.478 1.00 33.03 137 PRO B CA 1
ATOM 2755 C C . PRO B 1 137 ? 33.768 -7.394 44.162 1.00 33.92 137 PRO B C 1
ATOM 2756 O O . PRO B 1 137 ? 32.533 -7.362 44.140 1.00 34.33 137 PRO B O 1
ATOM 2760 N N . SER B 1 138 ? 34.529 -7.281 43.085 1.00 34.99 138 SER B N 1
ATOM 2761 C CA . SER B 1 138 ? 33.991 -7.306 41.734 1.00 35.85 138 SER B CA 1
ATOM 2762 C C . SER B 1 138 ? 34.708 -8.411 40.938 1.00 36.10 138 SER B C 1
ATOM 2763 O O . SER B 1 138 ? 35.699 -8.978 41.423 1.00 36.28 138 SER B O 1
ATOM 2766 N N . PRO B 1 139 ? 34.202 -8.746 39.729 1.00 36.54 139 PRO B N 1
ATOM 2767 C CA . PRO B 1 139 ? 34.932 -9.653 38.833 1.00 36.29 139 PRO B CA 1
ATOM 2768 C C . PRO B 1 139 ? 36.387 -9.228 38.579 1.00 35.98 139 PRO B C 1
ATOM 2769 O O . PRO B 1 139 ? 37.216 -10.065 38.208 1.00 36.05 139 PRO B O 1
ATOM 2773 N N . SER B 1 140 ? 36.684 -7.943 38.784 1.00 35.14 140 SER B N 1
ATOM 2774 C CA . SER B 1 140 ? 38.048 -7.423 38.695 1.00 34.13 140 SER B CA 1
ATOM 2775 C C . SER B 1 140 ? 38.998 -8.149 39.658 1.00 33.09 140 SER B C 1
ATOM 2776 O O . SER B 1 140 ? 38.608 -8.524 40.769 1.00 32.98 140 SER B O 1
ATOM 2779 N N . ALA B 1 141 ? 40.232 -8.361 39.213 1.00 31.48 141 ALA B N 1
ATOM 2780 C CA . ALA B 1 141 ? 41.230 -9.080 40.012 1.00 30.54 141 ALA B CA 1
ATOM 2781 C C . ALA B 1 141 ? 42.103 -8.134 40.855 1.00 29.45 141 ALA B C 1
ATOM 2782 O O . ALA B 1 141 ? 43.098 -8.565 41.451 1.00 30.15 141 ALA B O 1
ATOM 2784 N N . THR B 1 142 ? 41.730 -6.855 40.905 1.00 27.54 142 THR B N 1
ATOM 2785 C CA . THR B 1 142 ? 42.536 -5.851 41.615 1.00 25.62 142 THR B CA 1
ATOM 2786 C C . THR B 1 142 ? 42.305 -5.922 43.121 1.00 24.11 142 THR B C 1
ATOM 2787 O O . THR B 1 142 ? 41.179 -5.718 43.588 1.00 23.23 142 THR B O 1
ATOM 2791 N N . HIS B 1 143 ? 43.380 -6.212 43.863 1.00 22.20 143 HIS B N 1
ATOM 2792 C CA . HIS B 1 143 ? 43.326 -6.317 45.325 1.00 21.26 143 HIS B CA 1
ATOM 2793 C C . HIS B 1 143 ? 43.591 -4.948 45.941 1.00 19.84 143 HIS B C 1
ATOM 2794 O O . HIS B 1 143 ? 44.579 -4.271 45.607 1.00 18.41 143 HIS B O 1
ATOM 2801 N N . VAL B 1 144 ? 42.669 -4.527 46.803 1.00 19.47 144 VAL B N 1
ATOM 2802 C CA . VAL B 1 144 ? 42.719 -3.172 47.363 1.00 19.36 144 VAL B CA 1
ATOM 2803 C C . VAL B 1 144 ? 42.507 -3.208 48.870 1.00 18.83 144 VAL B C 1
ATOM 2804 O O . VAL B 1 144 ? 41.617 -3.910 49.351 1.00 18.82 144 VAL B O 1
ATOM 2808 N N . TYR B 1 145 ? 43.328 -2.445 49.589 1.00 18.19 145 TYR B N 1
ATOM 2809 C CA . TYR B 1 145 ? 43.096 -2.153 51.004 1.00 18.05 145 TYR B CA 1
ATOM 2810 C C . TYR B 1 145 ? 42.525 -0.739 51.096 1.00 17.75 145 TYR B C 1
ATOM 2811 O O . TYR B 1 145 ? 43.039 0.180 50.471 1.00 18.22 145 TYR B O 1
ATOM 2820 N N . LYS B 1 146 ? 41.489 -0.557 51.903 1.00 17.37 146 LYS B N 1
ATOM 2821 C CA . LYS B 1 146 ? 40.795 0.724 51.946 1.00 16.72 146 LYS B CA 1
ATOM 2822 C C . LYS B 1 146 ? 40.955 1.341 53.332 1.00 16.54 146 LYS B C 1
ATOM 2823 O O . LYS B 1 146 ? 40.481 0.765 54.322 1.00 16.21 146 LYS B O 1
ATOM 2829 N N . ILE B 1 147 ? 41.647 2.478 53.393 1.00 15.60 147 ILE B N 1
ATOM 2830 C CA . ILE B 1 147 ? 41.910 3.160 54.671 1.00 15.90 147 ILE B CA 1
ATOM 2831 C C . ILE B 1 147 ? 40.890 4.274 54.886 1.00 15.21 147 ILE B C 1
ATOM 2832 O O . ILE B 1 147 ? 40.779 5.196 54.063 1.00 15.38 147 ILE B O 1
ATOM 2837 N N . PHE B 1 148 ? 40.162 4.190 55.999 1.00 15.23 148 PHE B N 1
ATOM 2838 C CA . PHE B 1 148 ? 39.142 5.181 56.338 1.00 14.74 148 PHE B CA 1
ATOM 2839 C C . PHE B 1 148 ? 39.705 6.094 57.407 1.00 14.12 148 PHE B C 1
ATOM 2840 O O . PHE B 1 148 ? 40.124 5.630 58.472 1.00 14.57 148 PHE B O 1
ATOM 2848 N N . ILE B 1 149 ? 39.726 7.386 57.088 1.00 13.82 149 ILE B N 1
ATOM 2849 C CA . ILE B 1 149 ? 40.378 8.407 57.911 1.00 13.87 149 ILE B CA 1
ATOM 2850 C C . ILE B 1 149 ? 39.394 9.521 58.248 1.00 13.72 149 ILE B C 1
ATOM 2851 O O . ILE B 1 149 ? 38.942 10.261 57.357 1.00 13.80 149 ILE B O 1
ATOM 2856 N N . GLY B 1 150 ? 39.060 9.651 59.527 1.00 14.28 150 GLY B N 1
ATOM 2857 C CA . GLY B 1 150 ? 38.218 10.763 59.960 1.00 15.26 150 GLY B CA 1
ATOM 2858 C C . GLY B 1 150 ? 38.976 12.079 59.936 1.00 15.58 150 GLY B C 1
ATOM 2859 O O . GLY B 1 150 ? 40.187 12.105 60.122 1.00 15.62 150 GLY B O 1
ATOM 2860 N N . CYS B 1 151 ? 38.273 13.178 59.673 1.00 15.70 151 CYS B N 1
ATOM 2861 C CA . CYS B 1 151 ? 38.881 14.520 59.753 1.00 16.33 151 CYS B CA 1
ATOM 2862 C C . CYS B 1 151 ? 37.789 15.568 59.804 1.00 16.30 151 CYS B C 1
ATOM 2863 O O . CYS B 1 151 ? 36.606 15.249 59.612 1.00 15.78 151 CYS B O 1
ATOM 2866 N N . GLU B 1 152 ? 38.195 16.802 60.075 1.00 16.01 152 GLU B N 1
ATOM 2867 C CA . GLU B 1 152 ? 37.260 17.889 60.389 1.00 16.77 152 GLU B CA 1
ATOM 2868 C C . GLU B 1 152 ? 37.466 19.048 59.462 1.00 16.21 152 GLU B C 1
ATOM 2869 O O . GLU B 1 152 ? 38.615 19.400 59.160 1.00 16.13 152 GLU B O 1
ATOM 2875 N N . ILE B 1 153 ? 36.365 19.660 59.020 1.00 16.16 153 ILE B N 1
ATOM 2876 C CA . ILE B 1 153 ? 36.453 20.863 58.190 1.00 16.43 153 ILE B CA 1
ATOM 2877 C C . ILE B 1 153 ? 36.941 22.025 59.058 1.00 16.88 153 ILE B C 1
ATOM 2878 O O . ILE B 1 153 ? 36.406 22.264 60.147 1.00 17.68 153 ILE B O 1
ATOM 2883 N N . ILE B 1 154 ? 37.983 22.698 58.589 1.00 16.57 154 ILE B N 1
ATOM 2884 C CA . ILE B 1 154 ? 38.564 23.848 59.290 1.00 17.28 154 ILE B CA 1
ATOM 2885 C C . ILE B 1 154 ? 38.554 25.117 58.438 1.00 17.56 154 ILE B C 1
ATOM 2886 O O . ILE B 1 154 ? 38.905 26.207 58.915 1.00 17.47 154 ILE B O 1
ATOM 2891 N N . GLY B 1 155 ? 38.184 24.984 57.167 1.00 17.88 155 GLY B N 1
ATOM 2892 C CA . GLY B 1 155 ? 38.168 26.125 56.260 1.00 18.37 155 GLY B CA 1
ATOM 2893 C C . GLY B 1 155 ? 37.857 25.725 54.837 1.00 18.26 155 GLY B C 1
ATOM 2894 O O . GLY B 1 155 ? 37.229 24.695 54.584 1.00 18.81 155 GLY B O 1
ATOM 2895 N N . GLY B 1 156 ? 38.308 26.550 53.904 1.00 18.52 156 GLY B N 1
ATOM 2896 C CA . GLY B 1 156 ? 38.038 26.327 52.490 1.00 18.63 156 GLY B CA 1
ATOM 2897 C C . GLY B 1 156 ? 36.665 26.879 52.136 1.00 18.98 156 GLY B C 1
ATOM 2898 O O . GLY B 1 156 ? 36.056 27.649 52.892 1.00 18.64 156 GLY B O 1
ATOM 2899 N N . GLU B 1 157 ? 36.180 26.483 50.975 1.00 19.58 157 GLU B N 1
ATOM 2900 C CA . GLU B 1 157 ? 34.877 26.927 50.511 1.00 21.04 157 GLU B CA 1
ATOM 2901 C C . GLU B 1 157 ? 34.228 25.800 49.754 1.00 21.10 157 GLU B C 1
ATOM 2902 O O . GLU B 1 157 ? 34.903 25.083 49.012 1.00 21.81 157 GLU B O 1
ATOM 2908 N N . LYS B 1 158 ? 32.924 25.640 49.927 1.00 21.09 158 LYS B N 1
ATOM 2909 C CA . LYS B 1 158 ? 32.206 24.614 49.192 1.00 22.04 158 LYS B CA 1
ATOM 2910 C C . LYS B 1 158 ? 32.255 24.951 47.702 1.00 23.10 158 LYS B C 1
ATOM 2911 O O . LYS B 1 158 ? 31.789 26.009 47.266 1.00 21.38 158 LYS B O 1
ATOM 2917 N N . LYS B 1 159 ? 32.864 24.054 46.934 1.00 24.33 159 LYS B N 1
ATOM 2918 C CA . LYS B 1 159 ? 33.172 24.333 45.536 1.00 26.37 159 LYS B CA 1
ATOM 2919 C C . LYS B 1 159 ? 33.113 23.035 44.762 1.00 27.02 159 LYS B C 1
ATOM 2920 O O . LYS B 1 159 ? 33.881 22.123 45.057 1.00 28.76 159 LYS B O 1
ATOM 2926 N N . THR B 1 164 ? 31.705 17.549 38.575 1.00 44.26 164 THR B N 1
ATOM 2927 C CA . THR B 1 164 ? 31.075 16.910 39.728 1.00 43.90 164 THR B CA 1
ATOM 2928 C C . THR B 1 164 ? 29.630 17.368 39.869 1.00 43.57 164 THR B C 1
ATOM 2929 O O . THR B 1 164 ? 29.331 18.570 39.810 1.00 43.99 164 THR B O 1
ATOM 2933 N N . GLU B 1 165 ? 28.736 16.400 40.050 1.00 42.50 165 GLU B N 1
ATOM 2934 C CA . GLU B 1 165 ? 27.314 16.690 40.160 1.00 41.65 165 GLU B CA 1
ATOM 2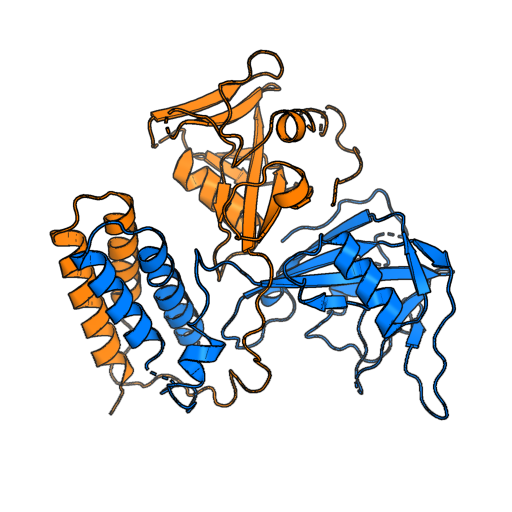935 C C . GLU B 1 165 ? 27.001 17.447 41.443 1.00 40.21 165 GLU B C 1
ATOM 2936 O O . GLU B 1 165 ? 26.493 18.575 41.409 1.00 40.43 165 GLU B O 1
ATOM 2942 N N . GLU B 1 166 ? 27.329 16.829 42.575 1.00 38.11 166 GLU B N 1
ATOM 2943 C CA . GLU B 1 166 ? 26.794 17.262 43.847 1.00 36.03 166 GLU B CA 1
ATOM 2944 C C . GLU B 1 166 ? 27.665 16.846 45.011 1.00 34.31 166 GLU B C 1
ATOM 2945 O O . GLU B 1 166 ? 28.190 15.735 45.048 1.00 33.51 166 GLU B O 1
ATOM 2951 N N . VAL B 1 167 ? 27.775 17.757 45.967 1.00 31.90 167 VAL B N 1
ATOM 2952 C CA . VAL B 1 167 ? 28.469 17.522 47.218 1.00 30.15 167 VAL B CA 1
ATOM 2953 C C . VAL B 1 167 ? 27.452 17.804 48.311 1.00 28.86 167 VAL B C 1
ATOM 2954 O O . VAL B 1 167 ? 26.920 18.914 48.385 1.00 28.53 167 VAL B O 1
ATOM 2958 N N . GLU B 1 168 ? 27.179 16.812 49.154 1.00 27.58 168 GLU B N 1
ATOM 2959 C CA . GLU B 1 168 ? 26.133 16.937 50.171 1.00 27.74 168 GLU B CA 1
ATOM 2960 C C . GLU B 1 168 ? 26.414 16.131 51.434 1.00 26.53 168 GLU B C 1
ATOM 2961 O O . GLU B 1 168 ? 27.062 15.088 51.386 1.00 25.68 168 GLU B O 1
ATOM 2967 N N . PHE B 1 169 ? 25.933 16.631 52.572 1.00 25.45 169 PHE B N 1
ATOM 2968 C CA . PHE B 1 169 ? 25.987 15.877 53.819 1.00 24.97 169 PHE B CA 1
ATOM 2969 C C . PHE B 1 169 ? 24.670 15.129 54.023 1.00 24.83 169 PHE B C 1
ATOM 2970 O O . PHE B 1 169 ? 23.594 15.688 53.767 1.00 23.76 169 PHE B O 1
ATOM 2978 N N . PHE B 1 170 ? 24.759 13.894 54.515 1.00 24.43 170 PHE B N 1
ATOM 2979 C CA . PHE B 1 170 ? 23.576 13.056 54.749 1.00 24.86 170 PHE B CA 1
ATOM 2980 C C . PHE B 1 170 ? 23.571 12.441 56.141 1.00 24.96 170 PHE B C 1
ATOM 2981 O O . PHE B 1 170 ? 24.601 11.968 56.626 1.00 24.54 170 PHE B O 1
ATOM 2989 N N . GLY B 1 171 ? 22.406 12.439 56.785 1.00 24.80 171 GLY B N 1
ATOM 2990 C CA . GLY B 1 171 ? 22.244 11.735 58.050 1.00 25.41 171 GLY B CA 1
ATOM 2991 C C . GLY B 1 171 ? 22.105 10.232 57.863 1.00 25.99 171 GLY B C 1
ATOM 2992 O O . GLY B 1 171 ? 21.877 9.750 56.745 1.00 25.38 171 GLY B O 1
ATOM 2993 N N . GLU B 1 172 ? 22.222 9.502 58.969 1.00 27.40 172 GLU B N 1
ATOM 2994 C CA . GLU B 1 172 ? 22.287 8.042 58.953 1.00 29.43 172 GLU B CA 1
ATOM 2995 C C . GLU B 1 172 ? 21.041 7.398 58.352 1.00 30.09 172 GLU B C 1
ATOM 2996 O O . GLU B 1 172 ? 21.120 6.319 57.757 1.00 30.30 172 GLU B O 1
ATOM 3002 N N . ASN B 1 173 ? 19.899 8.067 58.507 1.00 31.13 173 ASN B N 1
ATOM 3003 C CA . ASN B 1 173 ? 18.616 7.512 58.066 1.00 31.93 173 ASN B CA 1
ATOM 3004 C C . ASN B 1 173 ? 18.133 8.071 56.723 1.00 32.00 173 ASN B C 1
ATOM 3005 O O . ASN B 1 173 ? 16.989 7.836 56.314 1.00 32.43 173 ASN B O 1
ATOM 3010 N N . GLU B 1 174 ? 19.018 8.800 56.041 1.00 31.38 174 GLU B N 1
ATOM 3011 C CA . GLU B 1 174 ? 18.739 9.392 54.732 1.00 31.41 174 GLU B CA 1
ATOM 3012 C C . GLU B 1 174 ? 19.924 9.223 53.779 1.00 31.18 174 GLU B C 1
ATOM 3013 O O . GLU B 1 174 ? 20.206 10.093 52.949 1.00 30.89 174 GLU B O 1
ATOM 3019 N N . LEU B 1 175 ? 20.610 8.091 53.902 1.00 31.34 175 LEU B N 1
ATOM 3020 C CA . LEU B 1 175 ? 21.768 7.807 53.061 1.00 31.36 175 LEU B CA 1
ATOM 3021 C C . LEU B 1 175 ? 21.375 7.777 51.595 1.00 31.41 175 LEU B C 1
ATOM 3022 O O . LEU B 1 175 ? 20.312 7.245 51.248 1.00 31.90 175 LEU B O 1
ATOM 3027 N N . PRO B 1 176 ? 22.220 8.354 50.723 1.00 31.24 176 PRO B N 1
ATOM 3028 C CA . PRO B 1 176 ? 21.908 8.352 49.300 1.00 31.29 176 PRO B CA 1
ATOM 3029 C C . PRO B 1 176 ? 22.219 6.986 48.676 1.00 31.47 176 PRO B C 1
ATOM 3030 O O . PRO B 1 176 ? 22.619 6.061 49.383 1.00 31.43 176 PRO B O 1
ATOM 3034 N N . ASN B 1 177 ? 22.010 6.871 47.368 1.00 31.81 177 ASN B N 1
ATOM 3035 C CA . ASN B 1 177 ? 22.331 5.657 46.629 1.00 31.92 177 ASN B CA 1
ATOM 3036 C C . ASN B 1 177 ? 23.844 5.509 46.526 1.00 31.10 177 ASN B C 1
ATOM 3037 O O . ASN B 1 177 ? 24.500 6.241 45.788 1.00 30.77 177 ASN B O 1
ATOM 3042 N N . LEU B 1 178 ? 24.383 4.551 47.273 1.00 30.72 178 LEU B N 1
ATOM 3043 C CA . LEU B 1 178 ? 25.830 4.402 47.415 1.00 30.08 178 LEU B CA 1
ATOM 3044 C C . LEU B 1 178 ? 26.505 3.752 46.216 1.00 30.05 178 LEU B C 1
ATOM 3045 O O . LEU B 1 178 ? 25.944 2.851 45.586 1.00 30.17 178 LEU B O 1
ATOM 3050 N N . SER B 1 179 ? 27.707 4.229 45.901 1.00 29.22 179 SER B N 1
ATOM 3051 C CA . SER B 1 179 ? 28.625 3.510 45.030 1.00 28.62 179 SER B CA 1
ATOM 3052 C C . SER B 1 179 ? 29.269 2.400 45.855 1.00 28.30 179 SER B C 1
ATOM 3053 O O . SER B 1 179 ? 30.242 2.620 46.590 1.00 27.95 179 SER B O 1
ATOM 3056 N N . ILE B 1 180 ? 28.710 1.204 45.743 1.00 27.64 180 ILE B N 1
ATOM 3057 C CA . ILE B 1 180 ? 29.093 0.095 46.605 1.00 27.05 180 ILE B CA 1
ATOM 3058 C C . ILE B 1 180 ? 30.571 -0.261 46.442 1.00 26.67 180 ILE B C 1
ATOM 3059 O O . ILE B 1 180 ? 31.240 -0.608 47.420 1.00 26.30 180 ILE B O 1
ATOM 3064 N N . ALA B 1 181 ? 31.075 -0.146 45.217 1.00 26.25 181 ALA B N 1
ATOM 3065 C CA . ALA B 1 181 ? 32.485 -0.380 44.927 1.00 26.47 181 ALA B CA 1
ATOM 3066 C C . ALA B 1 181 ? 33.407 0.467 45.821 1.00 26.25 181 ALA B C 1
ATOM 3067 O O . ALA B 1 181 ? 34.501 0.033 46.174 1.00 26.69 181 ALA B O 1
ATOM 3069 N N . ARG B 1 182 ? 32.945 1.658 46.194 1.00 25.25 182 ARG B N 1
ATOM 3070 C CA . ARG B 1 182 ? 33.765 2.603 46.965 1.00 24.53 182 ARG B CA 1
ATOM 3071 C C . ARG B 1 182 ? 33.436 2.581 48.458 1.00 24.34 182 ARG B C 1
ATOM 3072 O O . ARG B 1 182 ? 34.311 2.820 49.295 1.00 23.50 182 ARG B O 1
ATOM 3080 N N . ASN B 1 183 ? 32.176 2.300 48.788 1.00 23.83 183 ASN B N 1
ATOM 3081 C CA . ASN B 1 183 ? 31.743 2.176 50.180 1.00 24.03 183 ASN B CA 1
ATOM 3082 C C . ASN B 1 183 ? 30.420 1.422 50.279 1.00 24.24 183 ASN B C 1
ATOM 3083 O O . ASN B 1 183 ? 29.433 1.806 49.637 1.00 24.15 183 ASN B O 1
ATOM 3088 N N . THR B 1 184 ? 30.421 0.341 51.054 1.00 24.60 184 THR B N 1
ATOM 3089 C CA . THR B 1 184 ? 29.210 -0.448 51.300 1.00 25.28 184 THR B CA 1
ATOM 3090 C C . THR B 1 184 ? 28.350 0.248 52.350 1.00 25.56 184 THR B C 1
ATOM 3091 O O . THR B 1 184 ? 28.825 1.141 53.062 1.00 24.27 184 THR B O 1
ATOM 3095 N N . GLU B 1 185 ? 27.090 -0.173 52.454 1.00 26.21 185 GLU B N 1
ATOM 3096 C CA . GLU B 1 185 ? 26.204 0.353 53.495 1.00 27.52 185 GLU B CA 1
ATOM 3097 C C . GLU B 1 185 ? 26.768 0.044 54.883 1.00 26.82 185 GLU B C 1
ATOM 3098 O O . GLU B 1 185 ? 26.751 0.909 55.771 1.00 26.88 185 GLU B O 1
ATOM 3104 N N . ASP B 1 186 ? 27.278 -1.177 55.060 1.00 26.57 186 ASP B N 1
ATOM 3105 C CA . ASP B 1 186 ? 27.860 -1.596 56.336 1.00 26.13 186 ASP B CA 1
ATOM 3106 C C . ASP B 1 186 ? 29.075 -0.755 56.742 1.00 25.19 186 ASP B C 1
ATOM 3107 O O . ASP B 1 186 ? 29.226 -0.406 57.920 1.00 24.44 186 ASP B O 1
ATOM 3112 N N . GLN B 1 187 ? 29.934 -0.442 55.770 1.00 23.88 187 GLN B N 1
ATOM 3113 C CA . GLN B 1 187 ? 31.091 0.426 56.016 1.00 22.36 187 GLN B CA 1
ATOM 3114 C C . GLN B 1 187 ? 30.629 1.804 56.486 1.00 22.01 187 GLN B C 1
ATOM 3115 O O . GLN B 1 187 ? 31.178 2.346 57.455 1.00 21.34 187 GLN B O 1
ATOM 3121 N N . ILE B 1 188 ? 29.607 2.345 55.817 1.00 21.23 188 ILE B N 1
ATOM 3122 C CA . ILE B 1 188 ? 29.013 3.641 56.183 1.00 21.54 188 ILE B CA 1
ATOM 3123 C C . ILE B 1 188 ? 28.374 3.608 57.575 1.00 22.09 188 ILE B C 1
ATOM 3124 O O . ILE B 1 188 ? 28.529 4.555 58.345 1.00 22.29 188 ILE B O 1
ATOM 3129 N N . LYS B 1 189 ? 27.696 2.508 57.911 1.00 22.41 189 LYS B N 1
ATOM 3130 C CA . LYS B 1 189 ? 27.112 2.356 59.252 1.00 22.84 189 LYS B CA 1
ATOM 3131 C C . LYS B 1 189 ? 28.189 2.332 60.333 1.00 22.42 189 LYS B C 1
ATOM 3132 O O . LYS B 1 189 ? 28.022 2.930 61.407 1.00 22.19 189 LYS B O 1
ATOM 3138 N N . GLU B 1 190 ? 29.301 1.658 60.041 1.00 21.99 190 GLU B N 1
ATOM 3139 C CA . GLU B 1 190 ? 30.426 1.634 60.960 1.00 21.72 190 GLU B CA 1
ATOM 3140 C C . GLU B 1 190 ? 30.970 3.045 61.180 1.00 20.80 190 GLU B C 1
ATOM 3141 O O . GLU B 1 190 ? 31.305 3.399 62.299 1.00 20.47 190 GLU B O 1
ATOM 3155 N N . PHE B 1 192 ? 29.241 5.812 61.079 1.00 20.89 192 PHE B N 1
ATOM 3156 C CA . PHE B 1 192 ? 28.308 6.434 62.025 1.00 22.00 192 PHE B CA 1
ATOM 3157 C C . PHE B 1 192 ? 28.520 5.960 63.463 1.00 22.06 192 PHE B C 1
ATOM 3158 O O . PHE B 1 192 ? 28.366 6.743 64.410 1.00 22.45 192 PHE B O 1
ATOM 3166 N N . ALA B 1 193 ? 28.907 4.694 63.621 1.00 22.64 193 ALA B N 1
ATOM 3167 C CA . ALA B 1 193 ? 29.277 4.142 64.921 1.00 22.49 193 ALA B CA 1
ATOM 3168 C C . ALA B 1 193 ? 30.534 4.803 65.515 1.00 23.07 193 ALA B C 1
ATOM 3169 O O . ALA B 1 193 ? 30.588 5.046 66.729 1.00 22.84 193 ALA B O 1
ATOM 3171 N N . TYR B 1 194 ? 31.535 5.103 64.673 1.00 22.40 194 TYR B N 1
ATOM 3172 C CA . TYR B 1 194 ? 32.695 5.899 65.117 1.00 22.74 194 TYR B CA 1
ATOM 3173 C C . TYR B 1 194 ? 32.285 7.304 65.561 1.00 23.42 194 TYR B C 1
ATOM 3174 O O . TYR B 1 194 ? 32.801 7.819 66.555 1.00 23.32 194 TYR B O 1
ATOM 3191 N N . LYS B 1 196 ? 29.464 8.239 66.895 1.00 26.95 196 LYS B N 1
ATOM 3192 C CA . LYS B 1 196 ? 28.741 8.117 68.174 1.00 27.64 196 LYS B CA 1
ATOM 3193 C C . LYS B 1 196 ? 29.623 7.668 69.343 1.00 27.98 196 LYS B C 1
ATOM 3194 O O . LYS B 1 196 ? 29.310 7.929 70.505 1.00 27.74 196 LYS B O 1
ATOM 3200 N N . ASP B 1 197 ? 30.721 6.981 69.032 1.00 27.76 197 ASP B N 1
ATOM 3201 C CA . ASP B 1 197 ? 31.621 6.461 70.050 1.00 27.86 197 ASP B CA 1
ATOM 3202 C C . ASP B 1 197 ? 33.077 6.697 69.615 1.00 27.80 197 ASP B C 1
ATOM 3203 O O . ASP B 1 197 ? 33.636 5.904 68.858 1.00 27.33 197 ASP B O 1
ATOM 3208 N N . PRO B 1 198 ? 33.694 7.792 70.100 1.00 27.99 198 PRO B N 1
ATOM 3209 C CA . PRO B 1 198 ? 35.061 8.139 69.689 1.00 28.25 198 PRO B CA 1
ATOM 3210 C C . PRO B 1 198 ? 36.119 7.112 70.115 1.00 27.47 198 PRO B C 1
ATOM 3211 O O . PRO B 1 198 ? 37.249 7.154 69.622 1.00 28.17 198 PRO B O 1
ATOM 3215 N N . GLN B 1 199 ? 35.760 6.190 71.002 1.00 26.29 199 GLN B N 1
ATOM 3216 C CA . GLN B 1 199 ? 36.714 5.174 71.439 1.00 25.77 199 GLN B CA 1
ATOM 3217 C C . GLN B 1 199 ? 36.390 3.785 70.885 1.00 24.79 199 GLN B C 1
ATOM 3218 O O . GLN B 1 199 ? 36.946 2.786 71.344 1.00 24.68 199 GLN B O 1
ATOM 3224 N N . LYS B 1 200 ? 35.501 3.737 69.887 1.00 23.85 200 LYS B N 1
ATOM 3225 C CA . LYS B 1 200 ? 35.198 2.513 69.169 1.00 22.88 200 LYS B CA 1
ATOM 3226 C C . LYS B 1 200 ? 36.508 1.884 68.677 1.00 22.50 200 LYS B C 1
ATOM 3227 O O . LYS B 1 200 ? 37.378 2.578 68.135 1.00 21.89 200 LYS B O 1
ATOM 3233 N N . GLU B 1 201 ? 36.642 0.583 68.909 1.00 22.49 201 GLU B N 1
ATOM 3234 C CA . GLU B 1 201 ? 37.772 -0.202 68.419 1.00 22.76 201 GLU B CA 1
ATOM 3235 C C . GLU B 1 201 ? 37.964 -0.010 66.901 1.00 21.27 201 GLU B C 1
ATOM 3236 O O . GLU B 1 201 ? 36.999 -0.069 66.132 1.00 20.65 201 GLU B O 1
ATOM 3242 N N . LYS B 1 202 ? 39.208 0.238 66.488 1.00 20.40 202 LYS B N 1
ATOM 3243 C CA . LYS B 1 202 ? 39.543 0.357 65.062 1.00 19.58 202 LYS B CA 1
ATOM 3244 C C . LYS B 1 202 ? 39.282 -0.974 64.365 1.00 18.91 202 LYS B C 1
ATOM 3245 O O . LYS B 1 202 ? 39.634 -2.043 64.879 1.00 19.58 202 LYS B O 1
ATOM 3251 N N . LEU B 1 203 ? 38.678 -0.914 63.191 1.00 18.38 203 LEU B N 1
ATOM 3252 C CA . LEU B 1 203 ? 38.393 -2.136 62.450 1.00 18.84 203 LEU B CA 1
ATOM 3253 C C . LEU B 1 203 ? 39.522 -2.440 61.489 1.00 18.44 203 LEU B C 1
ATOM 3254 O O . LEU B 1 203 ? 40.030 -1.550 60.825 1.00 17.86 203 LEU B O 1
ATOM 3259 N N . ILE B 1 204 ? 39.913 -3.706 61.423 1.00 19.09 204 ILE B N 1
ATOM 3260 C CA . ILE B 1 204 ? 40.948 -4.141 60.478 1.00 18.74 204 ILE B CA 1
ATOM 3261 C C . ILE B 1 204 ? 40.684 -5.576 60.025 1.00 19.76 204 ILE B C 1
ATOM 3262 O O . ILE B 1 204 ? 40.443 -6.460 60.844 1.00 20.15 204 ILE B O 1
ATOM 3267 N N . ASP B 1 205 ? 40.671 -5.784 58.713 1.00 19.53 205 ASP B N 1
ATOM 3268 C CA . ASP B 1 205 ? 40.477 -7.129 58.155 1.00 19.63 205 ASP B CA 1
ATOM 3269 C C . ASP B 1 205 ? 41.762 -7.955 58.195 1.00 19.88 205 ASP B C 1
ATOM 3270 O O . ASP B 1 205 ? 42.866 -7.402 58.079 1.00 19.99 205 ASP B O 1
#

Nearest PDB structures (foldseek):
  3q1p-assembly1_A  TM=1.005E+00  e=9.190E-41  Bacillus cereus ATCC 14579
  6nci-assembly1_A  TM=9.519E-01  e=9.915E-36  Bacillus cereus ATCC 14579
  3q1p-assembly1_B  TM=6.726E-01  e=6.660E-32  Bacillus cereus ATCC 14579
  4hfq-assembly1_B  TM=6.353E-01  e=3.052E-19  Streptococcus pneumoniae TIGR4
  3fk9-assembly1_B  TM=6.715E-01  e=7.648E-07  Halalkalibacterium halodurans

Foldseek 3Di:
DVCVLVVLLVQLQVLLQCCAPPPDPVSNVVSVVSNLVSLVCPVVVHDSVVSCVPQRDDHDHDDAFEKEFEWEDDPQWTKWFPPVAIGGFTTGDDPPADNVRRNQVRCCVGFFFGWDDKDFAEKDWLCVQPNDSDSGTYIYTYIYIYGDDTHGDDDPPDDTIDTGHLVGDDHHPVSRPNNVNVVSSVVCPVVDDRYYD/DADVLVVLVVLLVVLVVQLVPDPDPVSVVVSVVSNVVSVVDDDPVDHDDDDPCPCVVPDVDDDAFEKEFEWEDDPQWTKWAPLVAIGGFITGDDDPDDRVRRNQVRCCVRFFFGKDDKDWAEKDWLVVFPDDPDPHTYIYTYIYIYGDDTDGDHPDMDTGHLVGDTHHPRSRPNNVRVVSSVVCPVPPDHYYD

B-factor: mean 26.2, std 9.0, range [12.71, 70.35]

Radius of gyration: 22.38 Å; Cα contacts (8 Å, |Δi|>4): 773; chains: 2; bounding box: 57×50×59 Å

Secondary structure (DSSP, 8-state):
--HHHHHHHHHHHHHHHHHHH---HHHHHHHHHHHHHHH--TTTT--HHHHHHHHS---SS---EEEEEEEEEETTEEEEEE---EE-SEEEPPTT--HHHHHHHHHHHHHSEEEEEEEEEEEEEHHHHS----SS-EEEEEEEEEEEEE-----TTS--EEEE-TTS---B-TTT--HHHHH------TTSPPEE-/---HHHHHHHHHHHHHHHHHH---HHHHHHHHHHHHHHH----TT-PPPP-TTTTSS-------EEEEEEEEEETTEEEEEE---EE-SEEEPPTT--HHHHHHHHHHHHH-EEEEEEEEEEEEEGGGTS--SS---EEEEEEEEEEEEE-----EEEEE-TTS---B-TTT--HHHHH------TTPPPEE-

=== Feature glossary ===
The record interleaves many kinds of information about one protein. Here is each kind framed as the question it answers.

Q: What are the backbone torsion angles?
A: φ (phi) and ψ (psi) are the two rotatable backbone dihedrals per residue: φ is the C(i-1)–N–Cα–C torsion, ψ is the N–Cα–C–N(i+1) torsion, both in degrees on (−180°, 180°]. α-helical residues cluster near (−60°, −45°); β-strand residues near (−120°, +130°). A Ramachandran plot is simply a scatter of (φ, ψ) for every residue.

Q: What is the amino-acid chain?
A: This is the polypeptide sequence — one letter per residue, N-terminus first. Length ranges from a few dozen residues for small domains to over a thousand for large multi-domain proteins.

Q: How mobile is each atom in the crystal?
A: For experimental (PDB) structures, the B-factor (temperature factor) quantifies the positional spread of each atom in the crystal — a combination of thermal vibration and static disorder — in units of Å². High B-factors mark flexible loops or poorly resolved regions; low B-factors mark the rigid, well-ordered core.

Q: Are the domains correctly placed relative to each other?
A: Predicted Aligned Error (PAE) is an AlphaFold confidence matrix: entry (i, j) is the expected error in the position of residue j, in ångströms, when the prediction is superimposed on the true structure at residue i. Low PAE within a block of residues means that block is internally rigid and well-predicted; high PAE between two blocks means their relative placement is uncertain even if each block individually is confident.

Q: How confident is the AlphaFold model at each residue?
A: pLDDT is the predicted lDDT-Cα score: AlphaFold's confidence that the local environment of each residue (all inter-atomic distances within 15 Å) is correctly placed. It is a per-residue number between 0 and 100, with higher meaning more reliable.

Q: What family and function is it annotated with?
A: Functional annotations link the protein to curated databases. InterPro entries identify conserved domains and families by matching the sequence against member-database signatures (Pfam, PROSITE, CDD, …). Gene Ontology (GO) terms describe molecular function, biological process, and cellular component in a controlled vocabulary. CATH places the structure in a hierarchical fold classification (Class/Architecture/Topology/Homologous-superfamily). The organism is the source species.

Q: How big and how compact is the whole molecule?
A: Three whole-structure scalars: the radius of gyration (RMS distance of Cα from centroid, in Å), the count of Cα–Cα contacts (pairs closer than 8 Å and separated by more than four residues in sequence — i.e. tertiary, not local, contacts), and the bounding-box dimensions. Together they distinguish compact globular folds from extended fibres or disordered chains.

Q: What known structures does this most resemble?
A: The Foldseek neighbor list gives the closest experimentally determined structures in the PDB, ranked by structural alignment. TM-score near 1 means near-identical fold; near 0.3 means only rough topology match. This is how one finds what a novel AlphaFold prediction most resembles in the solved-structure universe.

Q: Which residues are buried vs exposed?
A: SASA measures how much of the protein is reachable by solvent. It is computed by rolling a water-sized probe over the atomic surface and summing the exposed area (Å²). Per-residue SASA distinguishes core (buried, low SASA) from surface (exposed, high SASA) residues; total SASA is a whole-molecule size measure.

Q: Which residues are in helices, strands, or loops?
A: Eight-state secondary structure (DSSP): H is the canonical α-helix, G the tighter 3₁₀-helix, I the wider π-helix; E/B are β-structure, T and S are turns and bends, and '-' is everything else. DSSP derives these from the pattern of main-chain N–H···O=C hydrogen bonds, not from the sequence.

Q: Where is each backbone atom in 3D?
A: Structure coordinates are given as an mmCIF _atom_site loop: one row per atom with element, residue name, chain id, sequence number, and x/y/z position in Å. Only the four main-chain atoms per residue are included here; side chains are omitted to keep the record compact.

Q: What if only a Cα trace is available?
A: Three-state secondary structure (P-SEA) collapses the eight DSSP classes into helix (a), strand (b), and coil (c). P-SEA assigns these from Cα geometry alone — distances and angles — without requiring backbone oxygens, so it works on any Cα trace.

Q: What do the rendered images show?
A: The six renders are orthographic views along the three Cartesian axes in both directions. Representation (cartoon, sticks, or surface) and color scheme (sequence-rainbow or by-chain) vary across proteins so the training set covers all the common visualization conventions.

Q: What does the local fold look like, residue by residue?
A: Foldseek's 3Di representation compresses backbone geometry into a per-residue letter drawn from a learned twenty-state alphabet. It captures the tertiary interaction pattern around each residue — which residues are packed against it in space, regardless of where they are in sequence.

Q: What do the diagnostic plots show?
A: The contact map is a binary N×N matrix image: pixel (i, j) is dark where Cα_i and Cα_j are within 8 Å and |i−j|>4. Because the |i−j|>4 filter removes local helical contacts, off-diagonal stripes parallel to the main diagonal indicate parallel β-sheets; stripes perpendicular to it indicate antiparallel β-sheets. The Ramachandran plot scatters every residue's (φ, ψ) pair against the sterically allowed regions. The PAE heatmap renders the predicted-aligned-error matrix.